Protein AF-G0A8M5-F1 (afdb_monomer)

Sequence (416 aa):
MRLNHCCECFAVERIAMAMAVALVLMVAASLLFHFLSPWWATPLASNWRQMDDTLTITLVITAIFFVVINLFIVYTLLRFRHREGWRAAYQPDNKKLERWLIVATSIAIMGLLAPGLFVYAAYVTVPANALDVEVVGQQWQWKFRYPGPGGKLGRSSIDLVSAANPFGLDPRDPAGQDNILVNNNELHLQINQPVRMLLRSQDVLHDFYAPPFRARMNMVPGMVTSFWFTPNKLGRYEVLCAQLCGVGHSGMRGYVVVEDAASFQKWLKAQPTFAQTMAPPAPAPAPQVGAATGGAAAAVTGDALVAQGKALAESKACVACHTVDGSPRVGPTWKGLFGKTETMENGSTAKVDETYLKDFIRNPQARVVKGFAPMMPKIDMSDAELEALVAYIKSYGATAPSQQAQQSAPSRAPSR

Radius of gyration: 32.57 Å; Cα contacts (8 Å, |Δi|>4): 619; chains: 1; bounding box: 94×88×85 Å

Structure (mmCIF, N/CA/C/O backbone):
data_AF-G0A8M5-F1
#
_entry.id   AF-G0A8M5-F1
#
loop_
_atom_site.group_PDB
_atom_site.id
_atom_site.type_symbol
_atom_site.label_atom_id
_atom_site.label_alt_id
_atom_site.label_comp_id
_atom_site.label_asym_id
_atom_site.label_entity_id
_atom_site.label_seq_id
_atom_site.pdbx_PDB_ins_code
_atom_site.Cartn_x
_atom_site.Cartn_y
_atom_site.Cartn_z
_atom_site.occupancy
_atom_site.B_iso_or_equiv
_atom_site.auth_seq_id
_atom_site.auth_comp_id
_atom_site.auth_asym_id
_atom_site.auth_atom_id
_atom_site.pdbx_PDB_model_num
ATOM 1 N N . 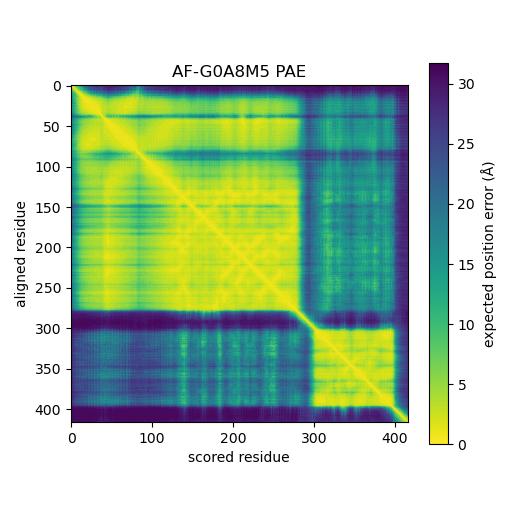MET A 1 1 ? 64.400 3.026 -25.568 1.00 45.66 1 MET A N 1
ATOM 2 C CA . MET A 1 1 ? 63.069 3.670 -25.451 1.00 45.66 1 MET A CA 1
ATOM 3 C C . MET A 1 1 ? 61.936 2.991 -26.238 1.00 45.66 1 MET A C 1
ATOM 5 O O . MET A 1 1 ? 60.796 3.216 -25.871 1.00 45.66 1 MET A O 1
ATOM 9 N N . ARG A 1 2 ? 62.179 2.130 -27.248 1.00 47.69 2 ARG A N 1
ATOM 10 C CA . ARG A 1 2 ? 61.097 1.467 -28.021 1.00 47.69 2 ARG A CA 1
ATOM 11 C C . ARG A 1 2 ? 60.437 0.233 -27.371 1.00 47.69 2 ARG A C 1
ATOM 13 O O . ARG A 1 2 ? 59.347 -0.125 -27.790 1.00 47.69 2 ARG A O 1
ATOM 20 N N . LEU A 1 3 ? 61.037 -0.401 -26.354 1.00 43.78 3 LEU A N 1
ATOM 21 C CA . LEU A 1 3 ? 60.428 -1.583 -25.711 1.00 43.78 3 LEU A CA 1
ATOM 22 C C . LEU A 1 3 ? 59.268 -1.246 -24.750 1.00 43.78 3 LEU A C 1
ATOM 24 O O . LEU A 1 3 ? 58.331 -2.032 -24.654 1.00 43.78 3 LEU A O 1
ATOM 28 N N . ASN A 1 4 ? 59.275 -0.079 -24.093 1.00 46.47 4 ASN A N 1
ATOM 29 C CA . ASN A 1 4 ? 58.224 0.274 -23.123 1.00 46.47 4 ASN A CA 1
ATOM 30 C C . ASN A 1 4 ? 56.878 0.610 -23.794 1.00 46.47 4 ASN A C 1
ATOM 32 O O . ASN A 1 4 ? 55.833 0.283 -23.243 1.00 46.47 4 ASN A O 1
ATOM 36 N N . HIS A 1 5 ? 56.893 1.163 -25.013 1.00 51.16 5 HIS A N 1
ATOM 37 C CA . HIS A 1 5 ? 55.675 1.445 -25.789 1.00 51.16 5 HIS A CA 1
ATOM 38 C C . HIS A 1 5 ? 54.902 0.178 -26.198 1.00 51.16 5 HIS A C 1
ATOM 40 O O . HIS A 1 5 ? 53.677 0.209 -26.301 1.00 51.16 5 HIS A O 1
ATOM 46 N N . CYS A 1 6 ? 55.597 -0.950 -26.384 1.00 51.91 6 CYS A N 1
ATOM 47 C CA . CYS A 1 6 ? 54.969 -2.214 -26.774 1.00 51.91 6 CYS A CA 1
ATOM 48 C C . CYS A 1 6 ? 54.177 -2.849 -25.616 1.00 51.91 6 CYS A C 1
ATOM 50 O O . CYS A 1 6 ? 53.078 -3.358 -25.829 1.00 51.91 6 CYS A O 1
ATOM 52 N N . CYS A 1 7 ? 54.692 -2.777 -24.380 1.00 52.16 7 CYS A N 1
ATOM 53 C CA . CYS A 1 7 ? 53.997 -3.294 -23.194 1.00 52.16 7 CYS A CA 1
ATOM 54 C C . CYS A 1 7 ? 52.731 -2.495 -22.855 1.00 52.16 7 CYS A C 1
ATOM 56 O O . CYS A 1 7 ? 51.707 -3.089 -22.518 1.00 52.16 7 CYS A O 1
ATOM 58 N N . GLU A 1 8 ? 52.776 -1.166 -22.969 1.00 56.34 8 GLU A N 1
ATOM 59 C CA . GLU A 1 8 ? 51.623 -0.303 -22.684 1.00 56.34 8 GLU A CA 1
ATOM 60 C C . GLU A 1 8 ? 50.504 -0.484 -23.721 1.00 56.34 8 GLU A C 1
ATOM 62 O O . GLU A 1 8 ? 49.338 -0.605 -23.346 1.00 56.34 8 GLU A O 1
ATOM 67 N N . CYS A 1 9 ? 50.838 -0.618 -25.011 1.00 57.97 9 CYS A N 1
ATOM 68 C CA . CYS A 1 9 ? 49.846 -0.900 -26.056 1.00 57.97 9 CYS A CA 1
ATOM 69 C C . CYS A 1 9 ? 49.172 -2.271 -25.873 1.00 57.97 9 CYS A C 1
ATOM 71 O O . CYS A 1 9 ? 47.947 -2.372 -25.972 1.00 57.97 9 CYS A O 1
ATOM 73 N N . PHE A 1 10 ? 49.944 -3.312 -25.532 1.00 60.41 10 PHE A N 1
ATOM 74 C CA . PHE A 1 10 ? 49.399 -4.641 -25.225 1.00 60.41 10 PHE A CA 1
ATOM 75 C C . PHE A 1 10 ? 48.500 -4.636 -23.980 1.00 60.41 10 PHE A C 1
ATOM 77 O O . PHE A 1 10 ? 47.483 -5.334 -23.947 1.00 60.41 10 PHE A O 1
ATOM 84 N N . ALA A 1 11 ? 48.848 -3.852 -22.956 1.00 63.62 11 ALA A N 1
ATOM 85 C CA . ALA A 1 11 ? 48.034 -3.706 -21.753 1.00 63.62 11 ALA A CA 1
ATOM 86 C C . ALA A 1 11 ? 46.693 -3.017 -22.056 1.00 63.62 11 ALA A C 1
ATOM 88 O O . ALA A 1 11 ? 45.647 -3.512 -21.640 1.00 63.62 11 ALA A O 1
ATOM 89 N N . VAL A 1 12 ? 46.698 -1.935 -22.842 1.00 67.56 12 VAL A N 1
ATOM 90 C CA . VAL A 1 12 ? 45.481 -1.201 -23.238 1.00 67.56 12 VAL A CA 1
ATOM 91 C C . VAL A 1 12 ? 44.549 -2.063 -24.095 1.00 67.56 12 VAL A C 1
ATOM 93 O O . VAL A 1 12 ? 43.335 -2.068 -23.883 1.00 67.56 12 VAL A O 1
ATOM 96 N N . GLU A 1 13 ? 45.094 -2.847 -25.024 1.00 72.31 13 GLU A N 1
ATOM 97 C CA . GLU A 1 13 ? 44.305 -3.755 -25.861 1.00 72.31 13 GLU A CA 1
ATOM 98 C C . GLU A 1 13 ? 43.669 -4.895 -25.048 1.00 72.31 13 GLU A C 1
ATOM 100 O O . GLU A 1 13 ? 42.497 -5.236 -25.251 1.00 72.31 13 GLU A O 1
ATOM 105 N N . ARG A 1 14 ? 44.403 -5.438 -24.069 1.00 78.81 14 ARG A N 1
ATOM 106 C CA . ARG A 1 14 ? 43.874 -6.431 -23.125 1.00 78.81 14 ARG A CA 1
ATOM 107 C C . ARG A 1 14 ? 42.783 -5.858 -22.226 1.00 78.81 14 ARG A C 1
ATOM 109 O O . ARG A 1 14 ? 41.793 -6.545 -21.991 1.00 78.81 14 ARG A O 1
ATOM 116 N N . ILE A 1 15 ? 42.927 -4.615 -21.769 1.00 82.38 15 ILE A N 1
ATOM 117 C CA . ILE A 1 15 ? 41.916 -3.932 -20.951 1.00 82.38 15 ILE A CA 1
ATOM 118 C C . ILE A 1 15 ? 40.632 -3.708 -21.759 1.00 82.38 15 ILE A C 1
ATOM 120 O O . ILE A 1 15 ? 39.555 -4.067 -21.287 1.00 82.38 15 ILE A O 1
ATOM 124 N N . ALA A 1 16 ? 40.724 -3.199 -22.992 1.00 83.56 16 ALA A N 1
ATOM 125 C CA . ALA A 1 16 ? 39.551 -2.984 -23.845 1.00 83.56 16 ALA A CA 1
ATOM 126 C C . ALA A 1 16 ? 38.800 -4.295 -24.141 1.00 83.56 16 ALA A C 1
ATOM 128 O O . ALA A 1 16 ? 37.570 -4.333 -24.090 1.00 83.56 16 ALA A O 1
ATOM 129 N N . MET A 1 17 ? 39.534 -5.384 -24.397 1.00 87.94 17 MET A N 1
ATOM 130 C CA . MET A 1 17 ? 38.945 -6.710 -24.597 1.00 87.94 17 MET A CA 1
ATOM 131 C C . MET A 1 17 ? 38.294 -7.248 -23.317 1.00 87.94 17 MET A C 1
ATOM 133 O O . MET A 1 17 ? 37.172 -7.745 -23.364 1.00 87.94 17 MET A O 1
ATOM 137 N N . ALA A 1 18 ? 38.959 -7.116 -22.167 1.00 90.88 18 ALA A N 1
ATOM 138 C CA . ALA A 1 18 ? 38.407 -7.535 -20.881 1.00 90.88 18 ALA A CA 1
ATOM 139 C C . ALA A 1 18 ? 37.119 -6.769 -20.539 1.00 90.88 18 ALA A C 1
ATOM 141 O O . ALA A 1 18 ? 36.139 -7.379 -20.122 1.00 90.88 18 ALA A O 1
ATOM 142 N N . MET A 1 19 ? 37.087 -5.455 -20.783 1.00 91.12 19 MET A N 1
ATOM 143 C CA . MET A 1 19 ? 35.890 -4.627 -20.603 1.00 91.12 19 MET A CA 1
ATOM 144 C C . MET A 1 19 ? 34.758 -5.040 -21.545 1.00 91.12 19 MET A C 1
ATOM 146 O O . MET A 1 19 ? 33.620 -5.180 -21.104 1.00 91.12 19 MET A O 1
ATOM 150 N N . ALA A 1 20 ? 35.056 -5.274 -22.826 1.00 94.00 20 ALA A N 1
ATOM 151 C CA . ALA A 1 20 ? 34.068 -5.735 -23.797 1.00 94.00 20 ALA A CA 1
ATOM 152 C C . ALA A 1 20 ? 33.447 -7.078 -23.377 1.00 94.00 20 ALA A C 1
ATOM 154 O O . ALA A 1 20 ? 32.225 -7.213 -23.358 1.00 94.00 20 ALA A O 1
ATOM 155 N N . VAL A 1 21 ? 34.275 -8.046 -22.972 1.00 95.62 21 VAL A N 1
ATOM 156 C CA . VAL A 1 21 ? 33.810 -9.343 -22.460 1.00 95.62 21 VAL A CA 1
ATOM 157 C C . VAL A 1 21 ? 32.972 -9.162 -21.195 1.00 95.62 21 VAL A C 1
ATOM 159 O O . VAL A 1 21 ? 31.883 -9.723 -21.110 1.00 95.62 21 VAL A O 1
ATOM 162 N N . ALA A 1 22 ? 33.426 -8.348 -20.240 1.00 96.12 22 ALA A N 1
ATOM 163 C CA . ALA A 1 22 ? 32.689 -8.087 -19.007 1.00 96.12 22 ALA A CA 1
ATOM 164 C C . ALA A 1 22 ? 31.300 -7.482 -19.275 1.00 96.12 22 ALA A C 1
ATOM 166 O O . ALA A 1 22 ? 30.323 -7.917 -18.670 1.00 96.12 22 ALA A O 1
ATOM 167 N N . LEU A 1 23 ? 31.187 -6.536 -20.213 1.00 96.25 23 LEU A N 1
ATOM 168 C CA . LEU A 1 23 ? 29.904 -5.943 -20.605 1.00 96.25 23 LEU A CA 1
ATOM 169 C C . LEU A 1 23 ? 28.976 -6.965 -21.272 1.00 96.25 23 LEU A C 1
ATOM 171 O O . LEU A 1 23 ? 27.800 -7.029 -20.921 1.00 96.25 23 LEU A O 1
ATOM 175 N N . VAL A 1 24 ? 29.486 -7.795 -22.189 1.00 97.56 24 VAL A N 1
ATOM 176 C CA . VAL A 1 24 ? 28.683 -8.861 -22.818 1.00 97.56 24 VAL A CA 1
ATOM 177 C C . VAL A 1 24 ? 28.187 -9.858 -21.773 1.00 97.56 24 VAL A C 1
ATOM 179 O O . VAL A 1 24 ? 27.008 -10.208 -21.773 1.00 97.56 24 VAL A O 1
ATOM 182 N N . LEU A 1 25 ? 29.062 -10.284 -20.859 1.00 98.00 25 LEU A N 1
ATOM 183 C CA . LEU A 1 25 ? 28.695 -11.188 -19.771 1.00 98.00 25 LEU A CA 1
ATOM 184 C C . LEU A 1 25 ? 27.664 -10.554 -18.836 1.00 98.00 25 LEU A C 1
ATOM 186 O O . LEU A 1 25 ? 26.722 -11.232 -18.446 1.00 98.00 25 LEU A O 1
ATOM 190 N N . MET A 1 26 ? 27.797 -9.266 -18.517 1.00 97.56 26 MET A N 1
ATOM 191 C CA . MET A 1 26 ? 26.834 -8.539 -17.689 1.00 97.56 26 MET A CA 1
ATOM 192 C C . MET A 1 26 ? 25.457 -8.452 -18.359 1.00 97.56 26 MET A C 1
ATOM 194 O O . MET A 1 26 ? 24.449 -8.734 -17.710 1.00 97.56 26 MET A O 1
ATOM 198 N N . VAL A 1 27 ? 25.397 -8.138 -19.657 1.00 98.00 27 VAL A N 1
ATOM 199 C CA . VAL A 1 27 ? 24.140 -8.144 -20.423 1.00 98.00 27 VAL A CA 1
ATOM 200 C C . VAL A 1 27 ? 23.521 -9.541 -20.440 1.00 98.00 27 VAL A C 1
ATOM 202 O O . VAL A 1 27 ? 22.351 -9.694 -20.092 1.00 98.00 27 VAL A O 1
ATOM 205 N N . ALA A 1 28 ? 24.301 -10.568 -20.788 1.00 97.88 28 ALA A N 1
ATOM 206 C CA . ALA A 1 28 ? 23.824 -11.948 -20.837 1.00 97.88 28 ALA A CA 1
ATOM 207 C C . ALA A 1 28 ? 23.334 -12.431 -19.464 1.00 97.88 28 ALA A C 1
ATOM 209 O O . ALA A 1 28 ? 22.241 -12.980 -19.368 1.00 97.88 28 ALA A O 1
ATOM 210 N N . ALA A 1 29 ? 24.095 -12.175 -18.398 1.00 96.88 29 ALA A N 1
ATOM 211 C CA . ALA A 1 29 ? 23.724 -12.528 -17.033 1.00 96.88 29 ALA A CA 1
ATOM 212 C C . ALA A 1 29 ? 22.451 -11.803 -16.580 1.00 96.88 29 ALA A C 1
ATOM 214 O O . ALA A 1 29 ? 21.602 -12.424 -15.952 1.00 96.88 29 ALA A O 1
ATOM 215 N N . SER A 1 30 ? 22.283 -10.525 -16.934 1.00 95.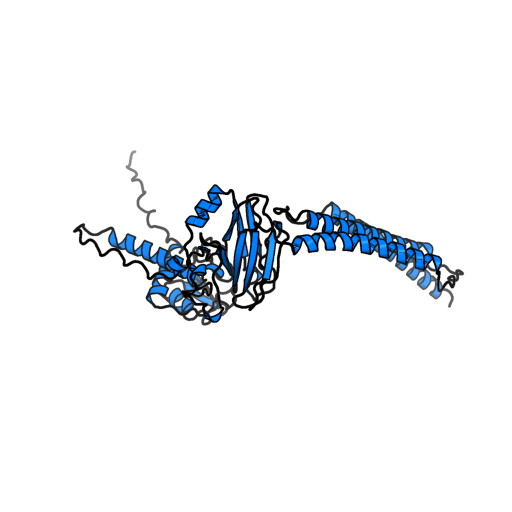12 30 SER A N 1
ATOM 216 C CA . SER A 1 30 ? 21.084 -9.747 -16.589 1.00 95.12 30 SER A CA 1
ATOM 217 C C . SER A 1 30 ? 19.835 -10.293 -17.288 1.00 95.12 30 SER A C 1
ATOM 219 O O . SER A 1 30 ? 18.789 -10.440 -16.658 1.00 95.12 30 SER A O 1
ATOM 221 N N . LEU A 1 31 ? 19.947 -10.651 -18.573 1.00 94.94 31 LEU A N 1
ATOM 222 C CA . LEU A 1 31 ? 18.856 -11.272 -19.332 1.00 94.94 31 LEU A CA 1
ATOM 223 C C . LEU A 1 31 ? 18.533 -12.677 -18.810 1.00 94.94 31 LEU A C 1
ATOM 225 O O . LEU A 1 31 ? 17.369 -12.992 -18.579 1.00 94.94 31 LEU A O 1
ATOM 229 N N . LEU A 1 32 ? 19.552 -13.507 -18.573 1.00 95.31 32 LEU A N 1
ATOM 230 C CA . LEU A 1 32 ? 19.375 -14.838 -17.989 1.00 95.31 32 LEU A CA 1
ATOM 231 C C . LEU A 1 32 ? 18.724 -14.743 -16.609 1.00 95.31 32 LEU A C 1
ATOM 233 O O . LEU A 1 32 ? 17.748 -15.438 -16.355 1.00 95.31 32 LEU A O 1
ATOM 237 N N . PHE A 1 33 ? 19.202 -13.849 -15.741 1.00 93.88 33 PHE A N 1
ATOM 238 C CA . PHE A 1 33 ? 18.584 -13.601 -14.443 1.00 93.88 33 PHE A CA 1
ATOM 239 C C . PHE A 1 33 ? 17.119 -13.193 -14.599 1.00 93.88 33 PHE A C 1
ATOM 241 O O . PHE A 1 33 ? 16.270 -13.745 -13.910 1.00 93.88 33 PHE A O 1
ATOM 248 N N . HIS A 1 34 ? 16.795 -12.296 -15.535 1.00 91.00 34 HIS A N 1
ATOM 249 C CA . HIS A 1 34 ? 15.416 -11.872 -15.757 1.00 91.00 34 HIS A CA 1
ATOM 250 C C . HIS A 1 34 ? 14.475 -13.035 -16.111 1.00 91.00 34 HIS A C 1
ATOM 252 O O . HIS A 1 34 ? 13.394 -13.124 -15.530 1.00 91.00 34 HIS A O 1
ATOM 258 N N . PHE A 1 35 ? 14.883 -13.913 -17.033 1.00 91.06 35 PHE A N 1
ATOM 259 C CA . PHE A 1 35 ? 14.047 -15.023 -17.505 1.00 91.06 35 PHE A CA 1
ATOM 260 C C . PHE A 1 35 ? 14.056 -16.247 -16.581 1.00 91.06 35 PHE A C 1
ATOM 262 O O . PHE A 1 35 ? 13.101 -17.019 -16.597 1.00 91.06 35 PHE A O 1
ATOM 269 N N . LEU A 1 36 ? 15.117 -16.443 -15.793 1.00 92.62 36 LEU A N 1
ATOM 270 C CA . LEU A 1 36 ? 15.272 -17.609 -14.917 1.00 92.62 36 LEU A CA 1
ATOM 271 C C . LEU A 1 36 ? 14.854 -17.337 -13.465 1.00 92.62 36 LEU A C 1
ATOM 273 O O . LEU A 1 36 ? 14.582 -18.282 -12.728 1.00 92.62 36 LEU A O 1
ATOM 277 N N . SER A 1 37 ? 14.815 -16.074 -13.031 1.00 89.12 37 SER A N 1
ATOM 278 C CA . SER A 1 37 ? 14.491 -15.708 -11.649 1.00 89.12 37 SER A CA 1
ATOM 279 C C . SER A 1 37 ? 12.998 -15.385 -11.477 1.00 89.12 37 SER A C 1
ATOM 281 O O . SER A 1 37 ? 12.438 -14.607 -12.253 1.00 89.12 37 SER A O 1
ATOM 283 N N . PRO A 1 38 ? 12.331 -15.899 -10.427 1.00 80.56 38 PRO A N 1
ATOM 284 C CA . PRO A 1 38 ? 10.931 -15.603 -10.124 1.00 80.56 38 PRO A CA 1
ATOM 285 C C . PRO A 1 38 ? 10.767 -14.265 -9.374 1.00 80.56 38 PRO A C 1
ATOM 287 O O . PRO A 1 38 ? 10.017 -14.175 -8.408 1.00 80.56 38 PRO A O 1
ATOM 290 N N . TRP A 1 39 ? 11.471 -13.211 -9.794 1.00 79.69 39 TRP A N 1
ATOM 291 C CA . TRP A 1 39 ? 11.484 -11.901 -9.119 1.00 79.69 39 TRP A CA 1
ATOM 292 C C . TRP A 1 39 ? 10.253 -11.020 -9.413 1.00 79.69 39 TRP A C 1
ATOM 294 O O . TRP A 1 39 ? 10.215 -9.853 -9.029 1.00 79.69 39 TRP A O 1
ATOM 304 N N . TRP A 1 40 ? 9.263 -11.560 -10.125 1.00 78.94 40 TRP A N 1
ATOM 305 C CA . TRP A 1 40 ? 8.101 -10.827 -10.618 1.00 78.94 40 TRP A CA 1
ATOM 306 C C . TRP A 1 40 ? 7.159 -10.368 -9.501 1.00 78.94 40 TRP A C 1
ATOM 308 O O . TRP A 1 40 ? 7.215 -10.821 -8.357 1.00 78.94 40 TRP A O 1
ATOM 318 N N . ALA A 1 41 ? 6.261 -9.452 -9.862 1.00 85.25 41 ALA A N 1
ATOM 319 C CA . ALA A 1 41 ? 5.257 -8.927 -8.954 1.00 85.25 41 ALA A CA 1
ATOM 320 C C . ALA A 1 41 ? 4.357 -10.040 -8.388 1.00 85.25 41 ALA A C 1
ATOM 322 O O . ALA A 1 41 ? 4.082 -11.050 -9.042 1.00 85.25 41 ALA A O 1
ATOM 323 N N . THR A 1 42 ? 3.853 -9.831 -7.169 1.00 91.88 42 THR A N 1
ATOM 324 C CA . THR A 1 42 ? 2.868 -10.737 -6.564 1.00 91.88 42 THR A CA 1
ATOM 325 C C . THR A 1 42 ? 1.650 -10.894 -7.478 1.00 91.88 42 THR A C 1
ATOM 327 O O . THR A 1 42 ? 1.294 -9.930 -8.159 1.00 91.88 42 THR A O 1
ATOM 330 N N . PRO A 1 43 ? 0.968 -12.053 -7.501 1.00 93.94 43 PRO A N 1
ATOM 331 C CA . PRO A 1 43 ? -0.215 -12.228 -8.338 1.00 93.94 43 PRO A CA 1
ATOM 332 C C . PRO A 1 43 ? -1.247 -11.120 -8.100 1.00 93.94 43 PRO A C 1
ATOM 334 O O . PRO A 1 43 ? -1.598 -10.840 -6.953 1.00 93.94 43 PRO A O 1
ATOM 337 N N . LEU A 1 44 ? -1.724 -10.497 -9.180 1.00 97.06 44 LEU A N 1
ATOM 338 C CA . LEU A 1 44 ? -2.708 -9.420 -9.116 1.00 97.06 44 LEU A CA 1
ATOM 339 C C . LEU A 1 44 ? -4.037 -9.928 -8.531 1.00 97.06 44 LEU A C 1
ATOM 341 O O . LEU A 1 44 ? -4.516 -11.008 -8.889 1.00 97.06 44 LEU A O 1
ATOM 345 N N . ALA A 1 45 ? -4.632 -9.127 -7.650 1.00 98.12 45 ALA A N 1
ATOM 346 C CA . ALA A 1 45 ? -5.916 -9.400 -7.003 1.00 98.12 45 ALA A CA 1
ATOM 347 C C . ALA A 1 45 ? -6.871 -8.187 -7.038 1.00 98.12 45 ALA A C 1
ATOM 349 O O . ALA A 1 45 ? -7.810 -8.106 -6.242 1.00 98.12 45 ALA A O 1
ATOM 350 N N . SER A 1 46 ? -6.629 -7.233 -7.945 1.00 98.19 46 SER A N 1
ATOM 351 C CA . SER A 1 46 ? -7.461 -6.042 -8.146 1.00 98.19 46 SER A CA 1
ATOM 352 C C . SER A 1 46 ? -7.647 -5.684 -9.628 1.00 98.19 46 SER A C 1
ATOM 354 O O . SER A 1 46 ? -7.091 -6.323 -10.525 1.00 98.19 46 SER A O 1
ATOM 356 N N . ASN A 1 47 ? -8.426 -4.633 -9.897 1.00 97.62 47 ASN A N 1
ATOM 357 C CA . ASN A 1 47 ? -8.652 -4.052 -11.227 1.00 97.62 47 ASN A CA 1
ATOM 358 C C . ASN A 1 47 ? -7.402 -3.431 -11.887 1.00 97.62 47 ASN A C 1
ATOM 360 O O . ASN A 1 47 ? -7.467 -3.035 -13.051 1.00 97.62 47 ASN A O 1
ATOM 364 N N . TRP A 1 48 ? -6.267 -3.337 -11.190 1.00 97.00 48 TRP A N 1
ATOM 365 C CA . TRP A 1 48 ? -5.099 -2.562 -11.624 1.00 97.00 48 TRP A CA 1
ATOM 366 C C . TRP A 1 48 ? -4.154 -3.286 -12.594 1.00 97.00 48 TRP A C 1
ATOM 368 O O . TRP A 1 48 ? -2.949 -3.051 -12.596 1.00 97.00 48 TRP A O 1
ATOM 378 N N . ARG A 1 49 ? -4.698 -4.111 -13.496 1.00 95.75 49 ARG A N 1
ATOM 379 C CA . ARG A 1 49 ? -3.911 -4.790 -14.543 1.00 95.75 49 ARG A CA 1
ATOM 380 C C . ARG A 1 49 ? -3.107 -3.813 -15.401 1.00 95.75 49 ARG A C 1
ATOM 382 O O . ARG A 1 49 ? -1.965 -4.094 -15.736 1.00 95.75 49 ARG A O 1
ATOM 389 N N . GLN A 1 50 ? -3.668 -2.638 -15.681 1.00 94.19 50 GLN A N 1
ATOM 390 C CA . GLN A 1 50 ? -2.992 -1.608 -16.471 1.00 94.19 50 GLN A CA 1
ATOM 391 C C . GLN A 1 50 ? -1.684 -1.107 -15.822 1.00 94.19 50 GLN A C 1
ATOM 393 O O . GLN A 1 50 ? -0.785 -0.665 -16.538 1.00 94.19 50 GLN A O 1
ATOM 398 N N . MET A 1 51 ? -1.546 -1.185 -14.489 1.00 95.00 51 MET A N 1
ATOM 399 C CA . MET A 1 51 ? -0.286 -0.861 -13.804 1.00 95.00 51 MET A CA 1
ATOM 400 C C . MET A 1 51 ? 0.789 -1.909 -14.102 1.00 95.00 51 MET A C 1
ATOM 402 O O . MET A 1 51 ? 1.915 -1.544 -14.437 1.00 95.00 51 MET A O 1
ATOM 406 N N . ASP A 1 52 ? 0.430 -3.195 -14.044 1.00 94.38 52 ASP A N 1
ATOM 407 C CA . ASP A 1 52 ? 1.333 -4.303 -14.379 1.00 94.38 52 ASP A CA 1
ATOM 408 C C . ASP A 1 52 ? 1.721 -4.260 -15.872 1.00 94.38 52 ASP A C 1
ATOM 410 O O . ASP A 1 52 ? 2.894 -4.438 -16.216 1.00 94.38 52 ASP A O 1
ATOM 414 N N . ASP A 1 53 ? 0.778 -3.928 -16.761 1.00 93.38 53 ASP A N 1
ATOM 415 C CA . ASP A 1 53 ? 1.052 -3.741 -18.192 1.00 93.38 53 ASP A CA 1
ATOM 416 C C . ASP A 1 53 ? 2.015 -2.556 -18.428 1.00 93.38 53 ASP A C 1
ATOM 418 O O . ASP A 1 53 ? 2.984 -2.679 -19.178 1.00 93.38 53 ASP A O 1
ATOM 422 N N . THR A 1 54 ? 1.816 -1.424 -17.740 1.00 93.56 54 THR A N 1
ATOM 423 C CA . THR A 1 54 ? 2.699 -0.240 -17.835 1.00 93.56 54 THR A CA 1
ATOM 424 C C . THR A 1 54 ? 4.107 -0.529 -17.309 1.00 93.56 54 THR A C 1
ATOM 426 O O . THR A 1 54 ? 5.102 -0.120 -17.920 1.00 93.56 54 THR A O 1
ATOM 429 N N . LEU A 1 55 ? 4.215 -1.276 -16.206 1.00 92.06 55 LEU A N 1
ATOM 430 C CA . LEU A 1 55 ? 5.497 -1.747 -15.682 1.00 92.06 55 LEU A CA 1
ATOM 431 C C . LEU A 1 55 ? 6.198 -2.662 -16.695 1.00 92.06 55 LEU A C 1
ATOM 433 O O . LEU A 1 55 ? 7.399 -2.525 -16.922 1.00 92.06 55 LEU A O 1
ATOM 437 N N . THR A 1 56 ? 5.445 -3.545 -17.353 1.00 91.75 56 THR A N 1
ATOM 438 C CA . THR A 1 56 ? 5.971 -4.448 -18.385 1.00 91.75 56 THR A CA 1
ATOM 439 C C . THR A 1 56 ? 6.474 -3.678 -19.607 1.00 91.75 56 THR A C 1
ATOM 441 O O . THR A 1 56 ? 7.587 -3.926 -20.065 1.00 91.75 56 THR A O 1
ATOM 444 N N . ILE A 1 57 ? 5.711 -2.698 -20.103 1.00 92.25 57 ILE A N 1
ATOM 445 C CA . ILE A 1 57 ? 6.138 -1.811 -21.199 1.00 92.25 57 ILE A CA 1
ATOM 446 C C . ILE A 1 57 ? 7.442 -1.096 -20.829 1.00 92.25 57 ILE A C 1
ATOM 448 O O . ILE A 1 57 ? 8.396 -1.099 -21.608 1.00 92.25 57 ILE A O 1
ATOM 452 N N . THR A 1 58 ? 7.506 -0.536 -19.618 1.00 92.38 58 THR A N 1
ATOM 453 C CA . THR A 1 58 ? 8.705 0.130 -19.094 1.00 92.38 58 THR A CA 1
ATOM 454 C C . THR A 1 58 ? 9.903 -0.810 -19.088 1.00 92.38 58 THR A C 1
ATOM 456 O O . THR A 1 58 ? 10.972 -0.452 -19.584 1.00 92.38 58 THR A O 1
ATOM 459 N N . LEU A 1 59 ? 9.725 -2.025 -18.571 1.00 92.00 59 LEU A N 1
ATOM 460 C CA . LEU A 1 59 ? 10.782 -3.023 -18.493 1.00 92.00 59 LEU A CA 1
ATOM 461 C C . LEU A 1 59 ? 11.278 -3.440 -19.883 1.00 92.00 59 LEU A C 1
ATOM 463 O O . LEU A 1 59 ? 12.481 -3.481 -20.106 1.00 92.00 59 LEU A O 1
ATOM 467 N N . VAL A 1 60 ? 10.378 -3.688 -20.839 1.00 92.44 60 VAL A N 1
ATOM 468 C CA . VAL A 1 60 ? 10.750 -4.086 -22.208 1.00 92.44 60 VAL A CA 1
ATOM 469 C C . VAL A 1 60 ? 11.495 -2.966 -22.931 1.00 92.44 60 VAL A C 1
ATOM 471 O O . VAL A 1 60 ? 12.556 -3.211 -23.504 1.00 92.44 60 VAL A O 1
ATOM 474 N N . ILE A 1 61 ? 10.982 -1.730 -22.891 1.00 92.81 61 ILE A N 1
ATOM 475 C CA . ILE A 1 61 ? 11.631 -0.588 -23.551 1.00 92.81 61 ILE A CA 1
ATOM 476 C C . ILE A 1 61 ? 13.018 -0.358 -22.943 1.00 92.81 61 ILE A C 1
ATOM 478 O O . ILE A 1 61 ? 14.010 -0.303 -23.671 1.00 92.81 61 ILE A O 1
ATOM 482 N N . THR A 1 62 ? 13.115 -0.274 -21.615 1.00 94.00 62 THR A N 1
ATOM 483 C CA . THR A 1 62 ? 14.403 -0.063 -20.935 1.00 94.00 62 THR A CA 1
ATOM 484 C C . THR A 1 62 ? 15.375 -1.219 -21.160 1.00 94.00 62 THR A C 1
ATOM 486 O O . THR A 1 62 ? 16.558 -0.960 -21.368 1.00 94.00 62 THR A O 1
ATOM 489 N N . ALA A 1 63 ? 14.902 -2.468 -21.226 1.00 94.62 63 ALA A N 1
ATOM 490 C CA . ALA A 1 63 ? 15.728 -3.625 -21.564 1.00 94.62 63 ALA A CA 1
ATOM 491 C C . ALA A 1 63 ? 16.284 -3.547 -22.995 1.00 94.62 63 ALA A C 1
ATOM 493 O O . ALA A 1 63 ? 17.466 -3.820 -23.200 1.00 94.62 63 ALA A O 1
ATOM 494 N N . ILE A 1 64 ? 15.480 -3.123 -23.979 1.00 95.00 64 ILE A N 1
ATOM 495 C CA . ILE A 1 64 ? 15.954 -2.908 -25.356 1.00 95.00 64 ILE A CA 1
ATOM 496 C C . ILE A 1 64 ? 17.071 -1.861 -25.369 1.00 95.00 64 ILE A C 1
ATOM 498 O O . ILE A 1 64 ? 18.140 -2.119 -25.923 1.00 95.00 64 ILE A O 1
ATOM 502 N N . PHE A 1 65 ? 16.865 -0.707 -24.726 1.00 94.44 65 PHE A N 1
ATOM 503 C CA . PHE A 1 65 ? 17.900 0.329 -24.637 1.00 94.44 65 PHE A CA 1
ATOM 504 C C . PHE A 1 65 ? 19.142 -0.163 -23.896 1.00 94.44 65 PHE A C 1
ATOM 506 O O . PHE A 1 65 ? 20.254 0.073 -24.361 1.00 94.44 65 PHE A O 1
ATOM 513 N N . PHE A 1 66 ? 18.972 -0.889 -22.792 1.00 96.81 66 PHE A N 1
ATOM 514 C CA . PHE A 1 66 ? 20.069 -1.497 -22.048 1.00 96.81 66 PHE A CA 1
ATOM 515 C C . PHE A 1 66 ? 20.914 -2.409 -22.946 1.00 96.81 66 PHE A C 1
ATOM 517 O O . PHE A 1 66 ? 22.131 -2.235 -23.005 1.00 96.81 66 PHE A O 1
ATOM 524 N N . VAL A 1 67 ? 20.296 -3.325 -23.697 1.00 97.81 67 VAL A N 1
ATOM 525 C CA . VAL A 1 67 ? 21.011 -4.228 -24.612 1.00 97.81 67 VAL A CA 1
ATOM 526 C C . VAL A 1 67 ? 21.684 -3.444 -25.737 1.00 97.81 67 VAL A C 1
ATOM 528 O O . VAL A 1 67 ? 22.883 -3.598 -25.956 1.00 97.81 67 VAL A O 1
ATOM 531 N N . VAL A 1 68 ? 20.945 -2.576 -26.433 1.00 96.44 68 VAL A N 1
ATOM 532 C CA . VAL A 1 68 ? 21.460 -1.828 -27.590 1.00 96.44 68 VAL A CA 1
ATOM 533 C C . VAL A 1 68 ? 22.628 -0.930 -27.193 1.00 96.44 68 VAL A C 1
ATOM 535 O O . VAL A 1 68 ? 23.657 -0.949 -27.863 1.00 96.44 68 VAL A O 1
ATOM 538 N N . ILE A 1 69 ? 22.509 -0.175 -26.098 1.00 96.06 69 ILE A N 1
ATOM 539 C CA . ILE A 1 69 ? 23.556 0.748 -25.646 1.00 96.06 69 ILE A CA 1
ATOM 540 C C . ILE A 1 69 ? 24.797 -0.028 -25.202 1.00 96.06 69 ILE A C 1
ATOM 542 O O . ILE A 1 69 ? 25.902 0.310 -25.624 1.00 96.06 69 ILE A O 1
ATOM 546 N N . ASN A 1 70 ? 24.643 -1.091 -24.407 1.00 97.88 70 ASN A N 1
ATOM 547 C CA . ASN A 1 70 ? 25.796 -1.871 -23.953 1.00 97.88 70 ASN A CA 1
ATOM 548 C C . ASN A 1 70 ? 26.498 -2.584 -25.114 1.00 97.88 70 ASN A C 1
ATOM 550 O O . ASN A 1 70 ? 27.723 -2.533 -25.208 1.00 97.88 70 ASN A O 1
ATOM 554 N N . LEU A 1 71 ? 25.752 -3.195 -26.039 1.00 97.38 71 LEU A N 1
ATOM 555 C CA . LEU A 1 71 ? 26.346 -3.832 -27.217 1.00 97.38 71 LEU A CA 1
ATOM 556 C C . LEU A 1 71 ? 26.966 -2.810 -28.174 1.00 97.38 71 LEU A C 1
ATOM 558 O O . LEU A 1 71 ? 27.988 -3.100 -28.794 1.00 97.38 71 LEU A O 1
ATOM 562 N N . PHE A 1 72 ? 26.411 -1.600 -28.264 1.00 97.06 72 PHE A N 1
ATOM 563 C CA . PHE A 1 72 ? 27.034 -0.509 -29.004 1.00 97.06 72 PHE A CA 1
ATOM 564 C C . PHE A 1 72 ? 28.360 -0.079 -28.364 1.00 97.06 72 PHE A C 1
ATOM 566 O O . PHE A 1 72 ? 29.342 0.086 -29.081 1.00 97.06 72 PHE A O 1
ATOM 573 N N . ILE A 1 73 ? 28.437 0.025 -27.033 1.00 96.56 73 ILE A N 1
ATOM 574 C CA . ILE A 1 73 ? 29.699 0.291 -26.321 1.00 96.56 73 ILE A CA 1
ATOM 575 C C . ILE A 1 73 ? 30.711 -0.838 -26.567 1.00 96.56 73 ILE A C 1
ATOM 577 O O . ILE A 1 73 ? 31.878 -0.581 -26.847 1.00 96.56 73 ILE A O 1
ATOM 581 N N . VAL A 1 74 ? 30.280 -2.099 -26.529 1.00 96.69 74 VAL A N 1
ATOM 582 C CA . VAL A 1 74 ? 31.142 -3.242 -26.877 1.00 96.69 74 VAL A CA 1
ATOM 583 C C . VAL A 1 74 ? 31.656 -3.109 -28.311 1.00 96.69 74 VAL A C 1
ATOM 585 O O . VAL A 1 74 ? 32.855 -3.239 -28.558 1.00 96.69 74 VAL A O 1
ATOM 588 N N . TYR A 1 75 ? 30.774 -2.792 -29.259 1.00 96.75 75 TYR A N 1
ATOM 589 C CA . TYR A 1 75 ? 31.152 -2.547 -30.646 1.00 96.75 75 TYR A CA 1
ATOM 590 C C . TYR A 1 75 ? 32.182 -1.418 -30.759 1.00 96.75 75 TYR A C 1
ATOM 592 O O . TYR A 1 75 ? 33.186 -1.594 -31.452 1.00 96.75 75 TYR A O 1
ATOM 600 N N . THR A 1 76 ? 31.996 -0.289 -30.067 1.00 94.00 76 THR A N 1
ATOM 601 C CA . THR A 1 76 ? 32.942 0.830 -30.144 1.00 94.00 76 THR A CA 1
ATOM 602 C C . THR A 1 76 ? 34.300 0.474 -29.544 1.00 94.00 76 THR A C 1
ATOM 604 O O . THR A 1 76 ? 35.319 0.760 -30.175 1.00 94.00 76 THR A O 1
ATOM 607 N N . LEU A 1 77 ? 34.335 -0.231 -28.408 1.00 92.06 77 LEU A N 1
ATOM 608 C CA . LEU A 1 77 ? 35.570 -0.734 -27.797 1.00 92.06 77 LEU A CA 1
ATOM 609 C C . LEU A 1 77 ? 36.338 -1.668 -28.740 1.00 92.06 77 LEU A C 1
ATOM 611 O O . LEU A 1 77 ? 37.557 -1.562 -28.867 1.00 92.06 77 LEU A O 1
ATOM 615 N N . LEU A 1 78 ? 35.640 -2.567 -29.439 1.00 90.44 78 LEU A N 1
ATOM 616 C CA . LEU A 1 78 ? 36.273 -3.534 -30.338 1.00 90.44 78 LEU A CA 1
ATOM 617 C C . LEU A 1 78 ? 36.716 -2.907 -31.666 1.00 90.44 78 LEU A C 1
ATOM 619 O O . LEU A 1 78 ? 37.803 -3.226 -32.167 1.00 90.44 78 LEU A O 1
ATOM 623 N N . ARG A 1 79 ? 35.877 -2.033 -32.240 1.00 90.81 79 ARG A N 1
ATOM 624 C CA . ARG A 1 79 ? 36.054 -1.436 -33.572 1.00 90.81 79 ARG A CA 1
ATOM 625 C C . ARG A 1 79 ? 37.008 -0.247 -33.581 1.00 90.81 79 ARG A C 1
ATOM 627 O O . ARG A 1 79 ? 37.728 -0.087 -34.571 1.00 90.81 79 ARG A O 1
ATOM 634 N N . PHE A 1 80 ? 36.978 0.576 -32.532 1.00 88.50 80 PHE A N 1
ATOM 635 C CA . PHE A 1 80 ? 37.766 1.807 -32.390 1.00 88.50 80 PHE A CA 1
ATOM 636 C C . PHE A 1 80 ? 38.864 1.697 -31.326 1.00 88.50 80 PHE A C 1
ATOM 638 O O . PHE A 1 80 ? 39.436 2.708 -30.924 1.00 88.50 80 PHE A O 1
ATOM 645 N N . ARG A 1 81 ? 39.191 0.473 -30.890 1.00 86.44 81 ARG A N 1
ATOM 646 C CA . ARG A 1 81 ? 40.376 0.196 -30.071 1.00 86.44 81 ARG A CA 1
ATOM 647 C C . ARG A 1 81 ? 41.625 0.826 -30.700 1.00 86.44 81 ARG A C 1
ATOM 649 O O . ARG A 1 81 ? 41.778 0.819 -31.924 1.00 86.44 81 ARG A O 1
ATOM 656 N N . HIS A 1 82 ? 42.527 1.312 -29.851 1.00 84.56 82 HIS A N 1
ATOM 657 C CA . HIS A 1 82 ? 43.799 1.880 -30.284 1.00 84.56 82 HIS A CA 1
ATOM 658 C C . HIS A 1 82 ? 44.606 0.885 -31.133 1.00 84.56 82 HIS A C 1
ATOM 660 O O . HIS A 1 82 ? 44.700 -0.296 -30.801 1.00 84.56 82 HIS A O 1
ATOM 666 N N . ARG A 1 83 ? 45.185 1.375 -32.232 1.00 83.25 83 ARG A N 1
ATOM 667 C CA . ARG A 1 83 ? 46.109 0.638 -33.100 1.00 83.25 83 ARG A CA 1
ATOM 668 C C . ARG A 1 83 ? 47.253 1.563 -33.476 1.00 83.25 83 ARG A C 1
ATOM 670 O O . ARG A 1 83 ? 47.021 2.729 -33.799 1.00 83.25 83 ARG A O 1
ATOM 677 N N . GLU A 1 84 ? 48.470 1.038 -33.455 1.00 82.44 84 GLU A N 1
ATOM 678 C CA . GLU A 1 84 ? 49.653 1.814 -33.812 1.00 82.44 84 GLU A CA 1
ATOM 679 C C . GLU A 1 84 ? 49.528 2.346 -35.252 1.00 82.44 84 GLU A C 1
ATOM 681 O O . GLU A 1 84 ? 49.078 1.643 -36.158 1.00 82.44 84 GLU A O 1
ATOM 686 N N . GLY A 1 85 ? 49.851 3.625 -35.456 1.00 84.75 85 GLY A N 1
ATOM 687 C CA . GLY A 1 85 ? 49.722 4.301 -36.752 1.00 84.75 85 GLY A CA 1
ATOM 688 C C . GLY A 1 85 ? 48.304 4.756 -37.131 1.00 84.75 85 GLY A C 1
ATOM 689 O O . GLY A 1 85 ? 48.142 5.419 -38.154 1.00 84.75 85 GLY A O 1
ATOM 690 N N . TRP A 1 86 ? 47.277 4.462 -36.325 1.00 82.50 86 TRP A N 1
ATOM 691 C CA . TRP A 1 86 ? 45.905 4.913 -36.581 1.00 82.50 86 TRP A CA 1
ATOM 692 C C . TRP A 1 86 ? 45.610 6.209 -35.826 1.00 82.50 86 TRP A C 1
ATOM 694 O O . TRP A 1 86 ? 45.700 6.271 -34.600 1.00 82.50 86 TRP A O 1
ATOM 704 N N . ARG A 1 87 ? 45.203 7.252 -36.556 1.00 86.38 87 ARG A N 1
ATOM 705 C CA . ARG A 1 87 ? 44.763 8.527 -35.977 1.00 86.38 87 ARG A CA 1
ATOM 706 C C . ARG A 1 87 ? 43.237 8.564 -35.899 1.00 86.38 87 ARG A C 1
ATOM 708 O O . ARG A 1 87 ? 42.563 8.245 -36.875 1.00 86.38 87 ARG A O 1
ATOM 715 N N . ALA A 1 88 ? 42.695 8.968 -34.750 1.00 88.00 88 ALA A N 1
ATOM 716 C CA . ALA A 1 88 ? 41.256 9.162 -34.592 1.00 88.00 88 ALA A CA 1
ATOM 717 C C . ALA A 1 88 ? 40.747 10.257 -35.544 1.00 88.00 88 ALA A C 1
ATOM 719 O O . ALA A 1 88 ? 41.387 11.299 -35.706 1.00 88.00 88 ALA A O 1
ATOM 720 N N . ALA A 1 89 ? 39.591 10.019 -36.164 1.00 87.75 89 ALA A N 1
ATOM 721 C CA . ALA A 1 89 ? 38.922 11.031 -36.968 1.00 87.75 89 ALA A CA 1
ATOM 722 C C . ALA A 1 89 ? 38.384 12.147 -36.058 1.00 87.75 89 ALA A C 1
ATOM 724 O O . ALA A 1 89 ? 37.761 11.867 -35.035 1.00 87.75 89 ALA A O 1
ATOM 725 N N . TYR A 1 90 ? 38.606 13.407 -36.439 1.00 90.25 90 TYR A N 1
ATOM 726 C CA . TYR A 1 90 ? 38.035 14.559 -35.743 1.00 90.25 90 TYR A CA 1
ATOM 727 C C . TYR A 1 90 ? 36.666 14.889 -36.346 1.00 90.25 90 TYR A C 1
ATOM 729 O O . TYR A 1 90 ? 36.584 15.443 -37.441 1.00 90.25 90 TYR A O 1
ATOM 737 N N . GLN A 1 91 ? 35.597 14.500 -35.651 1.00 89.00 91 GLN A N 1
ATOM 738 C CA . GLN A 1 91 ? 34.210 14.789 -36.025 1.00 89.00 91 GLN A CA 1
ATOM 739 C C . GLN A 1 91 ? 33.449 15.277 -34.784 1.00 89.00 91 GLN A C 1
ATOM 741 O O . GLN A 1 91 ? 32.940 14.449 -34.030 1.00 89.00 91 GLN A O 1
ATOM 746 N N . PRO A 1 92 ? 33.428 16.596 -34.521 1.00 90.75 92 PRO A N 1
ATOM 747 C CA . PRO A 1 92 ? 32.852 17.138 -33.292 1.00 90.75 92 PRO A CA 1
ATOM 748 C C . PRO A 1 92 ? 31.317 17.132 -33.277 1.00 90.75 92 PRO A C 1
ATOM 750 O O . PRO A 1 92 ? 30.735 17.059 -32.198 1.00 90.75 92 PRO A O 1
ATOM 753 N N . ASP A 1 93 ? 30.656 17.190 -34.438 1.00 92.44 93 ASP A N 1
ATOM 754 C CA . ASP A 1 93 ? 29.196 17.238 -34.531 1.00 92.44 93 ASP A CA 1
ATOM 755 C C . ASP A 1 93 ? 28.641 16.516 -35.767 1.00 92.44 93 ASP A C 1
ATOM 757 O O . ASP A 1 93 ? 29.333 16.277 -36.761 1.00 92.44 93 ASP A O 1
ATOM 761 N N . ASN A 1 94 ? 27.360 16.145 -35.690 1.00 95.88 94 ASN A N 1
ATOM 762 C CA . ASN A 1 94 ? 26.619 15.604 -36.823 1.00 95.88 94 ASN A CA 1
ATOM 763 C C . ASN A 1 94 ? 25.124 15.908 -36.669 1.00 95.88 94 ASN A C 1
ATOM 765 O O . ASN A 1 94 ? 24.360 15.136 -36.086 1.00 95.88 94 ASN A O 1
ATOM 769 N N . LYS A 1 95 ? 24.674 17.005 -37.288 1.00 95.62 95 LYS A N 1
ATOM 770 C CA . LYS A 1 95 ? 23.282 17.484 -37.202 1.00 95.62 95 LYS A CA 1
ATOM 771 C C . LYS A 1 95 ? 22.227 16.501 -37.702 1.00 95.62 95 LYS A C 1
ATOM 773 O O . LYS A 1 95 ? 21.060 16.604 -37.319 1.00 95.62 95 LYS A O 1
ATOM 778 N N . LYS A 1 96 ? 22.575 15.566 -38.590 1.00 96.25 96 LYS A N 1
ATOM 779 C CA . LYS A 1 96 ? 21.636 14.524 -39.034 1.00 96.25 96 LYS A CA 1
ATOM 780 C C . LYS A 1 96 ? 21.466 13.461 -37.948 1.00 96.25 96 LYS A C 1
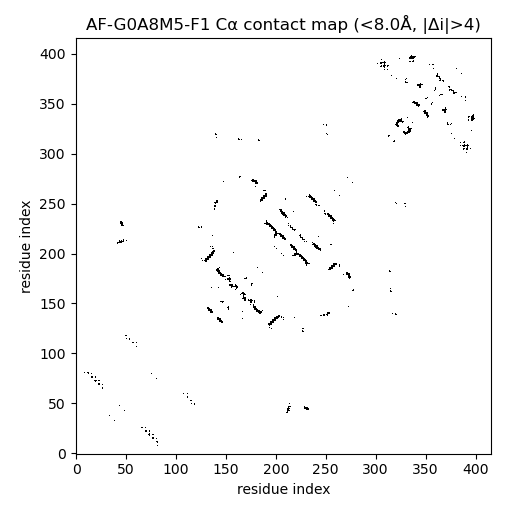ATOM 782 O O . LYS A 1 96 ? 20.332 13.102 -37.641 1.00 96.25 96 LYS A O 1
ATOM 787 N N . LEU A 1 97 ? 22.574 13.006 -37.362 1.00 94.25 97 LEU A N 1
ATOM 788 C CA . LEU A 1 97 ? 22.576 12.034 -36.269 1.00 94.25 97 LEU A CA 1
ATOM 789 C C . LEU A 1 97 ? 21.894 12.600 -35.019 1.00 94.25 97 LEU A C 1
ATOM 791 O O . LEU A 1 97 ? 21.009 11.950 -34.472 1.00 94.25 97 LEU A O 1
ATOM 795 N N . GLU A 1 98 ? 22.250 13.825 -34.626 1.00 95.31 98 GLU A N 1
ATOM 796 C CA . GLU A 1 98 ? 21.651 14.531 -33.486 1.00 95.31 98 GLU A CA 1
ATOM 797 C C . GLU A 1 98 ? 20.123 14.586 -33.611 1.00 95.31 98 GLU A C 1
ATOM 799 O O . GLU A 1 98 ? 19.412 14.149 -32.709 1.00 95.31 98 GLU A O 1
ATOM 804 N N . ARG A 1 99 ? 19.599 15.039 -34.760 1.00 97.12 99 ARG A N 1
ATOM 805 C CA . ARG A 1 99 ? 18.146 15.122 -34.990 1.00 97.12 99 ARG A CA 1
ATOM 806 C C . ARG A 1 99 ? 17.458 13.764 -34.915 1.00 97.12 99 ARG A C 1
ATOM 808 O O . ARG A 1 99 ? 16.402 13.658 -34.300 1.00 97.12 99 ARG A O 1
ATOM 815 N N . TRP A 1 100 ? 18.036 12.735 -35.533 1.00 95.88 100 TRP A N 1
ATOM 816 C CA . TRP A 1 100 ? 17.430 11.405 -35.515 1.00 95.88 100 TRP A CA 1
ATOM 817 C C . TRP A 1 100 ? 17.412 10.807 -34.102 1.00 95.88 100 TRP A C 1
ATOM 819 O O . TRP A 1 100 ? 16.384 10.275 -33.689 1.00 95.88 100 TRP A O 1
ATOM 829 N N . LEU A 1 101 ? 18.498 10.958 -33.334 1.00 94.44 101 LEU A N 1
ATOM 830 C CA . LEU A 1 101 ? 18.559 10.507 -31.941 1.00 94.44 101 LEU A CA 1
ATOM 831 C C . LEU A 1 101 ? 17.550 11.244 -31.057 1.00 94.44 101 LEU A C 1
ATOM 833 O O . LEU A 1 101 ? 16.872 10.600 -30.259 1.00 94.44 101 LEU A O 1
ATOM 837 N N . ILE A 1 102 ? 17.404 12.563 -31.217 1.00 96.44 102 ILE A N 1
ATOM 838 C CA . ILE A 1 102 ? 16.403 13.357 -30.487 1.00 96.44 102 ILE A CA 1
ATOM 839 C C . ILE A 1 102 ? 14.990 12.851 -30.784 1.00 96.44 102 ILE A C 1
ATOM 841 O O . ILE A 1 102 ? 14.219 12.616 -29.857 1.00 96.44 102 ILE A O 1
ATOM 845 N N . VAL A 1 103 ? 14.643 12.638 -32.056 1.00 96.44 103 VAL A N 1
ATOM 846 C CA . VAL A 1 103 ? 13.311 12.138 -32.433 1.00 96.44 103 VAL A CA 1
ATOM 847 C C . VAL A 1 103 ? 13.078 10.732 -31.878 1.00 96.44 103 VAL A C 1
ATOM 849 O O . VAL A 1 103 ? 12.047 10.488 -31.256 1.00 96.44 103 VAL A O 1
ATOM 852 N N . ALA A 1 104 ? 14.040 9.820 -32.040 1.00 93.38 104 ALA A N 1
ATOM 853 C CA . ALA A 1 104 ? 13.925 8.445 -31.562 1.00 93.38 104 ALA A CA 1
ATOM 854 C C . ALA A 1 104 ? 13.774 8.368 -30.033 1.00 93.38 104 ALA A C 1
ATOM 856 O O . ALA A 1 104 ? 12.889 7.676 -29.531 1.00 93.38 104 ALA A O 1
ATOM 857 N N . THR A 1 105 ? 14.600 9.106 -29.287 1.00 93.69 105 THR A N 1
ATOM 858 C CA . THR A 1 105 ? 14.521 9.161 -27.818 1.00 93.69 105 THR A CA 1
ATOM 859 C C . THR A 1 105 ? 13.238 9.830 -27.341 1.00 93.69 105 THR A C 1
ATOM 861 O O . THR A 1 105 ? 12.617 9.335 -26.405 1.00 93.69 105 THR A O 1
ATOM 864 N N . SER A 1 106 ? 12.782 10.888 -28.016 1.00 95.56 106 SER A N 1
ATOM 865 C CA . SER A 1 106 ? 11.508 11.544 -27.697 1.00 95.56 106 SER A CA 1
ATOM 866 C C . SER A 1 106 ? 10.327 10.588 -27.879 1.00 95.56 106 SER A C 1
ATOM 868 O O . SER A 1 106 ? 9.495 10.479 -26.984 1.00 95.56 106 SER A O 1
ATOM 870 N N . ILE A 1 107 ? 10.286 9.829 -28.982 1.00 94.50 107 ILE A N 1
ATOM 871 C CA . ILE A 1 107 ? 9.256 8.802 -29.219 1.00 94.50 107 ILE A CA 1
ATOM 872 C C . ILE A 1 107 ? 9.309 7.715 -28.138 1.00 94.50 107 ILE A C 1
ATOM 874 O O . ILE A 1 107 ? 8.267 7.327 -27.612 1.00 94.50 107 ILE A O 1
ATOM 878 N N . ALA A 1 108 ? 10.504 7.247 -27.769 1.00 91.50 108 ALA A N 1
ATOM 879 C CA . ALA A 1 108 ? 10.662 6.251 -26.711 1.00 91.50 108 ALA A CA 1
ATOM 880 C C . ALA A 1 108 ? 10.170 6.761 -25.345 1.00 91.50 108 ALA A C 1
ATOM 882 O O . ALA A 1 108 ? 9.444 6.050 -24.653 1.00 91.50 108 ALA A O 1
ATOM 883 N N . ILE A 1 109 ? 10.506 8.003 -24.978 1.00 94.06 109 ILE A N 1
ATOM 884 C CA . ILE A 1 109 ? 10.035 8.645 -23.741 1.00 94.06 109 ILE A CA 1
ATOM 885 C C . ILE A 1 109 ? 8.516 8.833 -23.774 1.00 94.06 109 ILE A C 1
ATOM 887 O O . ILE A 1 109 ? 7.848 8.553 -22.783 1.00 94.06 109 ILE A O 1
ATOM 891 N N . MET A 1 110 ? 7.943 9.249 -24.906 1.00 93.44 110 MET A N 1
ATOM 892 C CA . MET A 1 110 ? 6.488 9.341 -25.059 1.00 93.44 110 MET A CA 1
ATOM 893 C C . MET A 1 110 ? 5.817 7.977 -24.873 1.00 93.44 110 MET A C 1
ATOM 895 O O . MET A 1 110 ? 4.824 7.888 -24.156 1.00 93.44 110 MET A O 1
ATOM 899 N N . GLY A 1 111 ? 6.376 6.912 -25.454 1.00 89.81 111 GLY A N 1
ATOM 900 C CA . GLY A 1 111 ? 5.893 5.542 -25.258 1.00 89.81 111 GLY A CA 1
ATOM 901 C C . GLY A 1 111 ? 5.993 5.065 -23.806 1.00 89.81 111 GLY A C 1
ATOM 902 O O . GLY A 1 111 ? 5.130 4.319 -23.353 1.00 89.81 111 GLY A O 1
ATOM 903 N N . LEU A 1 112 ? 7.002 5.532 -23.064 1.00 92.31 112 LEU A N 1
ATOM 904 C CA . LEU A 1 112 ? 7.187 5.228 -21.645 1.00 92.31 112 LEU A CA 1
ATOM 905 C C . LEU A 1 112 ? 6.194 5.984 -20.744 1.00 92.31 112 LEU A C 1
ATOM 907 O O . LEU A 1 112 ? 5.651 5.411 -19.803 1.00 92.31 112 LEU A O 1
ATOM 911 N N . LEU A 1 113 ? 5.957 7.271 -21.015 1.00 92.88 113 LEU A N 1
ATOM 912 C CA . LEU A 1 113 ? 5.177 8.149 -20.136 1.00 92.88 113 LEU A CA 1
ATOM 913 C C . LEU A 1 113 ? 3.674 8.144 -20.435 1.00 92.88 113 LEU A C 1
ATOM 915 O O . LEU A 1 113 ? 2.872 8.262 -19.507 1.00 92.88 113 LEU A O 1
ATOM 919 N N . ALA A 1 114 ? 3.271 8.009 -21.702 1.00 93.19 114 ALA A N 1
ATOM 920 C CA . ALA A 1 114 ? 1.866 8.130 -22.090 1.00 93.19 114 ALA A CA 1
ATOM 921 C C . ALA A 1 114 ? 0.952 7.093 -21.405 1.00 93.19 114 ALA A C 1
ATOM 923 O O . ALA A 1 114 ? -0.061 7.516 -20.846 1.00 93.19 114 ALA A O 1
ATOM 924 N N . PRO A 1 115 ? 1.283 5.782 -21.348 1.00 93.56 115 PRO A N 1
ATOM 925 C CA . PRO A 1 115 ? 0.456 4.805 -20.633 1.00 93.56 115 PRO A CA 1
ATOM 926 C C . PRO A 1 115 ? 0.290 5.150 -19.148 1.00 93.56 115 PRO A C 1
ATOM 928 O O . PRO A 1 115 ? -0.819 5.088 -18.618 1.00 93.56 115 PRO A O 1
ATOM 931 N N . GLY A 1 116 ? 1.370 5.603 -18.501 1.00 93.56 116 GLY A N 1
ATOM 932 C CA . GLY A 1 116 ? 1.354 6.017 -17.098 1.00 93.56 116 GLY A CA 1
ATOM 933 C C . GLY A 1 116 ? 0.392 7.175 -16.826 1.00 93.56 116 GLY A C 1
ATOM 934 O O . GLY A 1 116 ? -0.281 7.173 -15.799 1.00 93.56 116 GLY A O 1
ATOM 935 N N . LEU A 1 117 ? 0.255 8.121 -17.762 1.00 94.88 117 LEU A N 1
ATOM 936 C CA . LEU A 1 117 ? -0.688 9.234 -17.632 1.00 94.88 117 LEU A CA 1
ATOM 937 C C . LEU A 1 117 ? -2.152 8.763 -17.640 1.00 94.88 117 LEU A C 1
ATOM 939 O O . LEU A 1 117 ? -2.947 9.236 -16.829 1.00 94.88 117 LEU A O 1
ATOM 943 N N . PHE A 1 118 ? -2.508 7.808 -18.506 1.00 94.88 118 PHE A N 1
ATOM 944 C CA . PHE A 1 118 ? -3.859 7.231 -18.533 1.00 94.88 118 PHE A CA 1
ATOM 945 C C . PHE A 1 118 ? -4.165 6.436 -17.262 1.00 94.88 118 PHE A C 1
ATOM 947 O O . PHE A 1 118 ? -5.243 6.583 -16.685 1.00 94.88 118 PHE A O 1
ATOM 954 N N . VAL A 1 119 ? -3.201 5.636 -16.795 1.00 95.81 119 VAL A N 1
ATOM 955 C CA . VAL A 1 119 ? -3.330 4.888 -15.538 1.00 95.81 119 VAL A CA 1
ATOM 956 C C . VAL A 1 119 ? -3.486 5.839 -14.356 1.00 95.81 119 VAL A C 1
ATOM 958 O O . VAL A 1 119 ? -4.353 5.620 -13.514 1.00 95.81 119 VAL A O 1
ATOM 961 N N . TYR A 1 120 ? -2.709 6.923 -14.306 1.00 95.94 120 TYR A N 1
ATOM 962 C CA . TYR A 1 120 ? -2.824 7.932 -13.256 1.00 95.94 120 TYR A CA 1
ATOM 963 C C . TYR A 1 120 ? -4.192 8.624 -13.272 1.00 95.94 120 TYR A C 1
ATOM 965 O O . TYR A 1 120 ? -4.820 8.746 -12.222 1.00 95.94 120 TYR A O 1
ATOM 973 N N . ALA A 1 121 ? -4.694 9.006 -14.452 1.00 96.50 121 ALA A N 1
ATOM 974 C CA . ALA A 1 121 ? -6.025 9.595 -14.600 1.00 96.50 121 ALA A CA 1
ATOM 975 C C . ALA A 1 121 ? -7.133 8.656 -14.083 1.00 96.50 121 ALA A C 1
ATOM 977 O O . ALA A 1 121 ? -8.039 9.097 -13.373 1.00 96.50 121 ALA A O 1
ATOM 978 N N . ALA A 1 122 ? -7.035 7.353 -14.368 1.00 96.00 122 ALA A N 1
ATOM 979 C CA . ALA A 1 122 ? -7.938 6.352 -13.803 1.00 96.00 122 ALA A CA 1
ATOM 980 C C . ALA A 1 122 ? -7.762 6.212 -12.279 1.00 96.00 122 ALA A C 1
ATOM 982 O O . ALA A 1 122 ? -8.744 6.134 -11.545 1.00 96.00 122 ALA A O 1
ATOM 983 N N . TYR A 1 123 ? -6.525 6.226 -11.780 1.00 96.44 123 TYR A N 1
ATOM 984 C CA . TYR A 1 123 ? -6.214 6.068 -10.357 1.00 96.44 123 TYR A CA 1
ATOM 985 C C . TYR A 1 123 ? -6.762 7.202 -9.484 1.00 96.44 123 TYR A C 1
ATOM 987 O O . TYR A 1 123 ? -7.227 6.950 -8.376 1.00 96.44 123 TYR A O 1
ATOM 995 N N . VAL A 1 124 ? -6.778 8.440 -9.983 1.00 96.19 124 VAL A N 1
ATOM 996 C CA . VAL A 1 124 ? -7.356 9.583 -9.251 1.00 96.19 124 VAL A CA 1
ATOM 997 C C . VAL A 1 124 ? -8.878 9.705 -9.408 1.00 96.19 124 VAL A C 1
ATOM 999 O O . VAL A 1 124 ? -9.506 10.475 -8.683 1.00 96.19 124 VAL A O 1
ATOM 1002 N N . THR A 1 125 ? -9.489 8.940 -10.318 1.00 97.00 125 THR A N 1
ATOM 1003 C CA . THR A 1 125 ? -10.935 8.975 -10.583 1.00 97.00 125 THR A CA 1
ATOM 1004 C C . THR A 1 125 ? -11.641 7.834 -9.856 1.00 97.00 125 THR A C 1
ATOM 1006 O O . THR A 1 125 ? -11.706 6.709 -10.346 1.00 97.00 125 THR A O 1
ATOM 1009 N N . VAL A 1 126 ? -12.187 8.119 -8.674 1.00 97.38 126 VAL A N 1
ATOM 1010 C CA . VAL A 1 126 ? -12.887 7.120 -7.854 1.00 97.38 126 VAL A CA 1
ATOM 1011 C C . VAL A 1 126 ? -14.270 6.791 -8.449 1.00 97.38 126 VAL A C 1
ATOM 1013 O O . VAL A 1 126 ? -15.028 7.717 -8.749 1.00 97.38 126 VAL A O 1
ATOM 1016 N N . PRO A 1 127 ? -14.656 5.505 -8.574 1.00 96.94 127 PRO A N 1
ATOM 1017 C CA . PRO A 1 127 ? -16.010 5.113 -8.961 1.00 96.94 127 PRO A CA 1
ATOM 1018 C C . PRO A 1 127 ? -17.078 5.647 -7.997 1.00 96.94 127 PRO A C 1
ATOM 1020 O O . PRO A 1 127 ? -16.932 5.550 -6.781 1.00 96.94 127 PRO A O 1
ATOM 1023 N N . ALA A 1 128 ? -18.195 6.154 -8.526 1.00 95.88 128 ALA A N 1
ATOM 1024 C CA . ALA A 1 128 ? -19.261 6.755 -7.714 1.00 95.88 128 ALA A CA 1
ATOM 1025 C C . ALA A 1 128 ? -19.946 5.770 -6.744 1.00 95.88 128 ALA A C 1
ATOM 1027 O O . ALA A 1 128 ? -20.510 6.187 -5.738 1.00 95.88 128 ALA A O 1
ATOM 1028 N N . ASN A 1 129 ? -19.901 4.469 -7.041 1.00 95.50 129 ASN A N 1
ATOM 1029 C CA . ASN A 1 129 ? -20.458 3.394 -6.218 1.00 95.50 129 ASN A CA 1
ATOM 1030 C C . ASN A 1 129 ? -19.423 2.750 -5.277 1.00 95.50 129 ASN A C 1
ATOM 1032 O O . ASN A 1 129 ? -19.667 1.649 -4.779 1.00 95.50 129 ASN A O 1
ATOM 1036 N N . ALA A 1 130 ? -18.259 3.378 -5.084 1.00 97.56 130 ALA A N 1
ATOM 1037 C CA . ALA A 1 130 ? 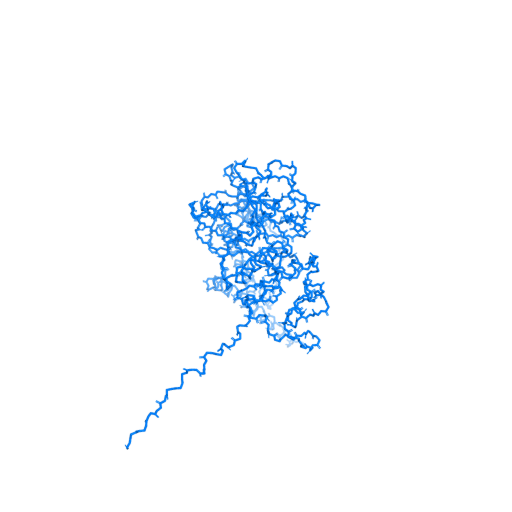-17.239 2.850 -4.195 1.00 97.56 130 ALA A CA 1
ATOM 1038 C C . ALA A 1 130 ? -17.704 2.879 -2.732 1.00 97.56 130 ALA A C 1
ATOM 1040 O O . ALA A 1 130 ? -18.228 3.883 -2.254 1.00 97.56 130 ALA A O 1
ATOM 1041 N N . LEU A 1 131 ? -17.486 1.775 -2.017 1.00 97.44 131 LEU A N 1
ATOM 1042 C CA . LEU A 1 131 ? -17.644 1.731 -0.569 1.00 97.44 131 LEU A CA 1
ATOM 1043 C C . LEU A 1 131 ? -16.523 2.548 0.074 1.00 97.44 131 LEU A C 1
ATOM 1045 O O . LEU A 1 131 ? -15.348 2.273 -0.164 1.00 97.44 131 LEU A O 1
ATOM 1049 N N . ASP A 1 132 ? -16.879 3.512 0.912 1.00 97.88 132 ASP A N 1
ATOM 1050 C CA . ASP A 1 132 ? -15.905 4.197 1.753 1.00 97.88 132 ASP A CA 1
ATOM 1051 C C . ASP A 1 132 ? -15.537 3.323 2.947 1.00 97.88 132 ASP A C 1
ATOM 1053 O O . ASP A 1 132 ? -16.404 2.898 3.708 1.00 97.88 132 ASP A O 1
ATOM 1057 N N . VAL A 1 133 ? -14.241 3.089 3.131 1.00 98.31 133 VAL A N 1
ATOM 1058 C CA . VAL A 1 133 ? -13.696 2.451 4.331 1.00 98.31 133 VAL A CA 1
ATOM 1059 C C . VAL A 1 133 ? -12.558 3.316 4.840 1.00 98.31 133 VAL A C 1
ATOM 1061 O O . VAL A 1 133 ? -11.625 3.615 4.095 1.00 98.31 133 VAL A O 1
ATOM 1064 N N . GLU A 1 134 ? -12.619 3.733 6.102 1.00 98.50 134 GLU A N 1
ATOM 1065 C CA . GLU A 1 134 ? -11.495 4.429 6.720 1.00 98.50 134 GLU A CA 1
ATOM 1066 C C . GLU A 1 134 ? -10.520 3.423 7.332 1.00 98.50 134 GLU A C 1
ATOM 1068 O O . GLU A 1 134 ? -10.902 2.568 8.130 1.00 98.50 134 GLU A O 1
ATOM 1073 N N . VAL A 1 135 ? -9.247 3.577 6.982 1.00 98.56 135 VAL A N 1
ATOM 1074 C CA . VAL A 1 135 ? -8.104 2.948 7.631 1.00 98.56 135 VAL A CA 1
ATOM 1075 C C . VAL A 1 135 ? -7.471 3.971 8.564 1.00 98.56 135 VAL A C 1
ATOM 1077 O O . VAL A 1 135 ? -7.113 5.078 8.149 1.00 98.56 135 VAL A O 1
ATOM 1080 N N . VAL A 1 136 ? -7.296 3.585 9.823 1.00 97.81 136 VAL A N 1
ATOM 1081 C CA . VAL A 1 136 ? -6.629 4.391 10.842 1.00 97.81 136 VAL A CA 1
ATOM 1082 C C . VAL A 1 136 ? -5.290 3.747 11.186 1.00 97.81 136 VAL A C 1
ATOM 1084 O O . VAL A 1 136 ? -5.246 2.617 11.673 1.00 97.81 136 VAL A O 1
ATOM 1087 N N . GLY A 1 137 ? -4.204 4.466 10.911 1.00 96.81 137 GLY A N 1
ATOM 1088 C CA . GLY A 1 137 ? -2.841 4.071 11.250 1.00 96.81 137 GLY A CA 1
ATOM 1089 C C . GLY A 1 137 ? -2.419 4.641 12.602 1.00 96.81 137 GLY A C 1
ATOM 1090 O O . GLY A 1 137 ? -2.659 5.815 12.892 1.00 96.81 137 GLY A O 1
ATOM 1091 N N . GLN A 1 138 ? -1.783 3.801 13.411 1.00 93.50 138 GLN A N 1
ATOM 1092 C CA . GLN A 1 138 ? -1.145 4.159 14.675 1.00 93.50 138 GLN A CA 1
ATOM 1093 C C . GLN A 1 138 ? 0.095 3.275 14.840 1.00 93.50 138 GLN A C 1
ATOM 1095 O O . GLN A 1 138 ? 0.086 2.131 14.404 1.00 93.50 138 GLN A O 1
ATOM 1100 N N . GLN A 1 139 ? 1.163 3.736 15.475 1.00 90.94 139 GLN A N 1
ATOM 1101 C CA . GLN A 1 139 ? 2.297 2.893 15.851 1.00 90.94 139 GLN A CA 1
ATOM 1102 C C . GLN A 1 139 ? 1.829 1.774 16.809 1.00 90.94 139 GLN A C 1
ATOM 1104 O O . GLN A 1 139 ? 1.373 2.055 17.913 1.00 90.94 139 GLN A O 1
ATOM 1109 N N . TRP A 1 140 ? 1.879 0.482 16.468 1.00 88.94 140 TRP A N 1
ATOM 1110 C CA . TRP A 1 140 ? 2.109 -0.147 15.153 1.00 88.94 140 TRP A CA 1
ATOM 1111 C C . TRP A 1 140 ? 0.967 -1.125 14.829 1.00 88.94 140 TRP A C 1
ATOM 1113 O O . TRP A 1 140 ? 1.140 -2.343 14.836 1.00 88.94 140 TRP A O 1
ATOM 1123 N N . GLN A 1 141 ? -0.216 -0.573 14.580 1.00 90.25 141 GLN A N 1
ATOM 1124 C CA . GLN A 1 141 ? -1.465 -1.269 14.301 1.00 90.25 141 GLN A CA 1
ATOM 1125 C C . GLN A 1 141 ? -2.344 -0.517 13.298 1.00 90.25 141 GLN A C 1
ATOM 1127 O O . GLN A 1 141 ? -2.253 0.699 13.117 1.00 90.25 141 GLN A O 1
ATOM 1132 N N . TRP A 1 142 ? -3.254 -1.274 12.708 1.00 95.88 142 TRP A N 1
ATOM 1133 C CA . TRP A 1 142 ? -4.324 -0.814 11.848 1.00 95.88 142 TRP A CA 1
ATOM 1134 C C . TRP A 1 142 ? -5.653 -0.937 12.585 1.00 95.88 142 TRP A C 1
ATOM 1136 O O . TRP A 1 142 ? -5.855 -1.856 13.378 1.00 95.88 142 TRP A O 1
ATOM 1146 N N . LYS A 1 143 ? -6.563 -0.012 12.306 1.00 95.62 143 LYS A N 1
ATOM 1147 C CA . LYS A 1 143 ? -7.970 -0.099 12.702 1.00 95.62 143 LYS A CA 1
ATOM 1148 C C . LYS A 1 143 ? -8.820 0.321 11.517 1.00 95.62 143 LYS A C 1
ATOM 1150 O O . LYS A 1 143 ? -8.367 1.112 10.686 1.00 95.62 143 LYS A O 1
ATOM 1155 N N . PHE A 1 144 ? -10.054 -0.160 11.462 1.00 98.31 144 PHE A N 1
ATOM 1156 C CA . PHE A 1 144 ? -10.938 0.101 10.332 1.00 98.31 144 PHE A CA 1
ATOM 1157 C C . PHE A 1 144 ? -12.291 0.617 10.790 1.00 98.31 144 PHE A C 1
ATOM 1159 O O . PHE A 1 144 ? -12.802 0.233 11.844 1.00 98.31 144 PHE A O 1
ATOM 1166 N N . ARG A 1 145 ? -12.869 1.496 9.979 1.00 97.62 145 ARG A N 1
ATOM 1167 C CA . ARG A 1 145 ? -14.188 2.070 10.208 1.00 97.62 145 ARG A CA 1
ATOM 1168 C C . ARG A 1 145 ? -15.002 2.018 8.920 1.00 97.62 145 ARG A C 1
ATOM 1170 O O . ARG A 1 145 ? -14.559 2.516 7.885 1.00 97.62 145 ARG A O 1
ATOM 1177 N N . TYR A 1 146 ? -16.201 1.449 9.013 1.00 98.38 146 TYR A N 1
ATOM 1178 C CA . TYR A 1 146 ? -17.163 1.361 7.914 1.00 98.38 146 TYR A CA 1
ATOM 1179 C C . TYR A 1 146 ? -18.369 2.264 8.193 1.00 98.38 146 TYR A C 1
ATOM 1181 O O . TYR A 1 146 ? -18.740 2.449 9.360 1.00 98.38 146 TYR A O 1
ATOM 1189 N N . PRO A 1 147 ? -19.016 2.813 7.151 1.00 97.19 147 PRO A N 1
ATOM 1190 C CA . PRO A 1 147 ? -20.297 3.481 7.310 1.00 97.19 147 PRO A CA 1
ATOM 1191 C C . PRO A 1 147 ? -21.356 2.480 7.791 1.00 97.19 147 PRO A C 1
ATOM 1193 O O . PRO A 1 147 ? -21.378 1.324 7.365 1.00 97.19 147 PRO A O 1
ATOM 1196 N N . GLY A 1 148 ? -22.235 2.938 8.680 1.00 93.88 148 GLY A N 1
ATOM 1197 C CA . GLY A 1 148 ? -23.428 2.194 9.075 1.00 93.88 148 GLY A CA 1
ATOM 1198 C C . GLY A 1 148 ? -24.572 2.345 8.064 1.00 93.88 148 GLY A C 1
ATOM 1199 O O . GLY A 1 148 ? -24.362 2.818 6.942 1.00 93.88 148 GLY A O 1
ATOM 1200 N N . PRO A 1 149 ? -25.811 1.990 8.450 1.00 90.31 149 PRO A N 1
ATOM 1201 C CA . PRO A 1 149 ? -27.009 2.197 7.632 1.00 90.31 149 PRO A CA 1
ATOM 1202 C C . PRO A 1 149 ? -27.210 3.639 7.134 1.00 90.31 149 PRO A C 1
ATOM 1204 O O . PRO A 1 149 ? -27.791 3.842 6.070 1.00 90.31 149 PRO A O 1
ATOM 1207 N N . GLY A 1 150 ? -26.716 4.641 7.866 1.00 85.19 150 GLY A N 1
ATOM 1208 C CA . GLY A 1 150 ? -26.726 6.053 7.485 1.00 85.19 150 GLY A CA 1
ATOM 1209 C C . GLY A 1 150 ? -25.760 6.409 6.349 1.00 85.19 150 GLY A C 1
ATOM 1210 O O . GLY A 1 150 ? -25.806 7.530 5.842 1.00 85.19 150 GLY A O 1
ATOM 1211 N N . GLY A 1 151 ? -24.891 5.478 5.935 1.00 90.94 151 GLY A N 1
ATOM 1212 C CA . GLY A 1 151 ? -24.058 5.587 4.734 1.00 90.94 151 GLY A CA 1
ATOM 1213 C C . GLY A 1 151 ? -22.951 6.642 4.802 1.00 90.94 151 GLY A C 1
ATOM 1214 O O . GLY A 1 151 ? -22.339 6.947 3.781 1.00 90.94 151 GLY A O 1
ATOM 1215 N N . LYS A 1 152 ? -22.699 7.229 5.976 1.00 93.56 152 LYS A N 1
ATOM 1216 C CA . LYS A 1 152 ? -21.716 8.299 6.172 1.00 93.56 152 LYS A CA 1
ATOM 1217 C C . LYS A 1 152 ? -20.741 7.934 7.273 1.00 93.56 152 LYS A C 1
ATOM 1219 O O . LYS A 1 152 ? -21.110 7.299 8.253 1.00 93.56 152 LYS A O 1
ATOM 1224 N N . LEU A 1 153 ? -19.506 8.390 7.121 1.00 96.25 153 LEU A N 1
ATOM 1225 C CA . LEU A 1 153 ? -18.529 8.383 8.198 1.00 96.25 153 LEU A CA 1
ATOM 1226 C C . LEU A 1 153 ? -18.659 9.679 9.002 1.00 96.25 153 LEU A C 1
ATOM 1228 O O . LEU A 1 153 ? -18.658 10.768 8.428 1.00 96.25 153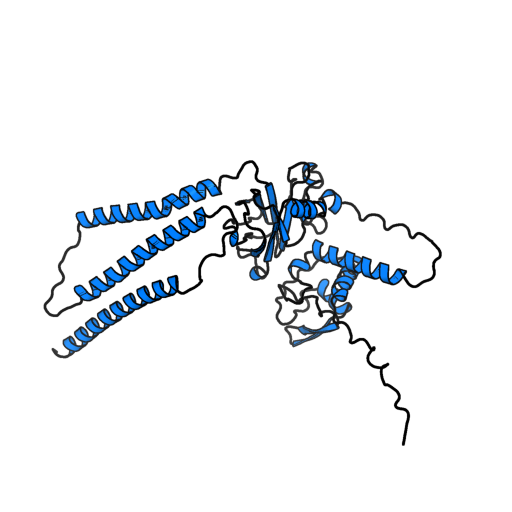 LEU A O 1
ATOM 1232 N N . GLY A 1 154 ? -18.766 9.563 10.324 1.00 95.38 154 GLY A N 1
ATOM 1233 C CA . GLY A 1 154 ? -18.819 10.712 11.227 1.00 95.38 154 GLY A CA 1
ATOM 1234 C C . GLY A 1 154 ? -17.496 11.476 11.304 1.00 95.38 154 GLY A C 1
ATOM 1235 O O . GLY A 1 154 ? -16.440 10.998 10.873 1.00 95.38 154 GLY A O 1
ATOM 1236 N N . ARG A 1 155 ? -17.527 12.666 11.898 1.00 95.69 155 ARG A N 1
ATOM 1237 C CA . ARG A 1 155 ? -16.322 13.459 12.160 1.00 95.69 155 ARG A CA 1
ATOM 1238 C C . ARG A 1 155 ? -15.418 12.776 13.184 1.00 95.69 155 ARG A C 1
ATOM 1240 O O . ARG A 1 155 ? -15.876 12.115 14.115 1.00 95.69 155 ARG A O 1
ATOM 1247 N N . SER A 1 156 ? -14.119 13.005 13.030 1.00 94.81 156 SER A N 1
ATOM 1248 C CA . SER A 1 156 ? -13.089 12.560 13.965 1.00 94.81 156 SER A CA 1
ATOM 1249 C C . SER A 1 156 ? -12.045 13.651 14.185 1.00 94.81 156 SER A C 1
ATOM 1251 O O . SER A 1 156 ? -11.744 14.394 13.252 1.00 94.81 156 SER A O 1
ATOM 1253 N N . SER A 1 157 ? -11.459 13.706 15.378 1.00 91.81 157 SER A N 1
ATOM 1254 C CA . SER A 1 157 ? -10.319 14.565 15.715 1.00 91.81 157 SER A CA 1
ATOM 1255 C C . SER A 1 157 ? -9.283 13.782 16.518 1.00 91.81 157 SER A C 1
ATOM 1257 O O . SER A 1 157 ? -9.624 12.844 17.240 1.00 91.81 157 SER A O 1
ATOM 1259 N N . ILE A 1 158 ? -8.018 14.184 16.410 1.00 87.88 158 ILE A N 1
ATOM 1260 C CA . ILE A 1 158 ? -6.929 13.611 17.204 1.00 87.88 158 ILE A CA 1
ATOM 1261 C C . ILE A 1 158 ? -7.093 13.916 18.700 1.00 87.88 158 ILE A C 1
ATOM 1263 O O . ILE A 1 158 ? -6.816 13.054 19.524 1.00 87.88 158 ILE A O 1
ATOM 1267 N N . ASP A 1 159 ? -7.669 15.072 19.046 1.00 89.38 159 ASP A N 1
ATOM 1268 C CA . ASP A 1 159 ? -7.907 15.489 20.439 1.00 89.38 159 ASP A CA 1
ATOM 1269 C C . ASP A 1 159 ? -8.948 14.620 21.158 1.00 89.38 159 ASP A C 1
ATOM 1271 O O . ASP A 1 159 ? -9.066 14.640 22.380 1.00 89.38 159 ASP A O 1
ATOM 1275 N N . LEU A 1 160 ? -9.736 13.866 20.389 1.00 90.56 160 LEU A N 1
ATOM 1276 C CA . LEU A 1 160 ? -10.757 12.960 20.904 1.00 90.56 160 LEU A CA 1
ATOM 1277 C C . LEU A 1 160 ? -10.234 11.530 21.071 1.00 90.56 160 LEU A C 1
ATOM 1279 O O . LEU A 1 160 ? -10.967 10.669 21.565 1.00 90.56 160 LEU A O 1
ATOM 1283 N N . VAL A 1 161 ? -8.999 11.256 20.638 1.00 88.06 161 VAL A N 1
ATOM 1284 C CA . VAL A 1 161 ? -8.388 9.933 20.759 1.00 88.06 161 VAL A CA 1
ATOM 1285 C C . VAL A 1 161 ? -8.090 9.654 22.227 1.00 88.06 161 VAL A C 1
ATOM 1287 O O . VAL A 1 161 ? -7.400 10.405 22.909 1.00 88.06 161 VAL A O 1
ATOM 1290 N N . SER A 1 162 ? -8.615 8.540 22.720 1.00 80.31 162 SER A N 1
ATOM 1291 C CA . SER A 1 162 ? -8.372 8.053 24.078 1.00 80.31 162 SER A CA 1
ATOM 1292 C C . SER A 1 162 ? -8.513 6.533 24.122 1.00 80.31 162 SER A C 1
ATOM 1294 O O . SER A 1 162 ? -8.920 5.915 23.139 1.00 80.31 162 SER A O 1
ATOM 1296 N N . ALA A 1 163 ? -8.230 5.916 25.271 1.00 74.12 163 ALA A N 1
ATOM 1297 C CA . ALA A 1 163 ? -8.455 4.481 25.454 1.00 74.12 163 ALA A CA 1
ATOM 1298 C C . ALA A 1 163 ? -9.928 4.072 25.237 1.00 74.12 163 ALA A C 1
ATOM 1300 O O . ALA A 1 163 ? -10.188 2.997 24.709 1.00 74.12 163 ALA A O 1
ATOM 1301 N N . ALA A 1 164 ? -10.880 4.931 25.619 1.00 77.62 164 ALA A N 1
ATOM 1302 C CA . ALA A 1 164 ? -12.312 4.690 25.423 1.00 77.62 164 ALA A CA 1
ATOM 1303 C C . ALA A 1 164 ? -12.792 5.060 24.008 1.00 77.62 164 ALA A C 1
ATOM 1305 O O . ALA A 1 164 ? -13.781 4.519 23.531 1.00 77.62 164 ALA A O 1
ATOM 1306 N N . ASN A 1 165 ? -12.080 5.957 23.320 1.00 87.62 165 ASN A N 1
ATOM 1307 C CA . ASN A 1 165 ? -12.377 6.378 21.952 1.00 87.62 165 ASN A CA 1
ATOM 1308 C C . ASN A 1 165 ? -11.132 6.228 21.060 1.00 87.62 165 ASN A C 1
ATOM 1310 O O . ASN A 1 165 ? -10.526 7.225 20.653 1.00 87.62 165 ASN A O 1
ATOM 1314 N N . PRO A 1 166 ? -10.719 4.988 20.741 1.00 85.75 166 PRO A N 1
ATOM 1315 C CA . PRO A 1 166 ? -9.461 4.729 20.044 1.00 85.75 166 PRO A CA 1
ATOM 1316 C C . PRO A 1 166 ? -9.464 5.186 18.581 1.00 85.75 166 PRO A C 1
ATOM 1318 O O . PRO A 1 166 ? -8.414 5.151 17.942 1.00 85.75 166 PRO A O 1
ATOM 1321 N N . PHE A 1 167 ? -10.611 5.607 18.041 1.00 93.44 167 PHE A N 1
ATOM 1322 C CA . PHE A 1 167 ? -10.755 6.157 16.690 1.00 93.44 167 PHE A CA 1
ATOM 1323 C C . PHE A 1 167 ? -10.776 7.692 16.672 1.00 93.44 167 PHE A C 1
ATOM 1325 O O . PHE A 1 167 ? -10.558 8.278 15.607 1.00 93.44 167 PHE A O 1
ATOM 1332 N N . GLY A 1 168 ? -11.000 8.343 17.819 1.00 93.19 168 GLY A N 1
ATOM 1333 C CA . GLY A 1 168 ? -11.142 9.796 17.925 1.00 93.19 168 GLY A CA 1
ATOM 1334 C C . GLY A 1 168 ? -12.428 10.332 17.294 1.00 93.19 168 GLY A C 1
ATOM 1335 O O . GLY A 1 168 ? -12.419 11.421 16.732 1.00 93.19 168 GLY A O 1
ATOM 1336 N N . LEU A 1 169 ? -13.519 9.562 17.314 1.00 95.56 169 LEU A N 1
ATOM 1337 C CA . LEU A 1 169 ? -14.818 9.963 16.753 1.00 95.56 169 LEU A CA 1
ATOM 1338 C C . LEU A 1 169 ? -15.502 11.019 17.628 1.00 95.56 169 LEU A C 1
ATOM 1340 O O . LEU A 1 169 ? -15.416 10.923 18.848 1.00 95.56 169 LEU A O 1
ATOM 1344 N N . ASP A 1 170 ? -16.187 12.008 17.040 1.00 96.38 170 ASP A N 1
ATOM 1345 C CA . ASP A 1 170 ? -16.962 13.002 17.807 1.00 96.38 170 ASP A CA 1
ATOM 1346 C C . ASP A 1 170 ? -18.259 12.373 18.346 1.00 96.38 170 ASP A C 1
ATOM 1348 O O . ASP A 1 170 ? -19.165 12.096 17.555 1.00 96.38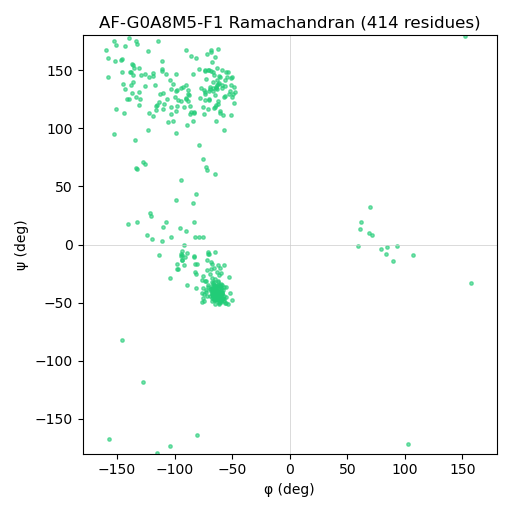 170 ASP A O 1
ATOM 1352 N N . PRO A 1 171 ? -18.412 12.188 19.675 1.00 94.50 171 PRO A N 1
ATOM 1353 C CA . PRO A 1 171 ? -19.619 11.603 20.264 1.00 94.50 171 PRO A CA 1
ATOM 1354 C C . PRO A 1 171 ? -20.882 12.428 20.016 1.00 94.50 171 PRO A C 1
ATOM 1356 O O . PRO A 1 171 ? -21.986 11.914 20.163 1.00 94.50 171 PRO A O 1
ATOM 1359 N N . ARG A 1 172 ? -20.736 13.706 19.650 1.00 94.69 172 ARG A N 1
ATOM 1360 C CA . ARG A 1 172 ? -21.856 14.611 19.367 1.00 94.69 172 ARG A CA 1
ATOM 1361 C C . ARG A 1 172 ? -22.286 14.570 17.907 1.00 94.69 172 ARG A C 1
ATOM 1363 O O . ARG A 1 172 ? -23.266 15.220 17.564 1.00 94.69 172 ARG A O 1
ATOM 1370 N N . ASP A 1 173 ? -21.547 13.878 17.040 1.00 96.06 173 ASP A N 1
ATOM 1371 C CA . ASP A 1 173 ? -21.895 13.749 15.631 1.00 96.06 173 ASP A CA 1
ATOM 1372 C C . ASP A 1 173 ? -22.879 12.584 15.423 1.00 96.06 173 ASP A C 1
ATOM 1374 O O . ASP A 1 173 ? -22.495 11.423 15.613 1.00 96.06 173 ASP A O 1
ATOM 1378 N N . PRO A 1 174 ? -24.133 12.849 15.009 1.00 93.94 174 PRO A N 1
ATOM 1379 C CA . PRO A 1 174 ? -25.106 11.795 14.748 1.00 93.94 174 PRO A CA 1
ATOM 1380 C C . PRO A 1 174 ? -24.676 10.861 13.611 1.00 93.94 174 PRO A C 1
ATOM 1382 O O . PRO A 1 174 ? -24.979 9.672 13.658 1.00 93.94 174 PRO A O 1
ATOM 1385 N N . ALA A 1 175 ? -23.936 11.370 12.618 1.00 94.62 175 ALA A N 1
ATOM 1386 C CA . ALA A 1 175 ? -23.485 10.583 11.471 1.00 94.62 175 ALA A CA 1
ATOM 1387 C C . ALA A 1 175 ? -22.387 9.571 11.831 1.00 94.62 175 ALA A C 1
ATOM 1389 O O . ALA A 1 175 ? -22.067 8.709 11.020 1.00 94.62 175 ALA A O 1
ATOM 1390 N N . GLY A 1 176 ? -21.780 9.694 13.017 1.00 94.94 176 GLY A N 1
ATOM 1391 C CA . GLY A 1 176 ? -20.775 8.758 13.514 1.00 94.94 176 GLY A CA 1
ATOM 1392 C C . GLY A 1 176 ? -21.340 7.617 14.355 1.00 94.94 176 GLY A C 1
ATOM 1393 O O . GLY A 1 176 ? -20.649 6.623 14.547 1.00 94.94 176 GLY A O 1
ATOM 1394 N N . GLN A 1 177 ? -22.566 7.739 14.869 1.00 95.31 177 GLN A N 1
ATOM 1395 C CA . GLN A 1 177 ? -23.090 6.836 15.906 1.00 95.31 177 GLN A CA 1
ATOM 1396 C C . GLN A 1 177 ? -23.267 5.398 15.421 1.00 95.31 177 GLN A C 1
ATOM 1398 O O . GLN A 1 177 ? -23.036 4.447 16.169 1.00 95.31 177 GLN A O 1
ATOM 1403 N N . ASP A 1 178 ? -23.663 5.239 14.163 1.00 96.06 178 ASP A N 1
ATOM 1404 C CA . ASP A 1 178 ? -23.894 3.948 13.526 1.00 96.06 178 ASP A CA 1
ATOM 1405 C C . ASP A 1 178 ? -22.656 3.402 12.802 1.00 96.06 178 ASP A C 1
ATOM 1407 O O . ASP A 1 178 ? -22.716 2.318 12.225 1.00 96.06 178 ASP A O 1
ATOM 1411 N N . ASN A 1 179 ? -21.535 4.133 12.821 1.00 97.81 179 ASN A N 1
ATOM 1412 C CA . ASN A 1 179 ? -20.306 3.698 12.168 1.00 97.81 179 ASN A CA 1
ATOM 1413 C C . ASN A 1 179 ? -19.813 2.416 12.827 1.00 97.81 179 ASN A C 1
ATOM 1415 O O . ASN A 1 179 ? -19.746 2.324 14.052 1.00 97.81 179 ASN A O 1
ATOM 1419 N N . ILE A 1 180 ? -19.449 1.443 12.003 1.00 98.25 180 ILE A N 1
ATOM 1420 C CA . ILE A 1 180 ? -19.041 0.113 12.441 1.00 98.25 180 ILE A CA 1
ATOM 1421 C C . ILE A 1 180 ? -17.531 0.123 12.657 1.00 98.25 180 ILE A C 1
ATOM 1423 O O . ILE A 1 180 ? -16.779 0.520 11.760 1.00 98.25 180 ILE A O 1
ATOM 1427 N N . LEU A 1 181 ? -17.089 -0.287 13.846 1.00 95.81 181 LEU A N 1
ATOM 1428 C CA . LEU A 1 181 ? -15.701 -0.169 14.285 1.00 95.81 181 LEU A CA 1
ATOM 1429 C C . LEU A 1 181 ? -15.025 -1.530 14.368 1.00 95.81 181 LEU A C 1
ATOM 1431 O O . LEU A 1 181 ? -15.517 -2.450 15.015 1.00 95.81 181 LEU A O 1
ATOM 1435 N N . VAL A 1 182 ? -13.844 -1.621 13.764 1.00 94.00 182 VAL A N 1
ATOM 1436 C CA . VAL A 1 182 ? -13.011 -2.823 13.771 1.00 94.00 182 VAL A CA 1
ATOM 1437 C C . VAL A 1 182 ? -11.659 -2.453 14.349 1.00 94.00 182 VAL A C 1
ATOM 1439 O O . VAL A 1 182 ? -10.802 -1.872 13.682 1.00 94.00 182 VAL A O 1
ATOM 1442 N N . ASN A 1 183 ? -11.494 -2.745 15.636 1.00 87.56 183 ASN A N 1
ATOM 1443 C CA . ASN A 1 183 ? -10.289 -2.426 16.396 1.00 87.56 183 ASN A CA 1
ATOM 1444 C C . ASN A 1 183 ? -9.312 -3.611 16.411 1.00 87.56 183 ASN A C 1
ATOM 1446 O O . ASN A 1 183 ? -8.942 -4.124 17.465 1.00 87.56 183 ASN A O 1
ATOM 1450 N N . ASN A 1 184 ? -8.948 -4.090 15.224 1.00 83.25 184 ASN A N 1
ATOM 1451 C CA . ASN A 1 184 ? -7.943 -5.125 15.023 1.00 83.25 184 ASN A CA 1
ATOM 1452 C C . ASN A 1 184 ? -7.259 -4.937 13.656 1.00 83.25 184 ASN A C 1
ATOM 1454 O O . ASN A 1 184 ? -7.692 -4.131 12.836 1.00 83.25 184 ASN A O 1
ATOM 1458 N N . ASN A 1 185 ? -6.202 -5.712 13.404 1.00 88.75 185 ASN A N 1
ATOM 1459 C CA . ASN A 1 185 ? -5.374 -5.600 12.199 1.00 88.75 185 ASN A CA 1
ATOM 1460 C C . ASN A 1 185 ? -5.939 -6.345 10.966 1.00 88.75 185 ASN A C 1
ATOM 1462 O O . ASN A 1 185 ? -5.169 -6.659 10.056 1.00 88.75 185 ASN A O 1
ATOM 1466 N N . GLU A 1 186 ? -7.233 -6.675 10.924 1.00 94.38 186 GLU A N 1
ATOM 1467 C CA . GLU A 1 186 ? -7.851 -7.418 9.818 1.00 94.38 186 GLU A CA 1
ATOM 1468 C C . GLU A 1 186 ? -9.020 -6.642 9.184 1.00 94.38 186 GLU A C 1
ATOM 1470 O O . GLU A 1 186 ? -10.061 -6.399 9.791 1.00 94.38 186 GLU A O 1
ATOM 1475 N N . LEU A 1 187 ? -8.827 -6.240 7.928 1.00 98.31 187 LEU A N 1
ATOM 1476 C CA . LEU A 1 187 ? -9.828 -5.607 7.078 1.00 98.31 187 LEU A CA 1
ATOM 1477 C C . LEU A 1 187 ? -10.576 -6.686 6.297 1.00 98.31 187 LEU A C 1
ATOM 1479 O O . LEU A 1 187 ? -9.940 -7.565 5.726 1.00 98.31 187 LEU A O 1
ATOM 1483 N N . HIS A 1 188 ? -11.894 -6.585 6.185 1.00 98.62 188 HIS A N 1
ATOM 1484 C CA . HIS A 1 188 ? -12.694 -7.483 5.356 1.00 98.62 188 HIS A CA 1
ATOM 1485 C C . HIS A 1 188 ? -13.369 -6.688 4.245 1.00 98.62 188 HIS A C 1
ATOM 1487 O O . HIS A 1 188 ? -13.873 -5.596 4.483 1.00 98.62 188 HIS A O 1
ATOM 1493 N N . LEU A 1 189 ? -13.376 -7.223 3.028 1.00 98.69 189 LEU A N 1
ATOM 1494 C CA . LEU A 1 189 ? -13.953 -6.579 1.854 1.00 98.69 189 LEU A CA 1
ATOM 1495 C C . LEU A 1 189 ? -14.759 -7.583 1.039 1.00 98.69 189 LEU A C 1
ATOM 1497 O O . LEU A 1 189 ? -14.383 -8.746 0.888 1.00 98.69 189 LEU A O 1
ATOM 1501 N N . GLN A 1 190 ? -15.830 -7.093 0.427 1.00 98.56 190 GLN A N 1
ATOM 1502 C CA . GLN A 1 190 ? -16.589 -7.861 -0.545 1.00 98.56 190 GLN A CA 1
ATOM 1503 C C . GLN A 1 190 ? -15.867 -7.897 -1.899 1.00 98.56 190 GLN A C 1
ATOM 1505 O O . GLN A 1 190 ? -15.420 -6.871 -2.418 1.00 98.56 190 GLN A O 1
ATOM 1510 N N . ILE A 1 191 ? -15.800 -9.076 -2.516 1.00 98.69 191 ILE A N 1
ATOM 1511 C CA . ILE A 1 191 ? -15.288 -9.236 -3.880 1.00 98.69 191 ILE A CA 1
ATOM 1512 C C . ILE A 1 191 ? -16.119 -8.446 -4.908 1.00 98.69 191 ILE A C 1
ATOM 1514 O O . ILE A 1 191 ? -17.344 -8.361 -4.818 1.00 98.69 191 ILE A O 1
ATOM 1518 N N . ASN A 1 192 ? -15.448 -7.906 -5.928 1.00 98.38 192 ASN A N 1
ATOM 1519 C CA . ASN A 1 192 ? -16.012 -7.151 -7.053 1.00 98.38 192 ASN A CA 1
ATOM 1520 C C . ASN A 1 192 ? -16.765 -5.865 -6.673 1.00 98.38 192 ASN A C 1
ATOM 1522 O O . ASN A 1 192 ? -17.445 -5.280 -7.516 1.00 98.38 192 ASN A O 1
ATOM 1526 N N . GLN A 1 193 ? -16.626 -5.393 -5.436 1.00 98.19 193 GLN A N 1
ATOM 1527 C CA . GLN A 1 193 ? -17.123 -4.091 -5.012 1.00 98.19 193 GLN A CA 1
ATOM 1528 C C . GLN A 1 193 ? -15.977 -3.071 -5.060 1.00 98.19 193 GLN A C 1
ATOM 1530 O O . GLN A 1 193 ? -14.950 -3.309 -4.429 1.00 98.19 193 GLN A O 1
ATOM 1535 N N . PRO A 1 194 ? -16.096 -1.942 -5.781 1.00 98.50 194 PRO A N 1
ATOM 1536 C CA . PRO A 1 194 ? -15.110 -0.874 -5.680 1.00 98.50 194 PRO A CA 1
ATOM 1537 C C . PRO A 1 194 ? -15.059 -0.326 -4.253 1.00 98.50 194 PRO A C 1
ATOM 1539 O O . PRO A 1 194 ? -16.097 -0.140 -3.620 1.00 98.50 194 PRO A O 1
ATOM 1542 N N . VAL A 1 195 ? -13.860 -0.054 -3.748 1.00 98.44 195 VAL A N 1
ATOM 1543 C CA . VAL A 1 195 ? -13.645 0.469 -2.396 1.00 98.44 195 VAL A CA 1
ATOM 1544 C C . VAL A 1 195 ? -12.719 1.673 -2.472 1.00 98.44 195 VAL A C 1
ATOM 1546 O O . VAL A 1 195 ? -11.661 1.605 -3.105 1.00 98.44 195 VAL A O 1
ATOM 1549 N N . ARG A 1 196 ? -13.108 2.772 -1.822 1.00 98.62 196 ARG A N 1
ATOM 1550 C CA . ARG A 1 196 ? -12.247 3.924 -1.563 1.00 98.62 196 ARG A CA 1
ATOM 1551 C C . ARG A 1 196 ? -11.724 3.816 -0.136 1.00 98.62 196 ARG A C 1
ATOM 1553 O O . ARG A 1 196 ? -12.481 3.907 0.827 1.00 98.62 196 ARG A O 1
ATOM 1560 N N . MET A 1 197 ? -10.413 3.651 -0.019 1.00 98.50 197 MET A N 1
ATOM 1561 C CA . MET A 1 197 ? -9.722 3.660 1.262 1.00 98.50 197 MET A CA 1
ATOM 1562 C C . MET A 1 197 ? -9.444 5.103 1.652 1.00 98.50 197 MET A C 1
ATOM 1564 O O . MET A 1 197 ? -8.670 5.787 0.984 1.00 98.50 197 MET A O 1
ATOM 1568 N N . LEU A 1 198 ? -10.081 5.563 2.721 1.00 98.38 198 LEU A N 1
ATOM 1569 C CA . LEU A 1 198 ? -9.795 6.839 3.362 1.00 98.38 198 LEU A CA 1
ATOM 1570 C C . LEU A 1 198 ? -8.739 6.595 4.433 1.00 98.38 198 LEU A C 1
ATOM 1572 O O . LEU A 1 198 ? -8.902 5.733 5.285 1.00 98.38 198 LEU A O 1
ATOM 1576 N N . LEU A 1 199 ? -7.632 7.314 4.385 1.00 98.44 199 LEU A N 1
ATOM 1577 C CA . LEU A 1 199 ? -6.463 7.014 5.192 1.00 98.44 199 LEU A CA 1
ATOM 1578 C C . LEU A 1 199 ? -6.203 8.143 6.177 1.00 98.44 199 LEU A C 1
ATOM 1580 O O . LEU A 1 199 ? -5.933 9.275 5.774 1.00 98.44 199 LEU A O 1
ATOM 1584 N N . ARG A 1 200 ? -6.227 7.819 7.468 1.00 97.44 200 ARG A N 1
ATOM 1585 C CA . ARG A 1 200 ? -5.933 8.759 8.550 1.00 97.44 200 ARG A CA 1
ATOM 1586 C C . ARG A 1 200 ? -4.845 8.214 9.463 1.00 97.44 200 ARG A C 1
ATOM 1588 O O . ARG A 1 200 ? -4.886 7.053 9.854 1.00 97.44 200 ARG A O 1
ATOM 1595 N N . SER A 1 201 ? -3.892 9.060 9.840 1.00 96.56 201 SER A N 1
ATOM 1596 C CA . SER A 1 201 ? -2.898 8.726 10.865 1.00 96.56 201 SER A CA 1
ATOM 1597 C C . SER A 1 201 ? -3.211 9.421 12.190 1.00 96.56 201 SER A C 1
ATOM 1599 O O . SER A 1 201 ? -3.650 10.574 12.193 1.00 96.56 201 SER A O 1
ATOM 1601 N N . GLN A 1 202 ? -2.985 8.719 13.302 1.00 94.06 202 GLN A N 1
ATOM 1602 C CA . GLN A 1 202 ? -3.104 9.245 14.665 1.00 94.06 202 GLN A CA 1
ATOM 1603 C C . GLN A 1 202 ? -1.779 9.749 15.246 1.00 94.06 202 GLN A C 1
ATOM 1605 O O . GLN A 1 202 ? -1.785 10.319 16.330 1.00 94.06 202 GLN A O 1
ATOM 1610 N N . ASP A 1 203 ? -0.653 9.532 14.569 1.00 92.69 203 ASP A N 1
ATOM 1611 C CA . ASP A 1 203 ? 0.667 9.865 15.106 1.00 92.69 203 ASP A CA 1
ATOM 1612 C C . ASP A 1 203 ? 1.654 10.327 14.024 1.00 92.69 203 ASP A C 1
ATOM 1614 O O . ASP A 1 203 ? 1.833 11.526 13.825 1.00 92.69 203 ASP A O 1
ATOM 1618 N N . VAL A 1 204 ? 2.295 9.403 13.311 1.00 96.00 204 VAL A N 1
ATOM 1619 C CA . VAL A 1 204 ? 3.365 9.650 12.335 1.00 96.00 204 VAL A CA 1
ATOM 1620 C C . VAL A 1 204 ? 2.930 9.251 10.927 1.00 96.00 204 VAL A C 1
ATOM 1622 O O . VAL A 1 204 ? 1.802 8.828 10.693 1.00 96.00 204 VAL A O 1
ATOM 1625 N N . LEU A 1 205 ? 3.812 9.404 9.943 1.00 98.25 205 LEU A N 1
ATOM 1626 C CA . LEU A 1 205 ? 3.546 8.907 8.597 1.00 98.25 205 LEU A CA 1
ATOM 1627 C C . LEU A 1 205 ? 3.441 7.374 8.594 1.00 98.25 205 LEU A C 1
ATOM 1629 O O . LEU A 1 205 ? 4.304 6.691 9.141 1.00 98.25 205 LEU A O 1
ATOM 1633 N N . HIS A 1 206 ? 2.426 6.855 7.905 1.00 98.62 206 HIS A N 1
ATOM 1634 C CA . HIS A 1 206 ? 2.256 5.427 7.602 1.00 98.62 206 HIS A CA 1
ATOM 1635 C C . HIS A 1 206 ? 1.903 5.254 6.127 1.00 98.62 206 HIS A C 1
ATOM 1637 O O . HIS A 1 206 ? 1.694 6.232 5.413 1.00 98.62 206 HIS A O 1
ATOM 1643 N N . ASP A 1 207 ? 1.813 4.016 5.657 1.00 98.44 207 ASP A N 1
ATOM 1644 C CA . ASP A 1 207 ? 1.268 3.697 4.338 1.00 98.44 207 ASP A CA 1
ATOM 1645 C C . ASP A 1 207 ? 0.655 2.297 4.397 1.00 98.44 207 ASP A C 1
ATOM 1647 O O . ASP A 1 207 ? 1.360 1.330 4.684 1.00 98.44 207 ASP A O 1
ATOM 1651 N N . PHE A 1 208 ? -0.659 2.210 4.197 1.00 98.38 208 PHE A N 1
ATOM 1652 C CA . PHE A 1 208 ? -1.395 0.951 4.221 1.00 98.38 208 PHE A CA 1
ATOM 1653 C C . PHE A 1 208 ? -1.306 0.283 2.848 1.00 98.38 208 PHE A C 1
ATOM 1655 O O . PHE A 1 208 ? -1.966 0.719 1.900 1.00 98.38 208 PHE A O 1
ATOM 1662 N N . TYR A 1 209 ? -0.510 -0.785 2.745 1.00 98.25 209 TYR A N 1
ATOM 1663 C CA . TYR A 1 209 ? -0.239 -1.424 1.462 1.00 98.25 209 TYR A CA 1
ATOM 1664 C C . TYR A 1 209 ? -0.422 -2.941 1.492 1.00 98.25 209 TYR A C 1
ATOM 1666 O O . TYR A 1 209 ? 0.293 -3.660 2.187 1.00 98.25 209 TYR A O 1
ATOM 1674 N N . ALA A 1 210 ? -1.337 -3.429 0.653 1.00 97.94 210 ALA A N 1
ATOM 1675 C CA . ALA A 1 210 ? -1.447 -4.835 0.279 1.00 97.94 210 ALA A CA 1
ATOM 1676 C C . ALA A 1 210 ? -0.919 -5.008 -1.161 1.00 97.94 210 ALA A C 1
ATOM 1678 O O . ALA A 1 210 ? -1.613 -4.630 -2.113 1.00 97.94 210 ALA A O 1
ATOM 1679 N N . PRO A 1 211 ? 0.291 -5.575 -1.364 1.00 97.12 211 PRO A N 1
ATOM 1680 C CA . PRO A 1 211 ? 0.946 -5.590 -2.672 1.00 97.12 211 PRO A CA 1
ATOM 1681 C C . PRO A 1 211 ? 0.108 -6.126 -3.841 1.00 97.12 211 PRO A C 1
ATOM 1683 O O . PRO A 1 211 ? 0.127 -5.493 -4.900 1.00 97.12 211 PRO A O 1
ATOM 1686 N N . PRO A 1 212 ? -0.668 -7.223 -3.694 1.00 97.75 212 PRO A N 1
ATOM 1687 C CA . PRO A 1 212 ? -1.538 -7.745 -4.756 1.00 97.75 212 PRO A CA 1
ATOM 1688 C C . PRO A 1 212 ? -2.575 -6.758 -5.305 1.00 97.75 212 PRO A C 1
ATOM 1690 O O . PRO A 1 212 ? -3.109 -6.991 -6.388 1.00 97.75 212 PRO A O 1
ATOM 1693 N N . PHE A 1 213 ? -2.872 -5.668 -4.590 1.00 98.06 213 PHE A N 1
ATOM 1694 C CA . PHE A 1 213 ? -3.852 -4.678 -5.029 1.00 98.06 213 PHE A CA 1
ATOM 1695 C C . PHE A 1 213 ? -3.256 -3.501 -5.794 1.00 98.06 213 PHE A C 1
ATOM 1697 O O . PHE A 1 213 ? -4.035 -2.787 -6.411 1.00 98.06 213 PHE A O 1
ATOM 1704 N N . ARG A 1 214 ? -1.928 -3.296 -5.792 1.00 96.81 214 ARG A N 1
ATOM 1705 C CA . ARG A 1 214 ? -1.207 -2.199 -6.491 1.00 96.81 214 ARG A CA 1
ATOM 1706 C C . ARG A 1 214 ? -1.579 -0.766 -6.102 1.00 96.81 214 ARG A C 1
ATOM 1708 O O . ARG A 1 214 ? -0.972 0.173 -6.601 1.00 96.81 214 ARG A O 1
ATOM 1715 N N . ALA A 1 215 ? -2.528 -0.595 -5.193 1.00 96.56 215 ALA A N 1
ATOM 1716 C CA . ALA A 1 215 ? -2.958 0.700 -4.708 1.00 96.56 215 ALA A CA 1
ATOM 1717 C C . ALA A 1 215 ? -2.377 0.959 -3.315 1.00 96.56 215 ALA A C 1
ATOM 1719 O O . ALA A 1 215 ? -2.401 0.086 -2.446 1.00 96.56 215 ALA A O 1
ATOM 1720 N N . ARG A 1 216 ? -1.834 2.160 -3.138 1.00 96.81 216 ARG A N 1
ATOM 1721 C CA . ARG A 1 216 ? -1.335 2.690 -1.870 1.00 96.81 216 ARG A CA 1
ATOM 1722 C C . ARG A 1 216 ? -1.299 4.210 -1.901 1.00 96.81 216 ARG A C 1
ATOM 1724 O O . ARG A 1 216 ? -1.305 4.823 -2.971 1.00 96.81 216 ARG A O 1
ATOM 1731 N N . MET A 1 217 ? -1.252 4.805 -0.720 1.00 97.50 217 MET A N 1
ATOM 1732 C CA . MET A 1 217 ? -1.043 6.232 -0.516 1.00 97.50 217 MET A CA 1
ATOM 1733 C C . MET A 1 217 ? -0.513 6.429 0.907 1.00 97.50 217 MET A C 1
ATOM 1735 O O . MET A 1 217 ? -0.942 5.740 1.834 1.00 97.50 217 MET A O 1
ATOM 1739 N N . ASN A 1 218 ? 0.385 7.396 1.092 1.00 98.19 218 ASN A N 1
ATOM 1740 C CA . ASN A 1 218 ? 0.863 7.744 2.424 1.00 98.19 218 ASN A CA 1
ATOM 1741 C C . ASN A 1 218 ? -0.290 8.288 3.277 1.00 98.19 218 ASN A C 1
ATOM 1743 O O . ASN A 1 218 ? -1.056 9.149 2.840 1.00 98.19 218 ASN A O 1
ATOM 1747 N N . MET A 1 219 ? -0.365 7.825 4.517 1.00 98.19 219 MET A N 1
ATOM 1748 C CA . MET A 1 219 ? -1.224 8.359 5.564 1.00 98.19 219 MET A CA 1
ATOM 1749 C C . MET A 1 219 ? -0.472 9.496 6.246 1.00 98.19 219 MET A C 1
ATOM 1751 O O . MET A 1 219 ? 0.608 9.278 6.799 1.00 98.19 219 MET A O 1
ATOM 1755 N N . VAL A 1 220 ? -1.028 10.705 6.199 1.00 96.88 220 VAL A N 1
ATOM 1756 C CA . VAL A 1 220 ? -0.364 11.905 6.718 1.00 96.88 220 VAL A CA 1
ATOM 1757 C C . VAL A 1 220 ? -1.135 12.444 7.920 1.00 96.88 220 VAL A C 1
ATOM 1759 O O . VAL A 1 220 ? -2.323 12.734 7.772 1.00 96.88 220 VAL A O 1
ATOM 1762 N N . PRO A 1 221 ? -0.506 12.588 9.103 1.00 95.38 221 PRO A N 1
ATOM 1763 C CA . PRO A 1 221 ? -1.160 13.195 10.259 1.00 95.38 221 PRO A CA 1
ATOM 1764 C C . PRO A 1 221 ? -1.769 14.559 9.907 1.00 95.38 221 PRO A C 1
ATOM 1766 O O . PRO A 1 221 ? -1.126 15.390 9.268 1.00 95.38 221 PRO A O 1
ATOM 1769 N N . GLY A 1 222 ? -3.027 14.774 10.296 1.00 91.69 222 GLY A N 1
ATOM 1770 C CA . GLY A 1 222 ? -3.768 16.008 10.005 1.00 91.69 222 GLY A CA 1
ATOM 1771 C C . GLY A 1 222 ? -4.455 16.068 8.634 1.00 91.69 222 GLY A C 1
ATOM 1772 O O . GLY A 1 222 ? -5.164 17.035 8.367 1.00 91.69 222 GLY A O 1
ATOM 1773 N N . MET A 1 223 ? -4.309 15.052 7.777 1.00 94.12 223 MET A N 1
ATOM 1774 C CA . MET A 1 223 ? -5.014 14.962 6.494 1.00 94.12 223 MET A CA 1
ATOM 1775 C C . MET A 1 223 ? -5.663 13.588 6.313 1.00 94.12 223 MET A C 1
ATOM 1777 O O . MET A 1 223 ? -5.181 12.583 6.831 1.00 94.12 223 MET A O 1
ATOM 1781 N N . VAL A 1 224 ? -6.750 13.543 5.540 1.00 96.56 224 VAL A N 1
ATOM 1782 C CA . VAL A 1 224 ? -7.325 12.285 5.050 1.00 96.56 224 VAL A CA 1
ATOM 1783 C C . VAL A 1 224 ? -6.893 12.118 3.602 1.00 96.56 224 VAL A C 1
ATOM 1785 O O . VAL A 1 224 ? -7.369 12.832 2.719 1.00 96.56 224 VAL A O 1
ATOM 1788 N N . THR A 1 225 ? -5.958 11.206 3.357 1.00 97.94 225 THR A N 1
ATOM 1789 C CA . THR A 1 225 ? -5.558 10.831 1.995 1.00 97.94 225 THR A CA 1
ATOM 1790 C C . THR A 1 225 ? -6.416 9.666 1.510 1.00 97.94 225 THR A C 1
ATOM 1792 O O . THR A 1 225 ? -7.168 9.077 2.285 1.00 97.94 225 THR A O 1
ATOM 1795 N N . SER A 1 226 ? -6.381 9.344 0.216 1.00 98.12 226 SER A N 1
ATOM 1796 C CA . SER A 1 226 ? -7.153 8.205 -0.279 1.00 98.12 226 SER A CA 1
ATOM 1797 C C . SER A 1 226 ? -6.553 7.548 -1.508 1.00 98.12 226 SER A C 1
ATOM 1799 O O . SER A 1 226 ? -5.787 8.158 -2.256 1.00 98.12 226 SER A O 1
ATOM 1801 N N . PHE A 1 227 ? -6.934 6.293 -1.702 1.00 98.12 227 PHE A N 1
ATOM 1802 C CA . PHE A 1 227 ? -6.805 5.570 -2.959 1.00 98.12 227 PHE A CA 1
ATOM 1803 C C . PHE A 1 227 ? -8.025 4.670 -3.142 1.00 98.12 227 PHE A C 1
ATOM 1805 O O . PHE A 1 227 ? -8.821 4.487 -2.218 1.00 98.12 227 PHE A O 1
ATOM 1812 N N . TRP A 1 228 ? -8.172 4.079 -4.324 1.00 98.56 228 TRP A N 1
ATOM 1813 C CA . TRP A 1 228 ? -9.252 3.137 -4.583 1.00 98.56 228 TRP A CA 1
ATOM 1814 C C . TRP A 1 228 ? -8.775 1.913 -5.360 1.00 98.56 228 TRP A C 1
ATOM 1816 O O . TRP A 1 228 ? -7.764 1.935 -6.065 1.00 98.56 228 TRP A O 1
ATOM 1826 N N . PHE A 1 229 ? -9.512 0.820 -5.208 1.00 98.69 229 PHE A N 1
ATOM 1827 C CA . PHE A 1 229 ? -9.357 -0.392 -6.005 1.00 98.69 229 PHE A CA 1
ATOM 1828 C C . PHE A 1 229 ? -10.640 -1.223 -5.932 1.00 98.69 229 PHE A C 1
ATOM 1830 O O . PHE A 1 229 ? -11.523 -0.974 -5.117 1.00 98.69 229 PHE A O 1
ATOM 1837 N N . THR A 1 230 ? -10.755 -2.220 -6.800 1.00 98.75 230 THR A N 1
ATOM 1838 C CA . THR A 1 230 ? -11.800 -3.247 -6.760 1.00 98.75 230 THR A CA 1
ATOM 1839 C C . THR A 1 230 ? -11.117 -4.600 -6.586 1.00 98.75 230 THR A C 1
ATOM 1841 O O . THR A 1 230 ? -10.426 -5.024 -7.518 1.00 98.75 230 THR A O 1
ATOM 1844 N N . PRO A 1 231 ? -11.246 -5.276 -5.429 1.00 98.50 231 PRO A N 1
ATOM 1845 C CA . PRO A 1 231 ? -10.705 -6.616 -5.256 1.00 98.50 231 PRO A CA 1
ATOM 1846 C C . PRO A 1 231 ? -11.463 -7.593 -6.158 1.00 98.50 231 PRO A C 1
ATOM 1848 O O . PRO A 1 231 ? -12.691 -7.602 -6.170 1.00 98.50 231 PRO A O 1
ATOM 1851 N N . ASN A 1 232 ? -10.752 -8.429 -6.910 1.00 98.25 232 ASN A N 1
ATOM 1852 C CA . ASN A 1 232 ? -11.360 -9.354 -7.882 1.00 98.25 232 ASN A CA 1
ATOM 1853 C C . ASN A 1 232 ? -10.986 -10.824 -7.650 1.00 98.25 232 ASN A C 1
ATOM 1855 O O . ASN A 1 232 ? -11.298 -11.686 -8.471 1.00 98.25 232 ASN A O 1
ATOM 1859 N N . LYS A 1 233 ? -10.319 -11.120 -6.531 1.00 98.56 233 LYS A N 1
ATOM 1860 C CA . LYS A 1 233 ? -9.891 -12.469 -6.174 1.00 98.56 233 LYS A CA 1
ATOM 1861 C C . LYS A 1 233 ? -10.087 -12.713 -4.683 1.00 98.56 233 LYS A C 1
ATOM 1863 O O . LYS A 1 233 ? -9.558 -11.964 -3.862 1.00 98.56 233 LYS A O 1
ATOM 1868 N N . LEU A 1 234 ? -10.821 -13.773 -4.346 1.00 98.56 234 LEU A N 1
ATOM 1869 C CA . LEU A 1 234 ? -11.015 -14.219 -2.964 1.00 98.56 234 LEU A CA 1
ATOM 1870 C C . LEU A 1 234 ? -9.671 -14.598 -2.336 1.00 98.56 234 LEU A C 1
ATOM 1872 O O . LEU A 1 234 ? -8.801 -15.148 -3.015 1.00 98.56 234 LEU A O 1
ATOM 1876 N N . GLY A 1 235 ? -9.511 -14.334 -1.043 1.00 97.25 235 GLY A N 1
ATOM 1877 C CA . GLY A 1 235 ? -8.301 -14.710 -0.318 1.00 97.25 235 GLY A CA 1
ATOM 1878 C C . GLY A 1 235 ? -7.990 -13.804 0.863 1.00 97.25 235 GLY A C 1
ATOM 1879 O O . GLY A 1 235 ? -8.699 -12.841 1.136 1.00 97.25 235 GLY A O 1
ATOM 1880 N N . ARG A 1 236 ? -6.898 -14.126 1.556 1.00 97.69 236 ARG A N 1
ATOM 1881 C CA . ARG A 1 236 ? -6.361 -13.350 2.675 1.00 97.69 236 ARG A CA 1
ATOM 1882 C C . ARG A 1 236 ? -4.988 -12.817 2.286 1.00 97.69 236 ARG A C 1
ATOM 1884 O O . ARG A 1 236 ? -4.069 -13.595 2.042 1.00 97.69 236 ARG A O 1
ATOM 1891 N N . TYR A 1 237 ? -4.871 -11.500 2.201 1.00 98.00 237 TYR A N 1
ATOM 1892 C CA . TYR A 1 237 ? -3.706 -10.800 1.674 1.00 98.00 237 TYR A CA 1
ATOM 1893 C C . TYR A 1 237 ? -3.007 -10.043 2.790 1.00 98.00 237 TYR A C 1
ATOM 1895 O O . TYR A 1 237 ? -3.650 -9.305 3.528 1.00 98.00 237 TYR A O 1
ATOM 1903 N N . GLU A 1 238 ? -1.698 -10.224 2.919 1.00 96.88 238 GLU A N 1
ATOM 1904 C CA . GLU A 1 238 ? -0.924 -9.516 3.932 1.00 96.88 238 GLU A CA 1
ATOM 1905 C C . GLU A 1 238 ? -0.826 -8.018 3.614 1.00 96.88 238 GLU A C 1
ATOM 1907 O O . GLU A 1 238 ? -0.567 -7.612 2.477 1.00 96.88 238 GLU A O 1
ATOM 1912 N N . VAL A 1 239 ? -1.022 -7.213 4.653 1.00 97.62 239 VAL A N 1
ATOM 1913 C CA . VAL A 1 239 ? -0.820 -5.767 4.669 1.00 97.62 239 VAL A CA 1
ATOM 1914 C C . VAL A 1 239 ? 0.506 -5.466 5.344 1.00 97.62 239 VAL A C 1
ATOM 1916 O O . VAL A 1 239 ? 0.818 -6.010 6.406 1.00 97.62 239 VAL A O 1
ATOM 1919 N N . LEU A 1 240 ? 1.240 -4.527 4.761 1.00 96.31 240 LEU A N 1
ATOM 1920 C CA . LEU A 1 240 ? 2.479 -3.981 5.286 1.00 96.31 240 LEU A CA 1
ATOM 1921 C C . LEU A 1 240 ? 2.307 -2.483 5.540 1.00 96.31 240 LEU A C 1
ATOM 1923 O O . LEU A 1 240 ? 1.613 -1.802 4.781 1.00 96.31 240 LEU A O 1
ATOM 1927 N N . CYS A 1 241 ? 2.996 -1.959 6.554 1.00 97.94 241 CYS A N 1
ATOM 1928 C CA . CYS A 1 241 ? 3.300 -0.535 6.591 1.00 97.94 241 CYS A CA 1
ATOM 1929 C C . CYS A 1 241 ? 4.421 -0.255 5.591 1.00 97.94 241 CYS A C 1
ATOM 1931 O O . CYS A 1 241 ? 5.514 -0.804 5.718 1.00 97.94 241 CYS A O 1
ATOM 1933 N N . ALA A 1 242 ? 4.159 0.575 4.586 1.00 97.69 242 ALA A N 1
ATOM 1934 C CA . ALA A 1 242 ? 5.106 0.844 3.506 1.00 97.69 242 ALA A CA 1
ATOM 1935 C C . ALA A 1 242 ? 5.745 2.243 3.582 1.00 97.69 242 ALA A C 1
ATOM 1937 O O . ALA A 1 242 ? 6.284 2.741 2.591 1.00 97.69 242 ALA A O 1
ATOM 1938 N N . GLN A 1 243 ? 5.696 2.856 4.766 1.00 97.94 243 GLN A N 1
ATOM 1939 C CA . GLN A 1 243 ? 6.362 4.108 5.101 1.00 97.94 243 GLN A CA 1
ATOM 1940 C C . GLN A 1 243 ? 7.001 3.985 6.484 1.00 97.94 243 GLN A C 1
ATOM 1942 O O . GLN A 1 243 ? 6.348 3.533 7.423 1.00 97.94 243 GLN A O 1
ATOM 1947 N N . LEU A 1 244 ? 8.282 4.344 6.611 1.00 97.19 244 LEU A N 1
ATOM 1948 C CA . LEU A 1 244 ? 9.032 4.145 7.853 1.00 97.19 244 LEU A CA 1
ATOM 1949 C C . LEU A 1 244 ? 8.374 4.917 9.007 1.00 97.19 244 LEU A C 1
ATOM 1951 O O . LEU A 1 244 ? 8.400 6.144 9.036 1.00 97.19 244 LEU A O 1
ATOM 1955 N N . CYS A 1 245 ? 7.832 4.181 9.976 1.00 94.44 245 CYS A N 1
ATOM 1956 C CA . CYS A 1 245 ? 6.989 4.722 11.041 1.00 94.44 245 CYS A CA 1
ATOM 1957 C C . CYS A 1 245 ? 7.550 4.442 12.447 1.00 94.44 245 CYS A C 1
ATOM 1959 O O . CYS A 1 245 ? 6.804 4.313 13.414 1.00 94.44 245 CYS A O 1
ATOM 1961 N N . GLY A 1 246 ? 8.868 4.291 12.579 1.00 89.94 246 GLY A N 1
ATOM 1962 C CA . GLY A 1 246 ? 9.550 3.975 13.840 1.00 89.94 246 GLY A CA 1
ATOM 1963 C C . GLY A 1 246 ? 9.979 2.511 13.952 1.00 89.94 246 GLY A C 1
ATOM 1964 O O . GLY A 1 246 ? 9.930 1.757 12.987 1.00 89.94 246 GLY A O 1
ATOM 1965 N N . VAL A 1 247 ? 10.442 2.094 15.130 1.00 84.00 247 VAL A N 1
ATOM 1966 C CA . VAL A 1 247 ? 11.155 0.809 15.275 1.00 84.00 247 VAL A CA 1
ATOM 1967 C C . VAL A 1 247 ? 10.284 -0.430 15.050 1.00 84.00 247 VAL A C 1
ATOM 1969 O O . VAL A 1 247 ? 10.792 -1.457 14.616 1.00 84.00 247 VAL A O 1
ATOM 1972 N N . GLY A 1 248 ? 8.978 -0.349 15.321 1.00 82.00 248 GLY A N 1
ATOM 1973 C CA . GLY A 1 248 ? 8.036 -1.441 15.070 1.00 82.00 248 GLY A CA 1
ATOM 1974 C C . GLY A 1 248 ? 7.545 -1.500 13.622 1.00 82.00 248 GLY A C 1
ATOM 1975 O O . GLY A 1 248 ? 6.676 -2.312 13.318 1.00 82.00 248 GLY A O 1
ATOM 1976 N N . HIS A 1 249 ? 8.097 -0.675 12.723 1.00 90.56 249 HIS A N 1
ATOM 1977 C CA . HIS A 1 249 ? 7.673 -0.560 11.326 1.00 90.56 249 HIS A CA 1
ATOM 1978 C C . HIS A 1 249 ? 7.574 -1.912 10.604 1.00 90.56 249 HIS A C 1
ATOM 1980 O O . HIS A 1 249 ? 6.545 -2.214 10.006 1.00 90.56 249 HIS A O 1
ATOM 1986 N N . SER A 1 250 ? 8.590 -2.772 10.718 1.00 88.50 250 SER A N 1
ATOM 1987 C CA . SER A 1 250 ? 8.601 -4.096 10.071 1.00 88.50 250 SER A CA 1
ATOM 1988 C C . SER A 1 250 ? 7.571 -5.082 10.648 1.00 88.50 250 SER A C 1
ATOM 1990 O O . SER A 1 250 ? 7.200 -6.059 9.984 1.00 88.50 250 SER A O 1
ATOM 1992 N N . GLY A 1 251 ? 7.113 -4.830 11.878 1.00 86.00 251 GLY A N 1
ATOM 1993 C CA . GLY A 1 251 ? 6.096 -5.603 12.588 1.00 86.00 251 GLY A CA 1
ATOM 1994 C C . GLY A 1 251 ? 4.674 -5.064 12.424 1.00 86.00 251 GLY A C 1
ATOM 1995 O O . GLY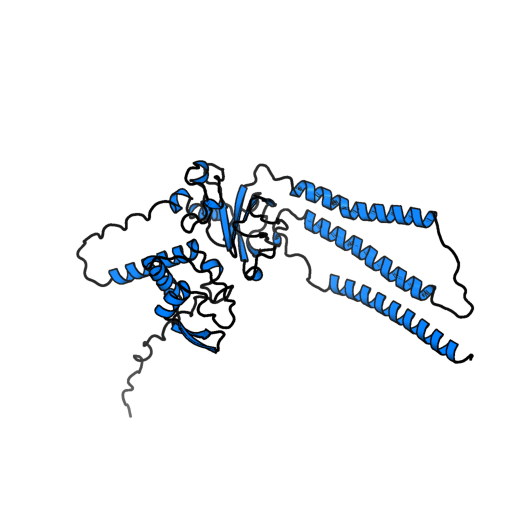 A 1 251 ? 3.733 -5.751 12.821 1.00 86.00 251 GLY A O 1
ATOM 1996 N N . MET A 1 252 ? 4.503 -3.879 11.825 1.00 93.06 252 MET A N 1
ATOM 1997 C CA . MET A 1 252 ? 3.208 -3.243 11.575 1.00 93.06 252 MET A CA 1
ATOM 1998 C C . MET A 1 252 ? 2.486 -3.913 10.402 1.00 93.06 252 MET A C 1
ATOM 2000 O O . MET A 1 252 ? 2.426 -3.404 9.280 1.00 93.06 252 MET A O 1
ATOM 2004 N N . ARG A 1 253 ? 1.978 -5.113 10.668 1.00 91.56 253 ARG A N 1
ATOM 2005 C CA . ARG A 1 253 ? 1.339 -5.993 9.690 1.00 91.56 253 ARG A CA 1
ATOM 2006 C C . ARG A 1 253 ? -0.153 -6.107 9.952 1.00 91.56 253 ARG A C 1
ATOM 2008 O O . ARG A 1 253 ? -0.629 -5.902 11.066 1.00 91.56 253 ARG A O 1
ATOM 2015 N N . GLY A 1 254 ? -0.882 -6.473 8.914 1.00 92.06 254 GLY A N 1
ATOM 2016 C CA . GLY A 1 254 ? -2.303 -6.771 8.989 1.00 92.06 254 GLY A CA 1
ATOM 2017 C C . GLY A 1 254 ? -2.726 -7.667 7.843 1.00 92.06 254 GLY A C 1
ATOM 2018 O O . GLY A 1 254 ? -1.883 -8.212 7.131 1.00 92.06 254 GLY A O 1
ATOM 2019 N N . TYR A 1 255 ? -4.029 -7.798 7.651 1.00 96.81 255 TYR A N 1
ATOM 2020 C CA . TYR A 1 255 ? -4.581 -8.573 6.552 1.00 96.81 255 TYR A CA 1
ATOM 2021 C C . TYR A 1 255 ? -5.774 -7.871 5.919 1.00 96.81 255 TYR A C 1
ATOM 2023 O O . TYR A 1 255 ? -6.528 -7.184 6.599 1.00 96.81 255 TYR A O 1
ATOM 2031 N N . VAL A 1 256 ? -5.946 -8.081 4.616 1.00 98.62 256 VAL A N 1
ATOM 2032 C CA . VAL A 1 256 ? -7.212 -7.863 3.918 1.00 98.62 256 VAL A CA 1
ATOM 2033 C C . VAL A 1 256 ? -7.792 -9.218 3.542 1.00 98.62 256 VAL A C 1
ATOM 2035 O O . VAL A 1 256 ? -7.162 -9.983 2.812 1.00 98.62 256 VAL A O 1
ATOM 2038 N N . VAL A 1 257 ? -8.991 -9.512 4.023 1.00 98.44 257 VAL A N 1
ATOM 2039 C CA . VAL A 1 257 ? -9.781 -10.689 3.672 1.00 98.44 257 VAL A CA 1
ATOM 2040 C C . VAL A 1 257 ? -10.787 -10.276 2.605 1.00 98.44 257 VAL A C 1
ATOM 2042 O O . VAL A 1 257 ? -11.607 -9.392 2.823 1.00 98.44 257 VAL A O 1
ATOM 2045 N N . VAL A 1 258 ? -10.700 -10.889 1.429 1.00 98.81 258 VAL A N 1
ATOM 2046 C CA . VAL A 1 258 ? -11.661 -10.702 0.340 1.00 98.81 258 VAL A CA 1
ATOM 2047 C C . VAL A 1 258 ? -12.572 -11.915 0.300 1.00 98.81 258 VAL A C 1
ATOM 2049 O O . VAL A 1 258 ? -12.113 -13.034 0.051 1.00 98.81 258 VAL A O 1
ATOM 2052 N N . GLU A 1 259 ? -13.859 -11.679 0.515 1.00 98.31 259 GLU A N 1
ATOM 2053 C CA . GLU A 1 259 ? -14.875 -12.718 0.657 1.00 98.31 259 GLU A CA 1
ATOM 2054 C C . GLU A 1 259 ? -16.124 -12.429 -0.191 1.00 98.31 259 GLU A C 1
ATOM 2056 O O . GLU A 1 259 ? -16.248 -11.382 -0.837 1.00 98.31 259 GLU A O 1
ATOM 2061 N N . ASP A 1 260 ? -17.042 -13.392 -0.249 1.00 98.69 260 ASP A N 1
ATOM 2062 C CA . ASP A 1 260 ? -18.332 -13.205 -0.906 1.00 98.69 260 ASP A CA 1
ATOM 2063 C C . ASP A 1 260 ? -19.254 -12.271 -0.100 1.00 98.69 260 ASP A C 1
ATOM 2065 O O . ASP A 1 260 ? -19.048 -12.011 1.086 1.00 98.69 260 ASP A O 1
ATOM 2069 N N . ALA A 1 261 ? -20.309 -11.773 -0.747 1.00 98.12 261 ALA A N 1
ATOM 2070 C CA . ALA A 1 261 ? -21.224 -10.814 -0.136 1.00 98.12 261 ALA A CA 1
ATOM 2071 C C . ALA A 1 261 ? -21.915 -11.344 1.133 1.00 98.12 261 ALA A C 1
ATOM 2073 O O . ALA A 1 261 ? -22.118 -10.581 2.076 1.00 98.12 261 ALA A O 1
ATOM 2074 N N . ALA A 1 262 ? -22.284 -12.627 1.188 1.00 98.19 262 ALA A N 1
ATOM 2075 C CA . ALA A 1 262 ? -22.997 -13.174 2.339 1.00 98.19 262 ALA A CA 1
ATOM 2076 C C . ALA A 1 262 ? -22.071 -13.295 3.554 1.00 98.19 262 ALA A C 1
ATOM 2078 O O . ALA A 1 262 ? -22.455 -12.897 4.659 1.00 98.19 262 ALA A O 1
ATOM 2079 N N . SER A 1 263 ? -20.849 -13.788 3.340 1.00 98.06 263 SER A N 1
ATOM 2080 C CA . SER A 1 263 ? -19.826 -13.891 4.383 1.00 98.06 263 SER A CA 1
ATOM 2081 C C . SER A 1 263 ? -19.434 -12.505 4.913 1.00 98.06 263 SER A C 1
ATOM 2083 O O . SER A 1 263 ? -19.518 -12.279 6.125 1.00 98.06 263 SER A O 1
ATOM 2085 N N . PHE A 1 264 ? -19.186 -11.535 4.019 1.00 98.31 264 PHE A N 1
ATOM 2086 C CA . PHE A 1 264 ? -18.835 -10.164 4.402 1.00 98.31 264 PHE A CA 1
ATOM 2087 C C . PHE A 1 264 ? -19.935 -9.512 5.245 1.00 98.31 264 PHE A C 1
ATOM 2089 O O . PHE A 1 264 ? -19.674 -8.975 6.319 1.00 98.31 264 PHE A O 1
ATOM 2096 N N . GLN A 1 265 ? -21.193 -9.599 4.802 1.00 97.62 265 GLN A N 1
ATOM 2097 C CA . GLN A 1 265 ? -22.321 -9.008 5.526 1.00 9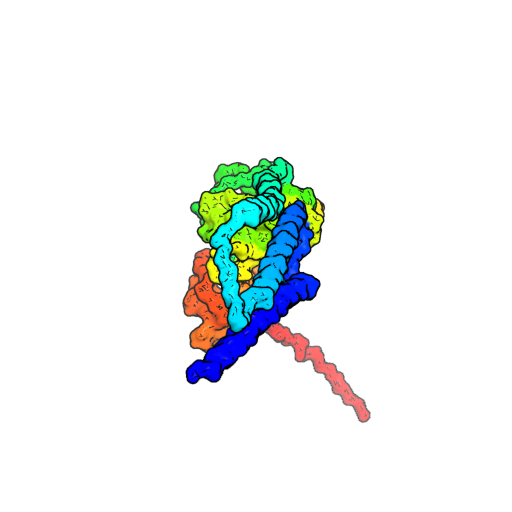7.62 265 GLN A CA 1
ATOM 2098 C C . GLN A 1 265 ? -22.564 -9.682 6.880 1.00 97.62 265 GLN A C 1
ATOM 2100 O O . GLN A 1 265 ? -22.954 -9.017 7.841 1.00 97.62 265 GLN A O 1
ATOM 2105 N N . LYS A 1 266 ? -22.334 -10.997 6.981 1.00 97.50 266 LYS A N 1
ATOM 2106 C CA . LYS A 1 266 ? -22.397 -11.718 8.257 1.00 97.50 266 LYS A CA 1
ATOM 2107 C C . LYS A 1 266 ? -21.314 -11.225 9.216 1.00 97.50 266 LYS A C 1
ATOM 2109 O O . LYS A 1 266 ? -21.622 -10.971 10.378 1.00 97.50 266 LYS A O 1
ATOM 2114 N N . TRP A 1 267 ? -20.079 -11.086 8.738 1.00 96.81 267 TRP A N 1
ATOM 2115 C CA . TRP A 1 267 ? -18.962 -10.589 9.537 1.00 96.81 267 TRP A CA 1
ATOM 2116 C C . TRP A 1 267 ? -19.177 -9.138 9.982 1.00 96.81 267 TRP A C 1
ATOM 2118 O O . TRP A 1 267 ? -19.011 -8.833 11.163 1.00 96.81 267 TRP A O 1
ATOM 2128 N N . LEU A 1 268 ? -19.613 -8.266 9.068 1.00 96.94 268 LEU A N 1
ATOM 2129 C CA . LEU A 1 268 ? -19.794 -6.837 9.320 1.00 96.94 268 LEU A CA 1
ATOM 2130 C C . LEU A 1 268 ? -20.861 -6.582 10.395 1.00 96.94 268 LEU A C 1
ATOM 2132 O O . LEU A 1 268 ? -20.661 -5.754 11.277 1.00 96.94 268 LEU A O 1
ATOM 2136 N N . LYS A 1 269 ? -21.966 -7.342 10.379 1.00 95.81 269 LYS A N 1
ATOM 2137 C CA . LYS A 1 269 ? -23.037 -7.260 11.392 1.00 95.81 269 LYS A CA 1
ATOM 2138 C C . LYS A 1 269 ? -22.612 -7.702 12.793 1.00 95.81 269 LYS A C 1
ATOM 2140 O O . LYS A 1 269 ? -23.299 -7.372 13.754 1.00 95.81 269 LYS A O 1
ATOM 2145 N N . ALA A 1 270 ? -21.538 -8.482 12.909 1.00 93.19 270 ALA A N 1
ATOM 2146 C CA . ALA A 1 270 ? -21.014 -8.926 14.199 1.00 93.19 270 ALA A CA 1
ATOM 2147 C C . ALA A 1 270 ? -20.101 -7.878 14.860 1.00 93.19 270 ALA A C 1
ATOM 2149 O O . ALA A 1 270 ? -19.739 -8.038 16.025 1.00 93.19 270 ALA A O 1
ATOM 2150 N N . GLN A 1 271 ? -19.719 -6.829 14.129 1.00 94.62 271 GLN A N 1
ATOM 2151 C CA . GLN A 1 271 ? -18.864 -5.763 14.638 1.00 94.62 271 GLN A CA 1
ATOM 2152 C C . GLN A 1 271 ? -19.696 -4.709 15.387 1.00 94.62 271 GLN A C 1
ATOM 2154 O O . GLN A 1 271 ? -20.840 -4.443 15.004 1.00 94.62 271 GLN A O 1
ATOM 2159 N N . PRO A 1 272 ? -19.145 -4.086 16.441 1.00 93.88 272 PRO A N 1
ATOM 2160 C CA . PRO A 1 272 ? -19.862 -3.076 17.201 1.00 93.88 272 PRO A CA 1
ATOM 2161 C C . PRO A 1 272 ? -19.967 -1.755 16.429 1.00 93.88 272 PRO A C 1
ATOM 2163 O O . PRO A 1 272 ? -19.065 -1.369 15.679 1.00 93.88 272 PRO A O 1
ATOM 2166 N N . THR A 1 273 ? -21.046 -1.012 16.665 1.00 96.50 273 THR A N 1
ATOM 2167 C CA . THR A 1 273 ? -21.143 0.393 16.252 1.00 96.50 273 THR A CA 1
ATOM 2168 C C . THR A 1 273 ? -20.447 1.310 17.253 1.00 96.50 273 THR A C 1
ATOM 2170 O O . THR A 1 273 ? -20.267 0.957 18.421 1.00 96.50 273 THR A O 1
ATOM 2173 N N . PHE A 1 274 ? -20.105 2.530 16.840 1.00 95.38 274 PHE A N 1
ATOM 2174 C CA . PHE A 1 274 ? -19.517 3.522 17.739 1.00 95.38 274 PHE A CA 1
ATOM 2175 C C . PHE A 1 274 ? -20.388 3.774 18.977 1.00 95.38 274 PHE A C 1
ATOM 2177 O O . PHE A 1 274 ? -19.883 3.722 20.099 1.00 95.38 274 PHE A O 1
ATOM 2184 N N . ALA A 1 275 ? -21.702 3.939 18.802 1.00 93.69 275 ALA A N 1
ATOM 2185 C CA . ALA A 1 275 ? -22.627 4.109 19.921 1.00 93.69 275 ALA A CA 1
ATOM 2186 C C . ALA A 1 275 ? -22.574 2.932 20.914 1.00 93.69 275 ALA A C 1
ATOM 2188 O O . ALA A 1 275 ? -22.603 3.148 22.124 1.00 93.69 275 ALA A O 1
ATOM 2189 N N . GLN A 1 276 ? -22.442 1.695 20.422 1.00 91.50 276 GLN A N 1
ATOM 2190 C CA . GLN A 1 276 ? -22.299 0.510 21.275 1.00 91.50 276 GLN A CA 1
ATOM 2191 C C . GLN A 1 276 ? -20.966 0.500 22.027 1.00 91.50 276 GLN A C 1
ATOM 2193 O O . GLN A 1 276 ? -20.938 0.119 23.192 1.00 91.50 276 GLN A O 1
ATOM 2198 N N . THR A 1 277 ? -19.873 0.948 21.400 1.00 86.31 277 THR A N 1
ATOM 2199 C CA . THR A 1 277 ? -18.560 1.024 22.071 1.00 86.31 277 THR A CA 1
ATOM 2200 C C . THR A 1 277 ? -18.488 2.099 23.154 1.00 86.31 277 THR A C 1
ATOM 2202 O O . THR A 1 277 ? -17.704 1.968 24.088 1.00 86.31 277 THR A O 1
ATOM 2205 N N . MET A 1 278 ? -19.313 3.145 23.046 1.00 84.19 278 MET A N 1
ATOM 2206 C CA . MET A 1 278 ? -19.379 4.236 24.023 1.00 84.19 278 MET A CA 1
ATOM 2207 C C . MET A 1 278 ? -20.409 3.991 25.131 1.00 84.19 278 MET A C 1
ATOM 2209 O O . MET A 1 278 ? -20.448 4.744 26.106 1.00 84.19 278 MET A O 1
ATOM 2213 N N . ALA A 1 279 ? -21.261 2.971 24.993 1.00 79.94 279 ALA A N 1
ATOM 2214 C CA . ALA A 1 279 ? -22.240 2.632 26.012 1.00 79.94 279 ALA A CA 1
ATOM 2215 C C . ALA A 1 279 ? -21.531 2.122 27.284 1.00 79.94 279 ALA A C 1
ATOM 2217 O O . ALA A 1 279 ? -20.568 1.356 27.185 1.00 79.94 279 ALA A O 1
ATOM 2218 N N . PRO A 1 280 ? -22.000 2.503 28.488 1.00 66.19 280 PRO A N 1
ATOM 2219 C CA . PRO A 1 280 ? -21.527 1.893 29.724 1.00 66.19 280 PRO A CA 1
ATOM 2220 C C . PRO A 1 280 ? -21.664 0.365 29.651 1.00 66.19 280 PRO A C 1
ATOM 2222 O O . PRO A 1 280 ? -22.621 -0.115 29.030 1.00 66.19 280 PRO A O 1
ATOM 2225 N N . PRO A 1 281 ? -20.772 -0.408 30.301 1.00 56.19 281 PRO A N 1
ATOM 2226 C CA . PRO A 1 281 ? -20.960 -1.846 30.429 1.00 56.19 281 PRO A CA 1
ATOM 2227 C C . PRO A 1 281 ? -22.377 -2.112 30.932 1.00 56.19 281 PRO A C 1
ATOM 2229 O O . PRO A 1 281 ? -22.808 -1.491 31.909 1.00 56.19 281 PRO A O 1
ATOM 2232 N N . ALA A 1 282 ? -23.112 -2.995 30.250 1.00 50.06 282 ALA A N 1
ATOM 2233 C CA . ALA A 1 282 ? -24.426 -3.402 30.726 1.00 50.06 282 ALA A CA 1
ATOM 2234 C C . ALA A 1 282 ? -24.290 -3.837 32.197 1.00 50.06 282 ALA A C 1
ATOM 2236 O O . ALA A 1 282 ? -23.312 -4.524 32.521 1.00 50.06 282 ALA A O 1
ATOM 2237 N N . PRO A 1 283 ? -25.218 -3.445 33.092 1.00 43.69 283 PRO A N 1
ATOM 2238 C CA . PRO A 1 283 ? -25.204 -3.937 34.458 1.00 43.69 283 PRO A CA 1
ATOM 2239 C C . PRO A 1 283 ? -25.096 -5.457 34.407 1.00 43.69 283 PRO A C 1
ATOM 2241 O O . PRO A 1 283 ? -25.874 -6.102 33.696 1.00 43.69 283 PRO A O 1
ATOM 2244 N N . ALA A 1 284 ? -24.115 -6.022 35.117 1.00 42.19 284 ALA A N 1
ATOM 2245 C CA . ALA A 1 284 ? -24.058 -7.464 35.298 1.00 42.19 284 ALA A CA 1
ATOM 2246 C C . ALA A 1 284 ? -25.456 -7.924 35.741 1.00 42.19 284 ALA A C 1
ATOM 2248 O O . ALA A 1 284 ? -26.057 -7.239 36.582 1.00 42.19 284 ALA A O 1
ATOM 2249 N N . PRO A 1 285 ? -26.008 -9.017 35.177 1.00 41.00 285 PRO A N 1
ATOM 2250 C CA . PRO A 1 285 ? -27.271 -9.550 35.655 1.00 41.00 285 PRO A CA 1
ATOM 2251 C C . PRO A 1 285 ? -27.176 -9.649 37.173 1.00 41.00 285 PRO A C 1
ATOM 2253 O O . PRO A 1 285 ? -26.234 -10.261 37.685 1.00 41.00 285 PRO A O 1
ATOM 2256 N N . ALA A 1 286 ? -28.092 -8.980 37.884 1.00 36.34 286 ALA A N 1
ATOM 2257 C CA . ALA A 1 286 ? -28.164 -9.091 39.332 1.00 36.34 286 ALA A CA 1
ATOM 2258 C C . ALA A 1 286 ? -28.106 -10.587 39.666 1.00 36.34 286 ALA A C 1
ATOM 2260 O O . ALA A 1 286 ? -28.821 -11.347 38.999 1.00 36.34 286 ALA A O 1
ATOM 2261 N N . PRO A 1 287 ? -27.252 -11.029 40.611 1.00 38.50 287 PRO A N 1
ATOM 2262 C CA . PRO A 1 287 ? -27.174 -12.434 40.961 1.00 38.50 287 PRO A CA 1
ATOM 2263 C C . PRO A 1 287 ? -28.592 -12.907 41.242 1.00 38.50 287 PRO A C 1
ATOM 2265 O O . PRO A 1 287 ? -29.228 -12.446 42.191 1.00 38.50 287 PRO A O 1
ATOM 2268 N N . GLN A 1 288 ? -29.125 -13.771 40.378 1.00 37.94 288 GLN A N 1
ATOM 2269 C CA . GLN A 1 288 ? -30.340 -14.476 40.722 1.00 37.94 288 GLN A CA 1
ATOM 2270 C C . GLN A 1 288 ? -29.938 -15.334 41.906 1.00 37.94 288 GLN A C 1
ATOM 2272 O O . GLN A 1 288 ? -29.170 -16.284 41.761 1.00 37.94 288 GLN A O 1
ATOM 2277 N N . VAL A 1 289 ? -30.390 -14.929 43.091 1.00 37.97 289 VAL A N 1
ATOM 2278 C CA . VAL A 1 289 ? -30.191 -15.651 44.345 1.00 37.97 289 VAL A CA 1
ATOM 2279 C C . VAL A 1 289 ? -31.090 -16.890 44.296 1.00 37.97 289 VAL A C 1
ATOM 2281 O O . VAL A 1 289 ? -32.078 -17.017 45.007 1.00 37.97 289 VAL A O 1
ATOM 2284 N N . GLY A 1 290 ? -30.792 -17.782 43.356 1.00 37.59 290 GLY A N 1
ATOM 2285 C CA . GLY A 1 290 ? -31.276 -19.142 43.318 1.00 37.59 290 GLY A CA 1
ATOM 2286 C C . GLY A 1 290 ? -30.313 -19.961 44.154 1.00 37.59 290 GLY A C 1
ATOM 2287 O O . GLY A 1 290 ? -29.142 -20.098 43.806 1.00 37.59 290 GLY A O 1
ATOM 2288 N N . ALA A 1 291 ? -30.800 -20.458 45.285 1.00 37.03 291 ALA A N 1
ATOM 2289 C CA . ALA A 1 291 ? -30.081 -21.392 46.130 1.00 37.03 291 ALA A CA 1
ATOM 2290 C C . ALA A 1 291 ? -29.698 -22.639 45.314 1.00 37.03 291 ALA A C 1
ATOM 2292 O O . ALA A 1 291 ? -30.513 -23.534 45.108 1.00 37.03 291 ALA A O 1
ATOM 2293 N N . ALA A 1 292 ? -28.457 -22.693 44.836 1.00 37.19 292 ALA A N 1
ATOM 2294 C CA . ALA A 1 292 ? -27.851 -23.896 44.295 1.00 37.19 292 ALA A CA 1
ATOM 2295 C C . ALA A 1 292 ? -26.380 -23.946 44.718 1.00 37.19 292 ALA A C 1
ATOM 2297 O O . ALA A 1 292 ? -25.608 -23.002 44.562 1.00 37.19 292 ALA A O 1
ATOM 2298 N N . THR A 1 293 ? -26.055 -25.069 45.335 1.00 37.34 293 THR A N 1
ATOM 2299 C CA . THR A 1 293 ? -24.815 -25.453 46.002 1.00 37.34 293 THR A CA 1
ATOM 2300 C C . THR A 1 293 ? -23.554 -25.243 45.159 1.00 37.34 293 THR A C 1
ATOM 2302 O O . THR A 1 293 ? -23.551 -25.455 43.948 1.00 37.34 293 THR A O 1
ATOM 2305 N N . GLY A 1 294 ? -22.480 -24.829 45.839 1.00 40.44 294 GLY A N 1
ATOM 2306 C CA . GLY A 1 294 ? -21.211 -24.377 45.271 1.00 40.44 294 GLY A CA 1
ATOM 2307 C C . GLY A 1 294 ? -20.520 -25.344 44.306 1.00 40.44 294 GLY A C 1
ATOM 2308 O O . GLY A 1 294 ? -20.534 -26.559 44.479 1.00 40.44 294 GLY A O 1
ATOM 2309 N N . GLY A 1 295 ? -19.881 -24.749 43.296 1.00 34.22 295 GLY A N 1
ATOM 2310 C CA . GLY A 1 295 ? -19.015 -25.428 42.328 1.00 34.22 295 GLY A CA 1
ATOM 2311 C C . GLY A 1 295 ? -18.853 -24.671 41.004 1.00 34.22 295 GLY A C 1
ATOM 2312 O O . GLY A 1 295 ? -17.771 -24.674 40.431 1.00 34.22 295 GLY A O 1
ATOM 2313 N N . ALA A 1 296 ? -19.885 -23.954 40.543 1.00 40.97 296 ALA A N 1
ATOM 2314 C CA . ALA A 1 296 ? -19.889 -23.323 39.214 1.00 40.97 296 ALA A CA 1
ATOM 2315 C C . ALA A 1 296 ? -19.508 -21.826 39.194 1.00 40.97 296 ALA A C 1
ATOM 2317 O O . ALA A 1 296 ? -19.079 -21.315 38.163 1.00 40.97 296 ALA A O 1
ATOM 2318 N N . ALA A 1 297 ? -19.616 -21.113 40.321 1.00 39.19 297 ALA A N 1
ATOM 2319 C CA . ALA A 1 297 ? -19.420 -19.659 40.360 1.00 39.19 297 ALA A CA 1
ATOM 2320 C C . ALA A 1 297 ? -17.972 -19.213 40.060 1.00 39.19 297 ALA A C 1
ATOM 2322 O O . ALA A 1 297 ? -17.780 -18.185 39.422 1.00 39.19 297 ALA A O 1
ATOM 2323 N N . ALA A 1 298 ? -16.961 -19.998 40.452 1.00 41.25 298 ALA A N 1
ATOM 2324 C CA . ALA A 1 298 ? -15.550 -19.642 40.256 1.00 41.25 298 ALA A CA 1
ATOM 2325 C C . ALA A 1 298 ? -15.075 -19.771 38.792 1.00 41.25 298 ALA A C 1
ATOM 2327 O O . ALA A 1 298 ? -14.224 -19.002 38.345 1.00 41.25 298 ALA A O 1
ATOM 2328 N N . ALA A 1 299 ? -15.637 -20.718 38.031 1.00 40.09 299 ALA A N 1
ATOM 2329 C CA . ALA A 1 299 ? -15.318 -20.897 36.612 1.00 40.09 299 ALA A CA 1
ATOM 2330 C C . ALA A 1 299 ? -15.929 -19.774 35.754 1.00 40.09 299 ALA A C 1
ATOM 2332 O O . ALA A 1 299 ? -15.253 -19.201 34.905 1.00 40.09 299 ALA A O 1
ATOM 2333 N N . VAL A 1 300 ? -17.171 -19.376 36.063 1.00 45.84 300 VAL A N 1
ATOM 2334 C CA . VAL A 1 300 ? -17.873 -18.278 35.375 1.00 45.84 300 VAL A CA 1
ATOM 2335 C C . VAL A 1 300 ? -17.180 -16.929 35.606 1.00 45.84 300 VAL A C 1
ATOM 2337 O O . VAL A 1 300 ? -17.099 -16.118 34.685 1.00 45.84 300 VAL A O 1
ATOM 2340 N N . THR A 1 301 ? -16.616 -16.688 36.797 1.00 61.72 301 THR A N 1
ATOM 2341 C CA . THR A 1 301 ? -15.833 -15.469 37.068 1.00 61.72 301 THR A CA 1
ATOM 2342 C C . THR A 1 301 ? -14.482 -15.458 36.356 1.00 61.72 301 THR A C 1
ATOM 2344 O O . THR A 1 301 ? -14.042 -14.399 35.920 1.00 61.72 301 THR A O 1
ATOM 2347 N N . GLY A 1 302 ? -13.832 -16.619 36.207 1.00 70.31 302 GLY A N 1
ATOM 2348 C CA . GLY A 1 302 ? -12.542 -16.735 35.520 1.00 70.31 302 GLY A CA 1
ATOM 2349 C C . GLY A 1 302 ? -12.651 -16.458 34.021 1.00 70.31 302 GLY A C 1
ATOM 2350 O O . GLY A 1 302 ? -11.912 -15.627 33.496 1.00 70.31 302 GLY A O 1
ATOM 2351 N N . ASP A 1 303 ? -13.620 -17.082 33.349 1.00 75.88 303 ASP A N 1
ATOM 2352 C CA . ASP A 1 303 ? -13.830 -16.900 31.908 1.00 75.88 303 ASP A CA 1
ATOM 2353 C C . ASP A 1 303 ? -14.282 -15.471 31.566 1.00 75.88 303 ASP A C 1
ATOM 2355 O O . ASP A 1 303 ? -13.811 -14.881 30.589 1.00 75.88 303 ASP A O 1
ATOM 2359 N N . ALA A 1 304 ? -15.136 -14.869 32.403 1.00 81.25 304 ALA A N 1
ATOM 2360 C CA . ALA A 1 304 ? -15.548 -13.474 32.249 1.00 81.25 304 ALA A CA 1
ATOM 2361 C C . ALA A 1 304 ? -14.365 -12.501 32.398 1.00 81.25 304 ALA A C 1
ATOM 2363 O O . ALA A 1 304 ? -14.234 -11.557 31.616 1.00 81.25 304 ALA A O 1
ATOM 2364 N N . LEU A 1 305 ? -13.471 -12.756 33.359 1.00 87.44 305 LEU A N 1
ATOM 2365 C CA . LEU A 1 305 ? -12.286 -11.935 33.599 1.00 87.44 305 LEU A CA 1
ATOM 2366 C C . LEU A 1 305 ? -11.267 -12.050 32.450 1.00 87.44 305 LEU A C 1
ATOM 2368 O O . LEU A 1 305 ? -10.693 -11.048 32.024 1.00 87.44 305 LEU A O 1
ATOM 2372 N N . VAL A 1 306 ? -11.095 -13.249 31.884 1.00 89.62 306 VAL A N 1
ATOM 2373 C CA . VAL A 1 306 ? -10.269 -13.490 30.685 1.00 89.62 306 VAL A CA 1
ATOM 2374 C C . VAL A 1 306 ? -10.850 -12.770 29.462 1.00 89.62 306 VAL A C 1
ATOM 2376 O O . VAL A 1 306 ? -10.103 -12.132 28.717 1.00 89.62 306 VAL A O 1
ATOM 2379 N N . ALA A 1 307 ? -12.171 -12.811 29.261 1.00 80.12 307 ALA A N 1
ATOM 2380 C CA . ALA A 1 307 ? -12.835 -12.094 28.171 1.00 80.12 307 ALA A CA 1
ATOM 2381 C C . ALA A 1 307 ? -12.688 -10.567 28.304 1.00 80.12 307 ALA A C 1
ATOM 2383 O O . ALA A 1 307 ? -12.393 -9.884 27.319 1.00 80.12 307 ALA A O 1
ATOM 2384 N N . GLN A 1 308 ? -12.814 -10.034 29.523 1.00 85.75 308 GLN A N 1
ATOM 2385 C CA . GLN A 1 308 ? -12.551 -8.623 29.810 1.00 85.75 308 GLN A CA 1
ATOM 2386 C C . GLN A 1 308 ? -11.087 -8.256 29.531 1.00 85.75 308 GLN A C 1
ATOM 2388 O O . GLN A 1 308 ? -10.816 -7.246 28.883 1.00 85.75 308 GLN A O 1
ATOM 2393 N N . GLY A 1 309 ? -10.139 -9.091 29.960 1.00 88.00 309 GLY A N 1
ATOM 2394 C CA . GLY A 1 309 ? -8.717 -8.898 29.690 1.00 88.00 309 GLY A CA 1
ATOM 2395 C C . GLY A 1 309 ? -8.378 -8.903 28.200 1.00 88.00 309 GLY A C 1
ATOM 2396 O O . GLY A 1 309 ? -7.567 -8.090 27.757 1.00 88.00 309 GLY A O 1
ATOM 2397 N N . LYS A 1 310 ? -9.044 -9.749 27.405 1.00 87.31 310 LYS A N 1
ATOM 2398 C CA . LYS A 1 310 ? -8.932 -9.741 25.940 1.00 87.31 310 LYS A CA 1
ATOM 2399 C C . LYS A 1 310 ? -9.394 -8.408 25.346 1.00 87.31 310 LYS A C 1
ATOM 2401 O O . LYS A 1 310 ? -8.656 -7.799 24.574 1.00 87.31 310 LYS A O 1
ATOM 2406 N N . ALA A 1 311 ? -10.575 -7.931 25.738 1.00 77.50 311 ALA A N 1
ATOM 2407 C CA . ALA A 1 311 ? -11.107 -6.650 25.269 1.00 77.50 311 ALA A CA 1
ATOM 2408 C C . ALA A 1 311 ? -10.208 -5.466 25.680 1.00 77.50 311 ALA A C 1
ATOM 2410 O O . ALA A 1 311 ? -10.022 -4.513 24.919 1.00 77.50 311 ALA A O 1
ATOM 2411 N N . LEU A 1 312 ? -9.587 -5.534 26.862 1.00 84.81 312 LEU A N 1
ATOM 2412 C CA . LEU A 1 312 ? -8.587 -4.560 27.304 1.00 84.81 312 LEU A CA 1
ATOM 2413 C C . LEU A 1 312 ? -7.308 -4.628 26.466 1.00 84.81 312 LEU A C 1
ATOM 2415 O O . LEU A 1 312 ? -6.808 -3.590 26.044 1.00 84.81 312 LEU A O 1
ATOM 2419 N N . ALA A 1 313 ? -6.809 -5.828 26.164 1.00 86.31 313 ALA A N 1
ATOM 2420 C CA . ALA A 1 313 ? -5.639 -6.010 25.310 1.00 86.31 313 ALA A CA 1
ATOM 2421 C C . ALA A 1 313 ? -5.847 -5.437 23.895 1.00 86.31 313 ALA A C 1
ATOM 2423 O O . ALA A 1 313 ? -4.906 -4.916 23.297 1.00 86.31 313 ALA A O 1
ATOM 2424 N N . GLU A 1 314 ? -7.069 -5.513 23.365 1.00 78.88 314 GLU A N 1
ATOM 2425 C CA . GLU A 1 314 ? -7.456 -4.927 22.076 1.00 78.88 314 GLU A CA 1
ATOM 2426 C C . GLU A 1 314 ? -7.634 -3.400 22.168 1.00 78.88 314 GLU A C 1
ATOM 2428 O O . GLU A 1 314 ? -7.049 -2.652 21.384 1.00 78.88 314 GLU A O 1
ATOM 2433 N N . SER A 1 315 ? -8.390 -2.903 23.153 1.00 75.56 315 SER A N 1
ATOM 2434 C CA . SER A 1 315 ? -8.670 -1.462 23.313 1.00 75.56 315 SER A CA 1
ATOM 2435 C C . SER A 1 315 ? -7.439 -0.636 23.697 1.00 75.56 315 SER A C 1
ATOM 2437 O O . SER A 1 315 ? -7.269 0.481 23.209 1.00 75.56 315 SER A O 1
ATOM 2439 N N . LYS A 1 316 ? -6.538 -1.195 24.513 1.00 81.88 316 LYS A N 1
ATOM 2440 C CA . LYS A 1 316 ? -5.268 -0.571 24.924 1.00 81.88 316 LYS A CA 1
ATOM 2441 C C . LYS A 1 316 ? -4.109 -0.908 23.976 1.00 81.88 316 LYS A C 1
ATOM 2443 O O . LYS A 1 316 ? -2.959 -0.634 24.307 1.00 81.88 316 LYS A O 1
ATOM 2448 N N . ALA A 1 317 ? -4.394 -1.490 22.806 1.00 77.69 317 ALA A N 1
ATOM 2449 C CA . ALA A 1 317 ? -3.418 -1.782 21.752 1.00 77.69 317 ALA A CA 1
ATOM 2450 C C . ALA A 1 317 ? -2.284 -2.755 22.138 1.00 77.69 317 ALA A C 1
ATOM 2452 O O . ALA A 1 317 ? -1.262 -2.825 21.456 1.00 77.69 317 ALA A O 1
ATOM 2453 N N . CYS A 1 318 ? -2.437 -3.553 23.197 1.00 86.81 318 CYS A N 1
ATOM 2454 C CA . CYS A 1 318 ? -1.426 -4.531 23.606 1.00 86.81 318 CYS A CA 1
ATOM 2455 C C . CYS A 1 318 ? -1.166 -5.570 22.497 1.00 86.81 318 CYS A C 1
ATOM 2457 O O . CYS A 1 318 ? -0.022 -5.962 22.258 1.00 86.81 318 CYS A O 1
ATOM 2459 N N . VAL A 1 319 ? -2.216 -5.959 21.763 1.00 86.62 319 VAL A N 1
ATOM 2460 C CA . VAL A 1 319 ? -2.152 -6.916 20.637 1.00 86.62 319 VAL A CA 1
ATOM 2461 C C . VAL A 1 319 ? -1.463 -6.362 19.376 1.00 86.62 319 VAL A C 1
ATOM 2463 O O . VAL A 1 319 ? -1.205 -7.105 18.423 1.00 86.62 319 VAL A O 1
ATOM 2466 N N . ALA A 1 320 ? -1.121 -5.067 19.357 1.00 75.50 320 ALA A N 1
ATOM 2467 C CA . ALA A 1 320 ? -0.265 -4.475 18.328 1.00 75.50 320 ALA A CA 1
ATOM 2468 C C . ALA A 1 320 ? 1.180 -4.978 18.453 1.00 75.50 320 ALA A C 1
ATOM 2470 O O . ALA A 1 320 ? 1.830 -5.274 17.450 1.00 75.50 320 ALA A O 1
ATOM 2471 N N . CYS A 1 321 ? 1.662 -5.143 19.686 1.00 83.50 321 CYS A N 1
ATOM 2472 C CA . CYS A 1 321 ? 3.041 -5.531 19.976 1.00 83.50 321 CYS A CA 1
ATOM 2473 C C . CYS A 1 321 ? 3.176 -6.995 20.403 1.00 83.50 321 CYS A C 1
ATOM 2475 O O . CYS A 1 321 ? 4.219 -7.596 20.144 1.00 83.50 321 CYS A O 1
ATOM 2477 N N . HIS A 1 322 ? 2.138 -7.566 21.016 1.00 90.50 322 HIS A N 1
ATOM 2478 C CA . HIS A 1 322 ? 2.124 -8.929 21.543 1.00 90.50 322 HIS A CA 1
ATOM 2479 C C . HIS A 1 322 ? 1.192 -9.845 20.744 1.00 90.50 322 HIS A C 1
ATOM 2481 O O . HIS A 1 322 ? 0.190 -9.411 20.179 1.00 90.50 322 HIS A O 1
ATOM 2487 N N . THR A 1 323 ? 1.513 -11.136 20.720 1.00 87.06 323 THR A N 1
ATOM 2488 C CA . THR A 1 323 ? 0.723 -12.186 20.058 1.00 87.06 323 THR A CA 1
ATOM 2489 C C . THR A 1 323 ? 0.339 -13.275 21.059 1.00 87.06 323 THR A C 1
ATOM 2491 O O . THR A 1 323 ? 0.928 -13.377 22.134 1.00 87.06 323 THR A O 1
ATOM 2494 N N . VAL A 1 324 ? -0.603 -14.139 20.682 1.00 91.25 324 VAL A N 1
ATOM 2495 C CA . VAL A 1 324 ? -1.012 -15.320 21.470 1.00 91.25 324 VAL A CA 1
ATOM 2496 C C . VAL A 1 324 ? -0.794 -16.642 20.722 1.00 91.25 324 VAL A C 1
ATOM 2498 O O . VAL A 1 324 ? -1.164 -17.708 21.204 1.00 91.25 324 VAL A O 1
ATOM 2501 N N . ASP A 1 325 ? -0.184 -16.598 19.536 1.00 84.81 325 ASP A N 1
ATOM 2502 C CA . ASP A 1 325 ? 0.005 -17.763 18.663 1.00 84.81 325 ASP A CA 1
ATOM 2503 C C . ASP A 1 325 ? 1.363 -18.467 18.853 1.00 84.81 325 ASP A C 1
ATOM 2505 O O . ASP A 1 325 ? 1.517 -19.626 18.458 1.00 84.81 325 ASP A O 1
ATOM 2509 N N . GLY A 1 326 ? 2.306 -17.819 19.543 1.00 86.62 326 GLY A N 1
ATOM 2510 C CA . GLY A 1 326 ? 3.676 -18.289 19.761 1.00 86.62 326 GLY A CA 1
ATOM 2511 C C . GLY A 1 326 ? 4.737 -17.529 18.960 1.00 86.62 326 GLY A C 1
ATOM 2512 O O . GLY A 1 326 ? 5.925 -17.720 19.209 1.00 86.62 326 GLY A O 1
ATOM 2513 N N . SER A 1 327 ? 4.348 -16.660 18.025 1.00 83.88 327 SER A N 1
ATOM 2514 C CA . SER A 1 327 ? 5.286 -15.877 17.215 1.00 83.88 327 SER A CA 1
ATOM 2515 C C . SER A 1 327 ? 5.657 -14.554 17.909 1.00 83.88 327 SER A C 1
ATOM 2517 O O . SER A 1 327 ? 4.766 -13.784 18.260 1.00 83.88 327 SER A O 1
ATOM 2519 N N . PRO A 1 328 ? 6.939 -14.237 18.161 1.00 84.06 328 PRO A N 1
ATOM 2520 C CA . PRO A 1 328 ? 7.315 -12.925 18.695 1.00 84.06 328 PRO A CA 1
ATOM 2521 C C . PRO A 1 328 ? 7.076 -11.816 17.652 1.00 84.06 328 PRO A C 1
ATOM 2523 O O . PRO A 1 328 ? 7.205 -12.057 16.451 1.00 84.06 328 PRO A O 1
ATOM 2526 N N . ARG A 1 329 ? 6.750 -10.593 18.100 1.00 82.06 329 ARG A N 1
ATOM 2527 C CA . ARG A 1 329 ? 6.615 -9.404 17.233 1.00 82.06 329 ARG A CA 1
ATOM 2528 C C . ARG A 1 329 ? 7.469 -8.252 17.775 1.00 82.06 329 ARG A C 1
ATOM 2530 O O . ARG A 1 329 ? 8.683 -8.390 17.845 1.00 82.06 329 ARG A O 1
ATOM 2537 N N . VAL A 1 330 ? 6.854 -7.124 18.150 1.00 84.12 330 VAL A N 1
ATOM 2538 C CA . VAL A 1 330 ? 7.548 -5.990 18.785 1.00 84.12 330 VAL A CA 1
ATOM 2539 C C . VAL A 1 330 ? 7.860 -6.336 20.239 1.00 84.12 330 VAL A C 1
ATOM 2541 O O . VAL A 1 330 ? 8.927 -6.001 20.740 1.00 84.12 330 VAL A O 1
ATOM 2544 N N . GLY A 1 331 ? 6.937 -7.038 20.898 1.00 86.31 331 GLY A N 1
ATOM 2545 C CA . GLY A 1 331 ? 7.126 -7.657 22.201 1.00 86.31 331 GLY A CA 1
ATOM 2546 C C . GLY A 1 331 ? 7.052 -9.188 22.130 1.00 86.31 331 GLY A C 1
ATOM 2547 O O . GLY A 1 331 ? 6.763 -9.764 21.070 1.00 86.31 331 GLY A O 1
ATOM 2548 N N . PRO A 1 332 ? 7.307 -9.870 23.260 1.00 89.88 332 PRO A N 1
ATOM 2549 C CA . PRO A 1 332 ? 7.195 -11.320 23.354 1.00 89.88 332 PRO A CA 1
ATOM 2550 C C . PRO A 1 332 ? 5.759 -11.796 23.119 1.00 89.88 332 PRO A C 1
ATOM 2552 O O . PRO A 1 332 ? 4.791 -11.099 23.431 1.00 89.88 332 PRO A O 1
ATOM 2555 N N . THR A 1 333 ? 5.625 -13.020 22.609 1.00 92.62 333 THR A N 1
ATOM 2556 C CA . THR A 1 333 ? 4.339 -13.725 22.599 1.00 92.62 333 THR A CA 1
ATOM 2557 C C . THR A 1 333 ? 3.902 -14.040 24.031 1.00 92.62 333 THR A C 1
ATOM 2559 O O . THR A 1 333 ? 4.737 -14.309 24.892 1.00 92.62 333 THR A O 1
ATOM 2562 N N . TRP A 1 334 ? 2.598 -14.021 24.298 1.00 94.75 334 TRP A N 1
ATOM 2563 C CA . TRP A 1 334 ? 2.029 -14.425 25.586 1.00 94.75 334 TRP A CA 1
ATOM 2564 C C . TRP A 1 334 ? 1.858 -15.939 25.706 1.00 94.75 334 TRP A C 1
ATOM 2566 O O . TRP A 1 334 ? 1.750 -16.462 26.816 1.00 94.75 334 TRP A O 1
ATOM 2576 N N . LYS A 1 335 ? 1.903 -16.663 24.582 1.00 93.75 335 LYS A N 1
ATOM 2577 C CA . LYS A 1 335 ? 1.836 -18.124 24.574 1.00 93.75 335 LYS A CA 1
ATOM 2578 C C . LYS A 1 335 ? 3.064 -18.729 25.249 1.00 93.75 335 LYS A C 1
ATOM 2580 O O . LYS A 1 335 ? 4.186 -18.563 24.784 1.00 93.75 335 LYS A O 1
ATOM 2585 N N . GLY A 1 336 ? 2.841 -19.443 26.346 1.00 91.38 336 GLY A N 1
ATOM 2586 C CA . GLY A 1 336 ? 3.883 -20.037 27.175 1.00 91.38 336 GLY A CA 1
ATOM 2587 C C . GLY A 1 336 ? 4.692 -19.027 27.993 1.00 91.38 336 GLY A C 1
ATOM 2588 O O . GLY A 1 336 ? 5.696 -19.420 28.580 1.00 91.38 336 GLY A O 1
ATOM 2589 N N . LEU A 1 337 ? 4.294 -17.748 28.033 1.00 92.50 337 LEU A N 1
ATOM 2590 C CA . LEU A 1 337 ? 5.051 -16.707 28.733 1.00 92.50 337 LEU A CA 1
ATOM 2591 C C . LEU A 1 337 ? 4.889 -16.824 30.249 1.00 92.50 337 LEU A C 1
ATOM 2593 O O . LEU A 1 337 ? 5.875 -16.819 30.981 1.00 92.50 337 LEU A O 1
ATOM 2597 N N . PHE A 1 338 ? 3.649 -16.950 30.728 1.00 93.75 338 PHE A N 1
ATOM 2598 C CA . PHE A 1 338 ? 3.394 -17.073 32.159 1.00 93.75 338 PHE A CA 1
ATOM 2599 C C . PHE A 1 338 ? 3.997 -18.372 32.711 1.00 93.75 338 PHE A C 1
ATOM 2601 O O . PHE A 1 338 ? 3.759 -19.459 32.179 1.00 93.75 338 PHE A O 1
ATOM 2608 N N . GLY A 1 339 ? 4.780 -18.244 33.782 1.00 90.50 339 GLY A N 1
ATOM 2609 C CA . GLY A 1 339 ? 5.532 -19.324 34.416 1.00 90.50 339 GLY A CA 1
ATOM 2610 C C . GLY A 1 339 ? 6.945 -19.544 33.861 1.00 90.50 339 GLY A C 1
ATOM 2611 O O . GLY A 1 339 ? 7.736 -20.214 34.528 1.00 90.50 339 GLY A O 1
ATOM 2612 N N . LYS A 1 340 ? 7.290 -18.968 32.701 1.00 92.88 340 LYS A N 1
ATOM 2613 C CA . LYS A 1 340 ? 8.631 -19.050 32.102 1.00 92.88 340 LYS A CA 1
ATOM 2614 C C . LYS A 1 340 ? 9.627 -18.174 32.868 1.00 92.88 340 LYS A C 1
ATOM 2616 O O . LYS A 1 340 ? 9.260 -17.141 33.419 1.00 92.88 340 LYS A O 1
ATOM 2621 N N . THR A 1 341 ? 10.898 -18.561 32.878 1.00 93.06 341 THR A N 1
ATOM 2622 C CA . THR A 1 341 ? 11.993 -17.684 33.316 1.00 93.06 341 THR A CA 1
ATOM 2623 C C . THR A 1 341 ? 12.548 -16.933 32.111 1.00 93.06 341 THR A C 1
ATOM 2625 O O . THR A 1 341 ? 13.050 -17.559 31.179 1.00 93.06 341 THR A O 1
ATOM 2628 N N . GLU A 1 342 ? 12.460 -15.605 32.130 1.00 91.06 342 GLU A N 1
ATOM 2629 C CA . GLU A 1 342 ? 13.016 -14.728 31.096 1.00 91.06 342 GLU A CA 1
ATOM 2630 C C . GLU A 1 342 ? 14.366 -14.152 31.526 1.00 91.06 342 GLU A C 1
ATOM 2632 O O . GLU A 1 342 ? 14.598 -13.869 32.705 1.00 91.06 342 GLU A O 1
ATOM 2637 N N . THR A 1 343 ? 15.252 -13.952 30.552 1.00 91.81 343 THR A N 1
ATOM 2638 C CA . THR A 1 343 ? 16.543 -13.280 30.740 1.00 91.81 343 THR A CA 1
ATOM 2639 C C . THR A 1 343 ? 16.429 -11.827 30.292 1.00 91.81 343 THR A C 1
ATOM 2641 O O . THR A 1 343 ? 15.938 -11.544 29.202 1.00 91.81 343 THR A O 1
ATOM 2644 N N . MET A 1 344 ? 16.906 -10.901 31.114 1.00 90.06 344 MET A N 1
ATOM 2645 C CA . MET A 1 344 ? 16.969 -9.473 30.818 1.00 90.06 344 MET A CA 1
ATOM 2646 C C . MET A 1 344 ? 18.252 -9.128 30.055 1.00 90.06 344 MET A C 1
ATOM 2648 O O . MET A 1 344 ? 19.226 -9.882 30.062 1.00 90.06 344 MET A O 1
ATOM 2652 N N . GLU A 1 345 ? 18.281 -7.963 29.417 1.00 86.88 345 GLU A N 1
ATOM 2653 C CA . GLU A 1 345 ? 19.437 -7.466 28.663 1.00 86.88 345 GLU A CA 1
ATOM 2654 C C . GLU A 1 345 ? 20.709 -7.367 29.524 1.00 86.88 345 GLU A C 1
ATOM 2656 O O . GLU A 1 345 ? 21.793 -7.732 29.076 1.00 86.88 345 GLU A O 1
ATOM 2661 N N . ASN A 1 346 ? 20.569 -6.994 30.800 1.00 86.75 346 ASN A N 1
ATOM 2662 C CA . ASN A 1 346 ? 21.669 -6.936 31.771 1.00 86.75 346 ASN A CA 1
ATOM 2663 C C . ASN A 1 346 ? 22.129 -8.315 32.299 1.00 86.75 346 ASN A C 1
ATOM 2665 O O . ASN A 1 346 ? 22.927 -8.378 33.231 1.00 86.75 346 ASN A O 1
ATOM 2669 N N . GLY A 1 347 ? 21.601 -9.416 31.757 1.00 86.69 347 GLY A N 1
ATOM 2670 C CA . GLY A 1 347 ? 21.947 -10.787 32.143 1.00 86.69 347 GLY A CA 1
ATOM 2671 C C . GLY A 1 347 ? 21.207 -11.329 33.369 1.00 86.69 347 GLY A C 1
ATOM 2672 O O . GLY A 1 347 ? 21.300 -12.526 33.636 1.00 86.69 347 GLY A O 1
ATOM 2673 N N . SER A 1 348 ? 20.441 -10.503 34.090 1.00 91.75 348 SER A N 1
ATOM 2674 C CA . SER A 1 348 ? 19.581 -10.985 35.180 1.00 91.75 348 SER A CA 1
ATOM 2675 C C . SER A 1 348 ? 18.429 -11.844 34.651 1.00 91.75 348 SER A C 1
ATOM 2677 O O . SER A 1 348 ? 18.038 -11.737 33.490 1.00 91.75 348 SER A O 1
ATOM 2679 N N . THR A 1 349 ? 17.862 -12.702 35.497 1.00 91.88 349 THR A N 1
ATOM 2680 C CA . THR A 1 349 ? 16.717 -13.551 35.139 1.00 91.88 349 THR A CA 1
ATOM 2681 C C . THR A 1 349 ? 15.547 -13.309 36.077 1.00 91.88 349 THR A C 1
ATOM 2683 O O . THR A 1 349 ? 15.755 -13.138 37.278 1.00 91.88 349 THR A O 1
ATOM 2686 N N . ALA A 1 350 ? 14.321 -13.359 35.561 1.00 91.06 350 ALA A N 1
ATOM 2687 C CA . ALA A 1 350 ? 13.108 -13.281 36.370 1.00 91.06 350 ALA A CA 1
ATOM 2688 C C . ALA A 1 350 ? 12.081 -14.315 35.908 1.00 91.06 350 ALA A C 1
ATOM 2690 O O . ALA A 1 350 ? 11.896 -14.526 34.709 1.00 91.06 350 ALA A O 1
ATOM 2691 N N . LYS A 1 351 ? 11.392 -14.945 36.862 1.00 93.38 351 LYS A N 1
ATOM 2692 C CA . LYS A 1 351 ? 10.215 -15.759 36.564 1.00 93.38 351 LYS A CA 1
ATOM 2693 C C . LYS A 1 351 ? 9.053 -14.830 36.225 1.00 93.38 351 LYS A C 1
ATOM 2695 O O . LYS A 1 351 ? 8.785 -13.887 36.962 1.00 93.38 351 LYS A O 1
ATOM 2700 N N . VAL A 1 352 ? 8.367 -15.108 35.126 1.00 93.50 352 VAL A N 1
ATOM 2701 C CA . VAL A 1 352 ? 7.166 -14.383 34.718 1.00 93.50 352 VAL A CA 1
ATOM 2702 C C . VAL A 1 352 ? 5.986 -14.903 35.539 1.00 93.50 352 VAL A C 1
ATOM 2704 O O . VAL A 1 352 ? 5.275 -15.821 35.131 1.00 93.50 352 VAL A O 1
ATOM 2707 N N . ASP A 1 353 ? 5.805 -14.343 36.728 1.00 93.25 353 ASP A N 1
ATOM 2708 C CA . ASP A 1 353 ? 4.628 -14.530 37.575 1.00 93.25 353 ASP A CA 1
ATOM 2709 C C . ASP A 1 353 ? 3.699 -13.300 37.528 1.00 93.25 353 ASP A C 1
ATOM 2711 O O . ASP A 1 353 ? 3.868 -12.397 36.706 1.00 93.25 353 ASP A O 1
ATOM 2715 N N . GLU A 1 354 ? 2.650 -13.281 38.355 1.00 93.31 354 GLU A N 1
ATOM 2716 C CA . GLU A 1 354 ? 1.690 -12.170 38.360 1.00 93.31 354 GLU A CA 1
ATOM 2717 C C . GLU A 1 354 ? 2.331 -10.850 38.765 1.00 93.31 354 GLU A C 1
ATOM 2719 O O . GLU A 1 354 ? 2.036 -9.823 38.159 1.00 93.31 354 GLU A O 1
ATOM 2724 N N . THR A 1 355 ? 3.204 -10.881 39.771 1.00 93.19 355 THR A N 1
ATOM 2725 C CA . THR A 1 355 ? 3.918 -9.700 40.255 1.00 93.19 355 THR A CA 1
ATOM 2726 C C . THR A 1 355 ? 4.807 -9.153 39.151 1.00 93.19 355 THR A C 1
ATOM 2728 O O . THR A 1 355 ? 4.735 -7.967 38.844 1.00 93.19 355 THR A O 1
ATOM 2731 N N . TYR A 1 356 ? 5.551 -10.028 38.468 1.00 92.25 356 TYR A N 1
ATOM 2732 C CA . TYR A 1 356 ? 6.345 -9.652 37.307 1.00 92.25 356 TYR A CA 1
ATOM 2733 C C . TYR A 1 356 ? 5.494 -8.975 36.229 1.00 92.25 356 TYR A C 1
ATOM 2735 O O . TYR A 1 356 ? 5.857 -7.895 35.771 1.00 92.25 356 TYR A O 1
ATOM 2743 N N . LEU A 1 357 ? 4.364 -9.572 35.829 1.00 93.00 357 LEU A N 1
ATOM 2744 C CA . LEU A 1 357 ? 3.509 -8.992 34.789 1.00 93.00 357 LEU A CA 1
ATOM 2745 C C . LEU A 1 357 ? 2.933 -7.638 35.216 1.00 93.00 357 LEU A C 1
ATOM 2747 O O . LEU A 1 357 ? 2.983 -6.689 34.436 1.00 93.00 357 LEU A O 1
ATOM 2751 N N . LYS A 1 358 ? 2.422 -7.527 36.448 1.00 93.12 358 LYS A N 1
ATOM 2752 C CA . LYS A 1 358 ? 1.859 -6.279 36.982 1.00 93.12 358 LYS A CA 1
ATOM 2753 C C . LYS A 1 358 ? 2.913 -5.172 37.032 1.00 93.12 358 LYS A C 1
ATOM 2755 O O . LYS A 1 358 ? 2.668 -4.075 36.529 1.00 93.12 358 LYS A O 1
ATOM 2760 N N . ASP A 1 359 ? 4.097 -5.471 37.559 1.00 90.69 359 ASP A N 1
ATOM 2761 C CA . ASP A 1 359 ? 5.201 -4.514 37.659 1.00 90.69 359 ASP A CA 1
ATOM 2762 C C . ASP A 1 359 ? 5.714 -4.092 36.281 1.00 90.69 359 ASP A C 1
ATOM 2764 O O . ASP A 1 359 ? 5.952 -2.906 36.047 1.00 90.69 359 ASP A O 1
ATOM 2768 N N . PHE A 1 360 ? 5.854 -5.046 35.355 1.00 91.00 360 PHE A N 1
ATOM 2769 C CA . PHE A 1 360 ? 6.337 -4.777 34.004 1.00 91.00 360 PHE A CA 1
ATOM 2770 C C . PHE A 1 360 ? 5.331 -3.942 33.206 1.00 91.00 360 PHE A C 1
ATOM 2772 O O . PHE A 1 360 ? 5.727 -2.990 32.546 1.00 91.00 360 PHE A O 1
ATOM 2779 N N . ILE A 1 361 ? 4.029 -4.230 33.295 1.00 91.50 361 ILE A N 1
ATOM 2780 C CA . ILE A 1 361 ? 2.996 -3.436 32.608 1.00 91.50 361 ILE A CA 1
ATOM 2781 C C . ILE A 1 361 ? 2.951 -2.002 33.159 1.00 91.50 361 ILE A C 1
ATOM 2783 O O . ILE A 1 361 ? 2.809 -1.053 32.387 1.00 91.50 361 ILE A O 1
ATOM 2787 N N . ARG A 1 362 ? 3.124 -1.817 34.476 1.00 90.44 362 ARG A N 1
ATOM 2788 C CA . ARG A 1 362 ? 3.165 -0.482 35.098 1.00 90.44 362 ARG A CA 1
ATOM 2789 C C . ARG A 1 362 ? 4.443 0.292 34.769 1.00 90.44 362 ARG A C 1
ATOM 2791 O O . ARG A 1 362 ? 4.387 1.511 34.604 1.00 90.44 362 ARG A O 1
ATOM 2798 N N . ASN A 1 363 ? 5.576 -0.405 34.680 1.00 88.94 363 ASN A N 1
ATOM 2799 C CA . ASN A 1 363 ? 6.905 0.175 34.483 1.00 88.94 363 ASN A CA 1
ATOM 2800 C C . ASN A 1 363 ? 7.697 -0.566 33.383 1.00 88.94 363 ASN A C 1
ATOM 2802 O O . ASN A 1 363 ? 8.742 -1.160 33.664 1.00 88.94 363 ASN A O 1
ATOM 2806 N N . PRO A 1 364 ? 7.257 -0.497 32.114 1.00 86.69 364 PRO A N 1
ATOM 2807 C CA . PRO A 1 364 ? 7.790 -1.333 31.028 1.00 86.69 364 PRO A CA 1
ATOM 2808 C C . PRO A 1 364 ? 9.235 -1.023 30.630 1.00 86.69 364 PRO A C 1
ATOM 2810 O O . PRO A 1 364 ? 9.880 -1.806 29.944 1.00 86.69 364 PRO A O 1
ATOM 2813 N N . GLN A 1 365 ? 9.748 0.125 31.068 1.00 83.25 365 GLN A N 1
ATOM 2814 C CA . GLN A 1 365 ? 11.111 0.588 30.808 1.00 83.25 365 GLN A CA 1
ATOM 2815 C C . GLN A 1 365 ? 12.081 0.222 31.943 1.00 83.25 365 GLN A C 1
ATOM 2817 O O . GLN A 1 365 ? 13.289 0.379 31.800 1.00 83.25 365 GLN A O 1
ATOM 2822 N N . ALA A 1 366 ? 11.575 -0.265 33.084 1.00 82.31 366 ALA A N 1
ATOM 2823 C CA . ALA A 1 366 ? 12.414 -0.606 34.232 1.00 82.31 366 ALA A CA 1
ATOM 2824 C C . ALA A 1 366 ? 13.244 -1.879 34.000 1.00 82.31 366 ALA A C 1
ATOM 2826 O O . ALA A 1 366 ? 14.244 -2.101 34.684 1.00 82.31 366 ALA A O 1
ATOM 2827 N N . ARG A 1 367 ? 12.818 -2.741 33.068 1.00 84.06 367 ARG A N 1
ATOM 2828 C CA . ARG A 1 367 ? 13.498 -3.986 32.698 1.00 84.06 367 ARG A CA 1
ATOM 2829 C C . ARG A 1 367 ? 13.317 -4.227 31.204 1.00 84.06 367 ARG A C 1
ATOM 2831 O O . ARG A 1 367 ? 12.219 -4.064 30.690 1.00 84.06 367 ARG A O 1
ATOM 2838 N N . VAL A 1 368 ? 14.371 -4.669 30.529 1.00 84.81 368 VAL A N 1
ATOM 2839 C CA . VAL A 1 368 ? 14.337 -4.989 29.095 1.00 84.81 368 VAL A CA 1
ATOM 2840 C C . VAL A 1 368 ? 14.608 -6.473 28.934 1.00 84.81 368 VAL A C 1
ATOM 2842 O O . VAL A 1 368 ? 15.656 -6.956 29.361 1.00 84.81 368 VAL A O 1
ATOM 2845 N N . VAL A 1 369 ? 13.657 -7.212 28.361 1.00 87.38 369 VAL A N 1
ATOM 2846 C CA . VAL A 1 369 ? 13.837 -8.641 28.070 1.00 87.38 369 VAL A CA 1
ATOM 2847 C C . VAL A 1 369 ? 14.846 -8.781 26.933 1.00 87.38 369 VAL A C 1
ATOM 2849 O O . VAL A 1 369 ? 14.737 -8.105 25.909 1.00 87.38 369 VAL A O 1
ATOM 2852 N N . LYS A 1 370 ? 15.836 -9.660 27.101 1.00 88.06 370 LYS A N 1
ATOM 2853 C CA . LYS A 1 370 ? 16.900 -9.873 26.119 1.00 88.06 370 LYS A CA 1
ATOM 2854 C C . LYS A 1 370 ? 16.300 -10.246 24.761 1.00 88.06 370 LYS A C 1
ATOM 2856 O O . LYS A 1 370 ? 15.519 -11.187 24.661 1.00 88.06 370 LYS A O 1
ATOM 2861 N N . GLY A 1 371 ? 16.707 -9.529 23.715 1.00 84.44 371 GLY A N 1
ATOM 2862 C CA . GLY A 1 371 ? 16.200 -9.725 22.352 1.00 84.44 371 GLY A CA 1
ATOM 2863 C C . GLY A 1 371 ? 15.011 -8.837 21.975 1.00 84.44 371 GLY A C 1
ATOM 2864 O O . GLY A 1 371 ? 14.586 -8.884 20.825 1.00 84.44 371 GLY A O 1
ATOM 2865 N N . PHE A 1 372 ? 14.516 -7.999 22.891 1.00 85.75 372 PHE A N 1
ATOM 2866 C CA . PHE A 1 372 ? 13.499 -6.984 22.613 1.00 85.75 372 PHE A CA 1
ATOM 2867 C C . PHE A 1 372 ? 14.039 -5.584 22.909 1.00 85.75 372 PHE A C 1
ATOM 2869 O O . PHE A 1 372 ? 14.814 -5.394 23.841 1.00 85.75 372 PHE A O 1
ATOM 2876 N N . ALA A 1 373 ? 13.621 -4.596 22.118 1.00 82.56 373 ALA A N 1
ATOM 2877 C CA . ALA A 1 373 ? 13.934 -3.194 22.381 1.00 82.56 373 ALA A CA 1
ATOM 2878 C C . ALA A 1 373 ? 13.001 -2.627 23.477 1.00 82.56 373 ALA A C 1
ATOM 2880 O O . ALA A 1 373 ? 11.851 -3.069 23.575 1.00 82.56 373 ALA A O 1
ATOM 2881 N N . PRO A 1 374 ? 13.439 -1.629 24.271 1.00 82.50 374 PRO A N 1
ATOM 2882 C CA . PRO A 1 374 ? 12.643 -1.001 25.332 1.00 82.50 374 PRO A CA 1
ATOM 2883 C C . PRO A 1 374 ? 11.535 -0.093 24.766 1.00 82.50 374 PRO A C 1
ATOM 2885 O O . PRO A 1 374 ? 11.552 1.124 24.902 1.00 82.50 374 PRO A O 1
ATOM 2888 N N . MET A 1 375 ? 10.549 -0.684 24.094 1.00 79.75 375 MET A N 1
ATOM 2889 C CA . MET A 1 375 ? 9.551 0.051 23.300 1.00 79.75 375 MET A CA 1
ATOM 2890 C C . MET A 1 375 ? 8.136 -0.038 23.852 1.00 79.75 375 MET A C 1
ATOM 2892 O O . MET A 1 375 ? 7.250 0.648 23.349 1.00 79.75 375 MET A O 1
ATOM 2896 N N . MET A 1 376 ? 7.897 -0.890 24.853 1.00 85.00 376 MET A N 1
ATOM 2897 C CA . MET A 1 376 ? 6.569 -1.022 25.440 1.00 85.00 376 MET A CA 1
ATOM 2898 C C . MET A 1 376 ? 6.193 0.311 26.121 1.00 85.00 376 MET A C 1
ATOM 2900 O O . MET A 1 376 ? 6.916 0.756 27.023 1.00 85.00 376 MET A O 1
ATOM 2904 N N . PRO A 1 377 ? 5.116 0.984 25.668 1.00 81.75 377 PRO A N 1
ATOM 2905 C CA . PRO A 1 377 ? 4.711 2.267 26.220 1.00 81.75 377 PRO A CA 1
ATOM 2906 C C . PRO A 1 377 ? 4.137 2.073 27.622 1.00 81.75 377 PRO A C 1
ATOM 2908 O O . PRO A 1 377 ? 3.540 1.038 27.923 1.00 81.75 377 PRO A O 1
ATOM 2911 N N . LYS A 1 378 ? 4.282 3.089 28.476 1.00 84.19 378 LYS A N 1
ATOM 2912 C CA . LYS A 1 378 ? 3.558 3.125 29.746 1.00 84.19 378 LYS A CA 1
ATOM 2913 C C . LYS A 1 378 ? 2.082 3.380 29.445 1.00 84.19 378 LYS A C 1
ATOM 2915 O O . LYS A 1 378 ? 1.741 4.421 28.892 1.00 84.19 378 LYS A O 1
ATOM 2920 N N . ILE A 1 379 ? 1.232 2.419 29.787 1.00 80.69 379 ILE A N 1
ATOM 2921 C CA . ILE A 1 379 ? -0.217 2.510 29.609 1.00 80.69 379 ILE A CA 1
ATOM 2922 C C . ILE A 1 379 ? -0.833 2.719 30.989 1.00 80.69 379 ILE A C 1
ATOM 2924 O O . ILE A 1 379 ? -0.596 1.923 31.899 1.00 80.69 379 ILE A O 1
ATOM 2928 N N . ASP A 1 380 ? -1.630 3.774 31.147 1.00 79.56 380 ASP A N 1
ATOM 2929 C CA . ASP A 1 380 ? -2.366 3.998 32.389 1.00 79.56 380 ASP A CA 1
ATOM 2930 C C . ASP A 1 380 ? -3.538 3.011 32.498 1.00 79.56 380 ASP A C 1
ATOM 2932 O O . ASP A 1 380 ? -4.391 2.892 31.606 1.00 79.56 380 ASP A O 1
ATOM 2936 N N . MET A 1 381 ? -3.540 2.269 33.606 1.00 84.19 381 MET A N 1
ATOM 2937 C CA . MET A 1 381 ? -4.491 1.201 33.901 1.00 84.19 381 MET A CA 1
ATOM 2938 C C . MET A 1 381 ? -4.825 1.191 35.393 1.00 84.19 381 MET A C 1
ATOM 2940 O O . MET A 1 381 ? -3.928 1.238 36.249 1.00 84.19 381 MET A O 1
ATOM 2944 N N . SER A 1 382 ? -6.118 1.084 35.695 1.00 89.25 382 SER A N 1
ATOM 2945 C CA . SER A 1 382 ? -6.617 0.777 37.037 1.00 89.25 382 SER A CA 1
ATOM 2946 C C . SER A 1 382 ? -6.189 -0.627 37.479 1.00 89.25 382 SER A C 1
ATOM 2948 O O . SER A 1 382 ? -5.826 -1.471 36.658 1.00 89.25 382 SER A O 1
ATOM 2950 N N . ASP A 1 383 ? -6.234 -0.898 38.785 1.00 88.50 383 ASP A N 1
ATOM 2951 C CA . ASP A 1 383 ? -5.904 -2.227 39.319 1.00 88.50 383 ASP A CA 1
ATOM 2952 C C . ASP A 1 383 ? -6.820 -3.325 38.759 1.00 88.50 383 ASP A C 1
ATOM 2954 O O . ASP A 1 383 ? -6.335 -4.396 38.400 1.00 88.50 383 ASP A O 1
ATOM 2958 N N . ALA A 1 384 ? -8.114 -3.033 38.594 1.00 85.88 384 ALA A N 1
ATOM 2959 C CA . ALA A 1 384 ? -9.084 -3.972 38.031 1.00 85.88 384 ALA A CA 1
ATOM 2960 C C . ALA A 1 384 ? -8.812 -4.285 36.548 1.00 85.88 384 ALA A C 1
ATOM 2962 O O . ALA A 1 384 ? -8.868 -5.443 36.136 1.00 85.88 384 ALA A O 1
ATOM 2963 N N . GLU A 1 385 ? -8.471 -3.274 35.736 1.00 87.38 385 GLU A N 1
ATOM 2964 C CA . GLU A 1 385 ? -8.076 -3.495 34.336 1.00 87.38 385 GLU A CA 1
ATOM 2965 C C . GLU A 1 385 ? -6.795 -4.333 34.244 1.00 87.38 385 GLU A C 1
ATOM 2967 O O . GLU A 1 385 ? -6.680 -5.219 33.394 1.00 87.38 385 GLU A O 1
ATOM 2972 N N . LEU A 1 386 ? -5.826 -4.057 35.120 1.00 92.81 386 LEU A N 1
ATOM 2973 C CA . LEU A 1 386 ? -4.564 -4.782 35.151 1.00 92.81 386 LEU A CA 1
ATOM 2974 C C . LEU A 1 386 ? -4.769 -6.248 35.551 1.00 92.81 386 LEU A C 1
ATOM 2976 O O . LEU A 1 386 ? -4.158 -7.137 34.961 1.00 92.81 386 LEU A O 1
ATOM 2980 N N . GLU A 1 387 ? -5.642 -6.514 36.519 1.00 93.75 387 GLU A N 1
ATOM 2981 C CA . GLU A 1 387 ? -5.984 -7.870 36.944 1.00 93.75 387 GLU A CA 1
ATOM 2982 C C . GLU A 1 387 ? -6.652 -8.673 35.822 1.00 93.75 387 GLU A C 1
ATOM 2984 O O . GLU A 1 387 ? -6.226 -9.796 35.536 1.00 93.75 387 GLU A O 1
ATOM 2989 N N . ALA A 1 388 ? -7.613 -8.072 35.116 1.00 92.38 388 ALA A N 1
ATOM 2990 C CA . ALA A 1 388 ? -8.249 -8.692 33.959 1.00 92.38 388 ALA A CA 1
ATOM 2991 C C . ALA A 1 388 ? -7.241 -8.992 32.835 1.00 92.38 388 ALA A C 1
ATOM 2993 O O . ALA A 1 388 ? -7.214 -10.102 32.296 1.00 92.38 388 ALA A O 1
ATOM 2994 N N . LEU A 1 389 ? -6.357 -8.040 32.509 1.00 94.00 389 LEU A N 1
ATOM 2995 C CA . LEU A 1 389 ? -5.320 -8.241 31.494 1.00 94.00 389 LEU A CA 1
ATOM 2996 C C . LEU A 1 389 ? -4.352 -9.371 31.880 1.00 94.00 389 LEU A C 1
ATOM 2998 O O . LEU A 1 389 ? -4.028 -10.220 31.049 1.00 94.00 389 LEU A O 1
ATOM 3002 N N . VAL A 1 390 ? -3.916 -9.423 33.141 1.00 95.19 390 VAL A N 1
ATOM 3003 C CA . VAL A 1 390 ? -3.044 -10.497 33.634 1.00 95.19 390 VAL A CA 1
ATOM 3004 C C . VAL A 1 390 ? -3.754 -11.850 33.571 1.00 95.19 390 VAL A C 1
ATOM 3006 O O . VAL A 1 390 ? -3.135 -12.821 33.141 1.00 95.19 390 VAL A O 1
ATOM 3009 N N . ALA A 1 391 ? -5.046 -11.931 33.908 1.00 94.25 391 ALA A N 1
ATOM 3010 C CA . ALA A 1 391 ? -5.830 -13.158 33.753 1.00 94.25 391 ALA A CA 1
ATOM 3011 C C . ALA A 1 391 ? -5.863 -13.640 32.291 1.00 94.25 391 ALA A C 1
ATOM 3013 O O . ALA A 1 391 ? -5.644 -14.825 32.025 1.00 94.25 391 ALA A O 1
ATOM 3014 N N . TYR A 1 392 ? -6.038 -12.722 31.334 1.00 94.62 392 TYR A N 1
ATOM 3015 C CA . TYR A 1 392 ? -5.968 -13.041 29.906 1.00 94.62 392 TYR A CA 1
ATOM 3016 C C . TYR A 1 392 ? -4.586 -13.564 29.488 1.00 94.62 392 TYR A C 1
ATOM 3018 O O . TYR A 1 392 ? -4.504 -14.615 28.856 1.00 94.62 392 TYR A O 1
ATOM 3026 N N . ILE A 1 393 ? -3.492 -12.913 29.897 1.00 94.56 393 ILE A N 1
ATOM 3027 C CA . ILE A 1 393 ? -2.121 -13.379 29.604 1.00 94.56 393 ILE A CA 1
ATOM 3028 C C . ILE A 1 393 ? -1.879 -14.774 30.202 1.00 94.56 393 ILE A C 1
ATOM 3030 O O . ILE A 1 393 ? -1.351 -15.661 29.529 1.00 94.56 393 ILE A O 1
ATOM 3034 N N . LYS A 1 394 ? -2.310 -14.994 31.451 1.00 94.31 394 LYS A N 1
ATOM 3035 C CA . LYS A 1 394 ? -2.190 -16.282 32.152 1.00 94.31 394 LYS A CA 1
ATOM 3036 C C . LYS A 1 394 ? -2.915 -17.414 31.440 1.00 94.31 394 LYS A C 1
ATOM 3038 O O . LYS A 1 394 ? -2.418 -18.537 31.474 1.00 94.31 394 LYS A O 1
ATOM 3043 N N . SER A 1 395 ? -4.041 -17.135 30.781 1.00 93.75 395 SER A N 1
ATOM 3044 C CA . SER A 1 395 ? -4.796 -18.152 30.036 1.00 93.75 395 SER A CA 1
ATOM 3045 C C . SER A 1 395 ? -3.986 -18.805 28.904 1.00 93.75 395 SER A C 1
ATOM 3047 O O . SER A 1 395 ? -4.282 -19.931 28.512 1.00 93.75 395 SER A O 1
ATOM 3049 N N . TYR A 1 396 ? -2.910 -18.153 28.443 1.00 90.56 396 TYR A N 1
ATOM 3050 C CA . TYR A 1 396 ? -1.968 -18.686 27.455 1.00 90.56 396 TYR A CA 1
ATOM 3051 C C . TYR A 1 396 ? -0.646 -19.186 28.056 1.00 90.56 396 TYR A C 1
ATOM 3053 O O . TYR A 1 396 ? 0.268 -19.518 27.303 1.00 90.56 396 TYR A O 1
ATOM 3061 N N . GLY A 1 397 ? -0.507 -19.230 29.385 1.00 80.75 397 GLY A N 1
ATOM 3062 C CA . GLY A 1 397 ? 0.704 -19.668 30.083 1.00 80.75 397 GLY A CA 1
ATOM 3063 C C . GLY A 1 397 ? 1.101 -21.122 29.819 1.00 80.75 397 GLY A C 1
ATOM 3064 O O . GLY A 1 397 ? 0.334 -21.912 29.269 1.00 80.75 397 GLY A O 1
ATOM 3065 N N . ALA A 1 398 ? 2.315 -21.497 30.232 1.00 59.31 398 ALA A N 1
ATOM 3066 C CA . ALA A 1 398 ? 2.736 -22.892 30.170 1.00 59.31 398 ALA A CA 1
ATOM 3067 C C . ALA A 1 398 ? 1.852 -23.730 31.108 1.00 59.31 398 ALA A C 1
ATOM 3069 O O . ALA A 1 398 ? 1.805 -23.484 32.315 1.00 59.31 398 ALA A O 1
ATOM 3070 N N . THR A 1 399 ? 1.142 -24.719 30.566 1.00 46.34 399 THR A N 1
ATOM 3071 C CA . THR A 1 399 ? 0.432 -25.706 31.382 1.00 46.34 399 THR A CA 1
ATOM 3072 C C . THR A 1 399 ? 1.475 -26.453 32.207 1.00 46.34 399 THR A C 1
ATOM 3074 O O . THR A 1 399 ? 2.423 -27.015 31.657 1.00 46.34 399 THR A O 1
ATOM 3077 N N . ALA A 1 400 ? 1.334 -26.447 33.534 1.00 33.28 400 ALA A N 1
ATOM 3078 C CA . ALA A 1 400 ? 2.108 -27.356 34.370 1.00 33.28 400 ALA A CA 1
ATOM 3079 C C . ALA A 1 400 ? 1.839 -28.797 33.894 1.00 33.28 400 ALA A C 1
ATOM 3081 O O . ALA A 1 400 ? 0.690 -29.097 33.551 1.00 33.28 400 ALA A O 1
ATOM 3082 N N . PRO A 1 401 ? 2.840 -29.696 33.864 1.00 30.11 401 PRO A N 1
ATOM 3083 C CA . PRO A 1 401 ? 2.577 -31.101 33.595 1.00 30.11 401 PRO A CA 1
ATOM 3084 C C . PRO A 1 401 ? 1.596 -31.601 34.658 1.00 30.11 401 PRO A C 1
ATOM 3086 O O . PRO A 1 401 ? 1.913 -31.651 35.847 1.00 30.11 401 PRO A O 1
ATOM 3089 N N . SER A 1 402 ? 0.370 -31.900 34.233 1.00 29.33 402 SER A N 1
ATOM 3090 C CA . SER A 1 402 ? -0.673 -32.429 35.098 1.00 29.33 402 SER A CA 1
ATOM 3091 C C . SER A 1 402 ? -0.175 -33.718 35.742 1.00 29.33 402 SER A C 1
ATOM 3093 O O . SER A 1 402 ? 0.246 -34.643 35.044 1.00 29.33 402 SER A O 1
ATOM 3095 N N . GLN A 1 403 ? -0.259 -33.785 37.070 1.00 30.66 403 GLN A N 1
ATOM 3096 C CA . GLN A 1 403 ? -0.089 -34.987 37.888 1.00 30.66 403 GLN A CA 1
ATOM 3097 C C . GLN A 1 403 ? -1.199 -36.019 37.592 1.00 30.66 403 GLN A C 1
ATOM 3099 O O . GLN A 1 403 ? -1.991 -36.372 38.456 1.00 30.66 403 GLN A O 1
ATOM 3104 N N . GLN A 1 404 ? -1.288 -36.494 36.351 1.00 30.42 404 GLN A N 1
ATOM 3105 C CA . GLN A 1 404 ? -2.150 -37.606 35.933 1.00 30.42 404 GLN A CA 1
ATOM 3106 C C . GLN A 1 404 ? -1.343 -38.856 35.547 1.00 30.42 404 GLN A C 1
ATOM 3108 O O . GLN A 1 404 ? -1.919 -39.879 35.199 1.00 30.42 404 GLN A O 1
ATOM 3113 N N . ALA A 1 405 ? -0.013 -38.829 35.687 1.00 32.75 405 ALA A N 1
ATOM 3114 C CA . ALA A 1 405 ? 0.870 -39.956 35.382 1.00 32.75 405 ALA A CA 1
ATOM 3115 C C . ALA A 1 405 ? 1.288 -40.774 36.624 1.00 32.75 405 ALA A C 1
ATOM 3117 O O . ALA A 1 405 ? 2.433 -41.209 36.719 1.00 32.75 405 ALA A O 1
ATOM 3118 N N . GLN A 1 406 ? 0.388 -40.985 37.594 1.00 31.98 406 GLN A N 1
ATOM 3119 C CA . GLN A 1 406 ? 0.676 -41.851 38.753 1.00 31.98 406 GLN A CA 1
ATOM 3120 C C . GLN A 1 406 ? -0.494 -42.736 39.221 1.00 31.98 406 GLN A C 1
ATOM 3122 O O . GLN A 1 406 ? -0.448 -43.284 40.318 1.00 31.98 406 GLN A O 1
ATOM 3127 N N . GLN A 1 407 ? -1.514 -42.947 38.379 1.00 37.25 407 GLN A N 1
ATOM 3128 C CA . GLN A 1 407 ? -2.609 -43.901 38.646 1.00 37.25 407 GLN A CA 1
ATOM 3129 C C . GLN A 1 407 ? -2.758 -45.009 37.595 1.00 37.25 407 GLN A C 1
ATOM 3131 O O . GLN A 1 407 ? -3.808 -45.628 37.466 1.00 37.25 407 GLN A O 1
ATOM 3136 N N . SER A 1 408 ? -1.685 -45.336 36.881 1.00 37.06 408 SER A N 1
ATOM 3137 C CA . SER A 1 408 ? -1.657 -46.502 35.995 1.00 37.06 408 SER A CA 1
ATOM 3138 C C . SER A 1 408 ? -0.391 -47.321 36.225 1.00 37.06 408 SER A C 1
ATOM 3140 O O . SER A 1 408 ? 0.468 -47.432 35.356 1.00 37.06 408 SER A O 1
ATOM 3142 N N . ALA A 1 409 ? -0.282 -47.896 37.423 1.00 36.59 409 ALA A N 1
ATOM 3143 C CA . ALA A 1 409 ? 0.510 -49.097 37.647 1.00 36.59 409 ALA A CA 1
ATOM 3144 C C . ALA A 1 409 ? -0.469 -50.281 37.747 1.00 36.59 409 ALA A C 1
ATOM 3146 O O . ALA A 1 409 ? -1.253 -50.324 38.697 1.00 36.59 409 ALA A O 1
ATOM 3147 N N . PRO A 1 410 ? -0.488 -51.228 36.792 1.00 38.72 410 PRO A N 1
ATOM 3148 C CA . PRO A 1 410 ? -1.280 -52.437 36.946 1.00 38.72 410 PRO A CA 1
ATOM 3149 C C . PRO A 1 410 ? -0.600 -53.356 37.967 1.00 38.72 410 PRO A C 1
ATOM 3151 O O . PRO A 1 410 ? 0.595 -53.647 37.869 1.00 38.72 410 PRO A O 1
ATOM 3154 N N . SER A 1 411 ? -1.372 -53.819 38.950 1.00 39.78 411 SER A N 1
ATOM 3155 C CA . SER A 1 411 ? -0.952 -54.867 39.871 1.00 39.78 411 SER A CA 1
ATOM 3156 C C . SER A 1 411 ? -0.697 -56.161 39.088 1.00 39.78 411 SER A C 1
ATOM 3158 O O . SER A 1 411 ? -1.574 -56.694 38.410 1.00 39.78 411 SER A O 1
ATOM 3160 N N . ARG A 1 412 ? 0.530 -56.686 39.165 1.00 37.84 412 ARG A N 1
ATOM 3161 C CA . ARG A 1 412 ? 0.815 -58.070 38.771 1.00 37.84 412 ARG A CA 1
ATOM 3162 C C . ARG A 1 412 ? 0.480 -58.979 39.949 1.00 37.84 412 ARG A C 1
ATOM 3164 O O . ARG A 1 412 ? 1.143 -58.920 40.980 1.00 37.84 412 ARG A O 1
ATOM 3171 N N . ALA A 1 413 ? -0.541 -59.814 39.778 1.00 37.66 413 ALA A N 1
ATOM 3172 C CA . ALA A 1 413 ? -0.756 -60.993 40.609 1.00 37.66 413 ALA A CA 1
ATOM 3173 C C . ALA A 1 413 ? 0.319 -62.061 40.303 1.00 37.66 413 ALA A C 1
ATOM 3175 O O . ALA A 1 413 ? 0.798 -62.122 39.166 1.00 37.66 413 ALA A O 1
ATOM 3176 N N . PRO A 1 414 ? 0.709 -62.903 41.276 1.00 49.06 414 PRO A N 1
ATOM 3177 C CA . PRO A 1 414 ? 1.723 -63.925 41.069 1.00 49.06 414 PRO A CA 1
ATOM 3178 C C . PRO A 1 414 ? 1.086 -65.226 40.566 1.00 49.06 414 PRO A C 1
ATOM 3180 O O . PRO A 1 414 ? 0.123 -65.723 41.149 1.00 49.06 414 PRO A O 1
ATOM 3183 N N . SER A 1 415 ? 1.661 -65.831 39.529 1.00 38.19 415 SER A N 1
ATOM 3184 C CA . SER A 1 415 ? 1.405 -67.235 39.203 1.00 38.19 415 SER A CA 1
ATOM 3185 C C . SER A 1 415 ? 2.668 -67.904 38.663 1.00 38.19 415 SER A C 1
ATOM 3187 O O . SER A 1 415 ? 3.127 -67.531 37.589 1.00 38.19 415 SER A O 1
ATOM 3189 N N . ARG A 1 416 ? 3.154 -68.850 39.480 1.00 40.47 416 ARG A N 1
ATOM 3190 C CA . ARG A 1 416 ? 3.974 -70.057 39.241 1.00 40.47 416 ARG A CA 1
ATOM 3191 C C . ARG A 1 416 ? 5.075 -70.040 38.187 1.00 40.47 416 ARG A C 1
ATOM 3193 O O . ARG A 1 416 ? 4.757 -69.934 36.987 1.00 40.47 416 ARG A O 1
#

Foldseek 3Di:
DPPVVVVVLVVQLVVLVVLLVVLVVVLVVVVCCVVVPPPDFDAAFWPLVLVVVLVVLLCVLVNVVSVVVSVVSSVCSVVVPDDPPDDDDDDPDDPVVVVVVVVVVVVSVCSNCVSVVVSVVVWVDADPQAFEKEWEQDVFAIKIKGFFPLSDAADADLVQDDLLRPGRGDPPTPRQQRIFIGLHQEAEDE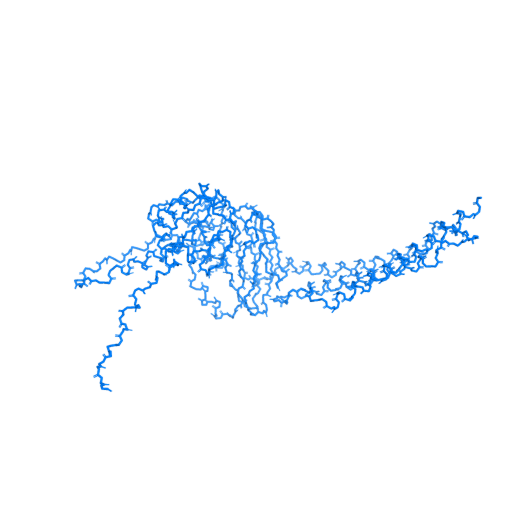AQHKHKYWYAYSDAKWKKDFRSFVDIDIHHHPDTDITMIGGHDFDKTKIATPDDDDDLRRLSIGIYGYDHPVVRVVVRVVTDGSNRSNDDDDPDPDPPPDDDDDDCPVVVVLVVLLVLLVVSCSSQVVCSQEALPQDHGLHGHLQQQQQDWFAWPVRDIDGRHLVNQLCCQQPVQVTHTPPHDSPRDNDDDDPSNSSSNSSNSCVNHDDDPDPPPPPDDDDDDDDD

Solvent-accessible surface area (backbone atoms only — not comparable to full-atom values): 23388 Å² total; per-residue (Å²): 126,75,70,64,59,53,57,53,53,55,49,53,52,50,48,42,49,51,51,34,51,51,52,53,50,51,53,51,50,52,52,49,46,60,77,74,46,90,82,67,80,67,73,77,32,31,73,54,57,66,56,59,50,43,52,48,52,43,50,54,54,51,48,51,52,52,52,52,52,52,51,48,50,33,48,46,43,70,75,68,49,92,50,91,97,65,78,84,82,91,72,95,77,53,77,67,58,53,51,51,51,50,52,54,50,51,52,53,51,46,67,56,46,52,58,50,52,57,51,49,57,52,60,74,53,73,64,91,80,37,45,63,33,39,41,40,39,41,92,39,38,43,28,39,39,35,46,25,97,84,69,34,76,38,58,64,43,75,92,47,48,40,69,81,32,74,81,3,56,44,90,85,36,76,55,25,36,52,18,30,48,40,77,43,42,66,46,76,41,43,54,72,42,42,33,32,40,35,24,33,24,76,63,55,49,32,17,70,31,38,71,36,42,78,47,63,48,64,16,38,54,94,43,77,35,67,40,52,50,27,38,69,50,77,46,79,42,62,26,38,46,74,34,90,46,60,92,45,29,94,55,21,51,34,35,41,36,29,35,53,65,69,59,40,53,58,55,58,72,72,42,50,28,43,50,63,65,68,46,74,79,74,78,72,78,72,79,74,88,66,93,69,84,88,77,64,68,67,57,58,53,48,56,53,32,26,53,50,8,48,54,46,32,44,52,69,47,46,58,44,32,31,35,71,86,56,56,68,61,58,35,65,25,33,36,44,35,33,73,33,73,46,49,30,67,90,70,48,70,47,62,32,47,71,66,47,51,54,51,38,51,67,40,30,76,81,58,40,50,55,95,46,70,81,67,62,69,74,60,94,68,56,73,69,57,48,51,20,34,48,44,32,43,48,75,36,26,53,78,72,86,72,93,72,88,80,82,83,78,81,83,81,79,88,79,135

InterPro domains:
  IPR001505 Copper centre Cu(A) [PS00078] (204-252)
  IPR002429 Cytochrome c oxidase subunit II-like C-terminal [PF00116] (133-253)
  IPR002429 Cytochrome c oxidase subunit II-like C-terminal [PS50857] (128-270)
  IPR008972 Cupredoxin [G3DSA:2.60.40.420] (126-268)
  IPR008972 Cupredoxin [SSF49503] (124-337)
  IPR009056 Cytochrome c-like domain [PF00034] (306-395)
  IPR009056 Cytochrome c-like domain [PS51007] (304-397)
  IPR036257 Cytochrome C oxidase subunit II, transmembrane domain superfamily [G3DSA:1.10.287.90] (45-125)
  IPR036909 Cytochrome c-like domain superfamily [G3DSA:1.10.760.10] (302-396)
  IPR036909 Cytochrome c-like domain superfamily [SSF46626] (301-398)
  IPR045187 Cytochrome c/quinol oxidase subunit II [PTHR22888] (19-273)

Organism: Collimonas fungivorans (strain Ter331) (NCBI:txid1005048)

Mean predicted aligned error: 12.88 Å

Secondary structure (DSSP, 8-state):
-HHHHHHHHHHHHHHHHHHHHHHHHHHHHHHHHHHHS--PPPPP-BSTHHHHHHHHHHHHHHHHHHHHHHHHHHHHHHHS---TTPPPP-----HHHHHHHHHHHHHHHHHHHHHHHHHHHHHHS--TTPEEEEEEEETTEEEEEE--TT--PPPB-GGG-SSS-TT-B-TT-GGGTT-EEE-SSEEEEETT--EEEEEEESSS-EEEE-GGG----EE-TTS-EEEEE-B-S-EEEEEEE-S--STTGGG-EEEEEEE-HHHHHHHHHTSPBHHHHHSPPPPPPP-------SSSHHHHHHHHHHHHHHHHHHHTTHHHH--SSS---SS--STTTTTPEEEBTTS-EEE--HHHHHHHHH-TTS--BTTS-S-PPP----HHHHHHHHHHHHHTSPPP--S-TTS---------

Nearest PDB structures (foldseek):
  2yev-assembly2_B  TM=6.342E-01  e=3.601E-18  Thermus thermophilus HB8
  6ci0-assembly1_B  TM=8.071E-01  e=8.606E-15  Cereibacter sphaeroides
  3fyi-assembly2_D  TM=8.078E-01  e=1.607E-14  Cereibacter sphaeroides
  8ugh-assembly1_4B  TM=7.698E-01  e=3.767E-14  Sus scrofa
  1fft-assembly2_G  TM=7.591E-01  e=3.240E-11  Escherichia coli

pLDDT: mean 86.02, std 17.48, range [29.33, 98.81]